Protein AF-A0A7S2YFP2-F1 (afdb_monomer)

Solvent-accessible surface area (backbone atoms only — not comparable to full-atom values): 23789 Å² total; per-residue (Å²): 140,71,73,42,80,42,86,68,77,34,42,26,52,41,57,64,45,57,58,65,37,41,62,54,37,33,74,62,35,88,89,66,54,71,67,41,46,30,36,45,37,36,40,55,34,71,66,48,36,47,63,42,77,39,32,50,85,18,56,69,49,51,67,91,85,38,78,79,44,73,91,56,60,48,64,44,82,42,34,30,69,39,73,60,82,36,35,40,28,40,75,61,52,40,62,58,61,28,37,15,92,37,17,66,53,67,79,7,12,31,36,37,32,35,50,45,62,84,86,54,46,67,72,49,77,49,64,75,44,79,46,72,37,70,75,91,45,66,57,33,68,95,47,47,46,48,68,38,75,45,60,25,33,32,54,26,39,39,33,39,33,25,22,31,30,18,16,26,18,21,36,37,40,30,60,54,27,31,47,32,40,37,29,51,26,16,21,39,57,52,16,22,55,98,50,89,96,35,18,33,21,38,32,40,20,51,30,31,46,36,40,36,32,50,32,36,28,33,58,26,29,26,33,50,28,32,33,61,52,15,31,46,51,32,38,39,32,48,29,34,31,38,44,26,73,39,49,22,36,41,62,16,45,46,17,30,23,38,37,36,26,34,30,35,27,22,15,83,90,72,63,50,10,34,39,35,32,39,70,50,41,67,43,87,85,27,23,21,46,6,39,33,41,32,35,36,32,36,19,37,28,24,30,38,50,30,32,51,62,93,50,50,18,36,34,37,11,30,30,56,57,76,57,78,60,92,81,69,61,51,66,27,54,73,40,60,70,67,37,74,53,86,67,70,35,65,69,58,51,52,42,26,72,74,60,33,64,60,56,37,61,75,77,54,56,73,60,62,76,76,45,84,51,58,71,57,48,62,74,34,70,55,58,80,72,84,59,75,46,60,44,65,43,59,58,79,75,86,77,86,70,58,69,67,39,76,38,83,42,51,44,46,75,52,72,70,64,89,80,87,69,80,67,45,41,39,53,46,78,75,48,52,60,71,56,76,48,54,79,42,38,62,41,61,61,35,35,37,27,30,74,38,80,71,70,69,41,72,42,67,36,34,27,65,86,85,55,78,71

Mean predicted aligned error: 6.1 Å

Organism: NCBI:txid265537

Structure (mmCIF, N/CA/C/O backbone):
data_AF-A0A7S2YFP2-F1
#
_entry.id   AF-A0A7S2YFP2-F1
#
loop_
_atom_site.group_PDB
_atom_site.id
_atom_site.type_symbol
_atom_site.label_atom_id
_atom_site.label_alt_id
_atom_site.label_comp_id
_atom_site.label_asym_id
_atom_site.label_entity_id
_atom_site.label_seq_id
_atom_site.pdbx_PDB_ins_code
_atom_site.Cartn_x
_atom_site.Cartn_y
_atom_site.Cartn_z
_atom_site.occupancy
_atom_site.B_iso_or_equiv
_atom_site.auth_seq_id
_atom_site.auth_comp_id
_atom_site.auth_asym_id
_atom_site.auth_atom_id
_atom_site.pdbx_PDB_model_num
ATOM 1 N N . GLY A 1 1 ? -14.096 18.948 -2.503 1.00 48.78 1 GLY A N 1
ATOM 2 C CA . GLY A 1 1 ? -14.755 17.644 -2.700 1.00 48.78 1 GLY A CA 1
ATOM 3 C C . GLY A 1 1 ? -14.122 16.575 -1.834 1.00 48.78 1 GLY A C 1
ATOM 4 O O . GLY A 1 1 ? -13.645 15.590 -2.378 1.00 48.78 1 GLY A O 1
ATOM 5 N N . GLY A 1 2 ? -14.127 16.763 -0.513 1.00 72.75 2 GLY A N 1
ATOM 6 C CA . GLY A 1 2 ? -13.694 15.754 0.461 1.00 72.75 2 GLY A CA 1
ATOM 7 C C . GLY A 1 2 ? -14.888 15.057 1.110 1.00 72.75 2 GLY A C 1
ATOM 8 O O . GLY A 1 2 ? -16.013 15.204 0.626 1.00 72.75 2 GLY A O 1
ATOM 9 N N . PHE A 1 3 ? -14.638 14.326 2.194 1.00 78.88 3 PHE A N 1
ATOM 10 C CA . PHE A 1 3 ? -15.684 13.819 3.083 1.00 78.88 3 PHE A CA 1
ATOM 11 C C . PHE A 1 3 ? -16.601 14.957 3.544 1.00 78.88 3 PHE A C 1
ATOM 13 O O . PHE A 1 3 ? -16.130 16.054 3.854 1.00 78.88 3 PHE A O 1
ATOM 20 N N . VAL A 1 4 ? -17.902 14.697 3.610 1.00 84.81 4 VAL A N 1
ATOM 21 C CA . VAL A 1 4 ? -18.868 15.616 4.210 1.00 84.81 4 VAL A CA 1
ATOM 22 C C . VAL A 1 4 ? -19.090 15.155 5.638 1.00 84.81 4 VAL A C 1
ATOM 24 O O . VAL A 1 4 ? -19.604 14.061 5.859 1.00 84.81 4 VAL A O 1
ATOM 27 N N . ARG A 1 5 ? -18.684 15.972 6.614 1.00 90.56 5 ARG A N 1
ATOM 28 C CA . ARG A 1 5 ? -19.003 15.707 8.017 1.00 90.56 5 ARG A CA 1
ATOM 29 C C . ARG A 1 5 ? -20.518 15.720 8.192 1.00 90.56 5 ARG A C 1
ATOM 31 O O . ARG A 1 5 ? -21.165 16.717 7.873 1.00 90.56 5 ARG A O 1
ATOM 38 N N . ILE A 1 6 ? -21.054 14.632 8.725 1.00 90.06 6 ILE A N 1
ATOM 39 C CA . ILE A 1 6 ? -22.446 14.528 9.146 1.00 90.06 6 ILE A CA 1
ATOM 40 C C . ILE A 1 6 ? -22.474 14.599 10.667 1.00 90.06 6 ILE A C 1
ATOM 42 O O . ILE A 1 6 ? -21.624 14.012 11.333 1.00 90.06 6 ILE A O 1
ATOM 46 N N . GLY A 1 7 ? -23.459 15.309 11.211 1.00 86.75 7 GLY A N 1
ATOM 47 C CA . GLY A 1 7 ? -23.686 15.359 12.649 1.00 86.75 7 GLY A CA 1
ATOM 48 C C . GLY A 1 7 ? -22.596 16.099 13.426 1.00 86.75 7 GLY A C 1
ATOM 49 O O . GLY A 1 7 ? -21.900 16.978 12.906 1.00 86.75 7 GLY A O 1
ATOM 50 N N . SER A 1 8 ? -22.514 15.766 14.711 1.00 91.81 8 SER A N 1
ATOM 51 C CA . SER A 1 8 ? -21.615 16.394 15.678 1.00 91.81 8 SER A CA 1
ATOM 52 C C . SER A 1 8 ? -20.197 15.821 15.612 1.00 91.81 8 SER A C 1
ATOM 54 O O . SER A 1 8 ? -19.933 14.783 15.008 1.00 91.81 8 SER A O 1
ATOM 56 N N . THR A 1 9 ? -19.262 16.528 16.240 1.00 93.44 9 THR A N 1
ATOM 57 C CA . THR A 1 9 ? -17.888 16.068 16.458 1.00 93.44 9 THR A CA 1
ATOM 58 C C . THR A 1 9 ? -17.692 15.779 17.935 1.00 93.44 9 THR A C 1
ATOM 60 O O . THR A 1 9 ? -18.148 16.558 18.771 1.00 93.44 9 THR A O 1
ATOM 63 N N . TYR A 1 10 ? -17.018 14.676 18.233 1.00 95.25 10 TYR A N 1
ATOM 64 C CA . TYR A 1 10 ? -16.814 14.176 19.584 1.00 95.25 10 TYR A CA 1
ATOM 65 C C . TYR A 1 10 ? -15.329 13.984 19.841 1.00 95.25 10 TYR A C 1
ATOM 67 O O . TYR A 1 10 ? -14.623 13.385 19.034 1.00 95.25 10 TYR A O 1
ATOM 75 N N . ASN A 1 11 ? -14.851 14.497 20.963 1.00 96.19 11 ASN A N 1
ATOM 76 C CA . ASN A 1 11 ? -13.459 14.357 21.359 1.00 96.19 11 ASN A CA 1
ATOM 77 C C . ASN A 1 11 ? -13.167 12.931 21.837 1.00 96.19 11 ASN A C 1
ATOM 79 O O . ASN A 1 11 ? -14.012 12.309 22.486 1.00 96.19 11 ASN A O 1
ATOM 83 N N . ILE A 1 12 ? -11.960 12.444 21.556 1.00 95.88 12 ILE A N 1
ATOM 84 C CA . ILE A 1 12 ? -11.401 11.281 22.248 1.00 95.88 12 ILE A CA 1
ATOM 85 C C . ILE A 1 12 ? -11.024 11.732 23.661 1.00 95.88 12 ILE A C 1
ATOM 87 O O . ILE A 1 12 ? -10.278 12.688 23.820 1.00 95.88 12 ILE A O 1
ATOM 91 N N . ALA A 1 13 ? -11.580 11.080 24.677 1.00 94.31 13 ALA A N 1
ATOM 92 C CA . ALA A 1 13 ? -11.366 11.424 26.082 1.00 94.31 13 ALA A CA 1
ATOM 93 C C . ALA A 1 13 ? -10.034 10.895 26.636 1.00 94.31 13 ALA A C 1
ATOM 95 O O . ALA A 1 13 ? -9.613 11.317 27.709 1.00 94.31 13 ALA A O 1
ATOM 96 N N . ASP A 1 14 ? -9.391 9.965 25.929 1.00 93.75 14 ASP A N 1
ATOM 97 C CA . ASP A 1 14 ? -8.079 9.457 26.309 1.00 93.75 14 ASP A CA 1
ATOM 98 C C . ASP A 1 14 ? -6.999 10.516 26.033 1.00 93.75 14 ASP A C 1
ATOM 100 O O . ASP A 1 14 ? -6.901 11.047 24.922 1.00 93.75 14 ASP A O 1
ATOM 104 N N . ASP A 1 15 ? -6.147 10.775 27.030 1.00 92.62 15 ASP A N 1
ATOM 105 C CA . ASP A 1 15 ? -4.987 11.664 26.876 1.00 92.62 15 ASP A CA 1
ATOM 106 C C . ASP A 1 15 ? -3.974 11.111 25.866 1.00 92.62 15 ASP A C 1
ATOM 108 O O . ASP A 1 15 ? -3.306 11.868 25.167 1.00 92.62 15 ASP A O 1
ATOM 112 N N . PHE A 1 16 ? -3.870 9.783 25.775 1.00 94.44 16 PHE A N 1
ATOM 113 C CA . PHE A 1 16 ? -2.938 9.111 24.882 1.00 94.44 16 PHE A CA 1
ATOM 114 C C . PHE A 1 16 ? -3.535 7.827 24.299 1.00 94.44 16 PHE A C 1
ATOM 116 O O . PHE A 1 16 ? -3.890 6.906 25.036 1.00 94.44 16 PHE A O 1
ATOM 123 N N . VAL A 1 17 ? -3.570 7.732 22.968 1.00 95.75 17 VAL A N 1
ATOM 124 C CA . VAL A 1 17 ? -3.934 6.519 22.223 1.00 95.75 17 VAL A CA 1
ATOM 125 C C . VAL A 1 17 ? -2.694 6.006 21.481 1.00 95.75 17 VAL A C 1
ATOM 127 O O . VAL A 1 17 ? -2.245 6.654 20.530 1.00 95.75 17 VAL A O 1
ATOM 130 N N . PRO A 1 18 ? -2.114 4.851 21.867 1.00 95.31 18 PRO A N 1
ATOM 131 C CA . PRO A 1 18 ? -0.901 4.345 21.233 1.00 95.31 18 PRO A CA 1
ATOM 132 C C . PRO A 1 18 ? -1.136 3.855 19.799 1.00 95.31 18 PRO A C 1
ATOM 134 O O . PRO A 1 18 ? -2.225 3.393 19.443 1.00 95.31 18 PRO A O 1
ATOM 137 N N . VAL A 1 19 ? -0.066 3.864 18.995 1.00 95.19 19 VAL A N 1
ATOM 138 C CA . VAL A 1 19 ? -0.022 3.185 17.688 1.00 95.19 19 VAL A CA 1
ATOM 139 C C . VAL A 1 19 ? -0.436 1.720 17.854 1.00 95.19 19 VAL A C 1
ATOM 141 O O . VAL A 1 19 ? 0.028 1.037 18.764 1.00 95.19 19 VAL A O 1
ATOM 144 N N . GLY A 1 20 ? -1.290 1.225 16.960 1.00 95.19 20 GLY A N 1
ATOM 145 C CA . GLY A 1 20 ? -1.798 -0.147 16.994 1.00 95.19 20 GLY A CA 1
ATOM 146 C C . GLY A 1 20 ? -3.123 -0.308 17.745 1.00 95.19 20 GLY A C 1
ATOM 147 O O . GLY A 1 20 ? -3.749 -1.362 17.629 1.00 95.19 20 GLY A O 1
ATOM 148 N N . SER A 1 21 ? -3.594 0.722 18.457 1.00 96.88 21 SER A N 1
ATOM 149 C CA . SER A 1 21 ? -4.868 0.668 19.184 1.00 96.88 21 SER A CA 1
ATOM 150 C C . SER A 1 21 ? -6.054 0.526 18.238 1.00 96.88 21 SER A C 1
ATOM 152 O O . SER A 1 21 ? -6.154 1.233 17.234 1.00 96.88 21 SER A O 1
ATOM 154 N N . LYS A 1 22 ? -6.982 -0.370 18.584 1.00 97.56 22 LYS A N 1
ATOM 155 C CA . LYS A 1 22 ? -8.297 -0.502 17.936 1.00 97.56 22 LYS A CA 1
ATOM 156 C C . LYS A 1 22 ? -9.446 0.000 18.803 1.00 97.56 22 LYS A C 1
ATOM 158 O O . LYS A 1 22 ? -10.583 -0.022 18.345 1.00 97.56 22 LYS A O 1
ATOM 163 N N . THR A 1 23 ? -9.160 0.419 20.028 1.00 97.81 23 THR A N 1
ATOM 164 C CA . THR A 1 23 ? -10.142 0.931 20.979 1.00 97.81 23 THR A CA 1
ATOM 165 C C . THR A 1 23 ? -9.658 2.246 21.567 1.00 97.81 23 THR A C 1
ATOM 167 O O . THR A 1 23 ? -8.451 2.462 21.683 1.00 97.81 23 THR A O 1
ATOM 170 N N . PHE A 1 24 ? -10.605 3.125 21.882 1.00 97.44 24 PHE A N 1
ATOM 171 C CA . PHE A 1 24 ? -10.397 4.364 22.632 1.00 97.44 24 PHE A CA 1
ATOM 172 C C . PHE A 1 24 ? -11.746 4.883 23.148 1.00 97.44 24 PHE A C 1
ATOM 174 O O . PHE A 1 24 ? -12.809 4.520 22.628 1.00 97.44 24 PHE A O 1
ATOM 181 N N . ASN A 1 25 ? -11.708 5.739 24.165 1.00 97.12 25 ASN A N 1
ATOM 182 C CA . ASN A 1 25 ? -12.890 6.333 24.779 1.00 97.12 25 ASN A CA 1
ATOM 183 C C . ASN A 1 25 ? -13.243 7.664 24.120 1.00 97.12 25 ASN A C 1
ATOM 185 O O . ASN A 1 25 ? -12.390 8.528 23.929 1.00 97.12 25 ASN A O 1
ATOM 189 N N . LEU A 1 26 ? -14.522 7.865 23.820 1.00 96.69 26 LEU A N 1
ATOM 190 C CA . LEU A 1 26 ? -15.063 9.170 23.454 1.00 96.69 26 LEU A CA 1
ATOM 191 C C . LEU A 1 26 ? -15.574 9.910 24.692 1.00 96.69 26 LEU A C 1
ATOM 193 O O . LEU A 1 26 ? -16.007 9.301 25.668 1.00 96.69 26 LEU A O 1
ATOM 197 N N . ALA A 1 27 ? -15.592 11.241 24.635 1.00 95.44 27 ALA A N 1
ATOM 198 C CA . ALA A 1 27 ? -16.266 12.048 25.654 1.00 95.44 27 ALA A CA 1
ATOM 199 C C . ALA A 1 27 ? -17.769 11.710 25.738 1.00 95.44 27 ALA A C 1
ATOM 201 O O . ALA A 1 27 ? -18.352 11.686 26.822 1.00 95.44 27 ALA A O 1
ATOM 202 N N . ASP A 1 28 ? -18.377 11.408 24.590 1.00 95.75 28 ASP A N 1
ATOM 203 C CA . ASP A 1 28 ? -19.750 10.931 24.459 1.00 95.75 28 ASP A CA 1
ATOM 204 C C . ASP A 1 28 ? -19.864 10.087 23.182 1.00 95.75 28 ASP A C 1
ATOM 206 O O . ASP A 1 28 ? -19.585 10.580 22.089 1.00 95.75 28 ASP A O 1
ATOM 210 N N . ALA A 1 29 ? -20.247 8.814 23.323 1.00 96.62 29 ALA A N 1
ATOM 211 C CA . ALA A 1 29 ? -20.477 7.914 22.192 1.00 96.62 29 ALA A CA 1
ATOM 212 C C . ALA A 1 29 ? -21.969 7.676 21.886 1.00 96.62 29 ALA A C 1
ATOM 214 O O . ALA A 1 29 ? -22.293 6.888 21.001 1.00 96.62 29 ALA A O 1
ATOM 215 N N . SER A 1 30 ? -22.889 8.336 22.599 1.00 96.12 30 SER A N 1
ATOM 216 C CA . SER A 1 30 ? -24.326 8.012 22.591 1.00 96.12 30 SER A CA 1
ATOM 217 C C . SER A 1 30 ? -25.033 8.203 21.245 1.00 96.12 30 SER A C 1
ATOM 219 O O . SER A 1 30 ? -26.104 7.634 21.033 1.00 96.12 30 SER A O 1
ATOM 221 N N . SER A 1 31 ? -24.455 8.994 20.337 1.00 94.94 31 SER A N 1
ATOM 222 C CA . SER A 1 31 ? -24.989 9.222 18.990 1.00 94.94 31 SER A CA 1
ATOM 223 C C . SER A 1 31 ? -24.431 8.275 17.925 1.00 94.94 31 SER A C 1
ATOM 225 O O . SER A 1 31 ? -24.941 8.281 16.804 1.00 94.94 31 SER A O 1
ATOM 227 N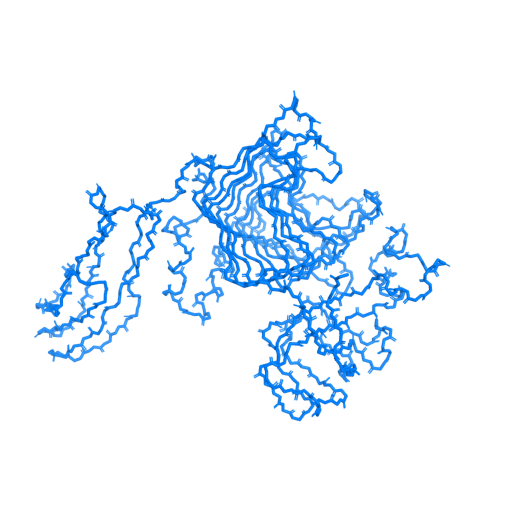 N . PHE A 1 32 ? -23.411 7.477 18.256 1.00 96.88 32 PHE A N 1
ATOM 228 C CA . PHE A 1 32 ? -22.804 6.523 17.335 1.00 96.88 32 PHE A CA 1
ATOM 229 C C . PHE A 1 32 ? -23.463 5.147 17.430 1.00 96.88 32 PHE A C 1
ATOM 231 O O . PHE A 1 32 ? -23.940 4.722 18.482 1.00 96.88 32 PHE A O 1
ATOM 238 N N . ASN A 1 33 ? -23.420 4.413 16.323 1.00 97.00 33 ASN A N 1
ATOM 239 C CA . ASN A 1 33 ? -23.874 3.036 16.205 1.00 97.00 33 ASN A CA 1
ATOM 240 C C . ASN A 1 33 ? -22.760 2.143 15.644 1.00 97.00 33 ASN A C 1
ATOM 242 O O . ASN A 1 33 ? -21.886 2.578 14.890 1.00 97.00 33 ASN A O 1
ATOM 246 N N . VAL A 1 34 ? -22.813 0.850 15.973 1.00 98.38 34 VAL A N 1
ATOM 247 C CA . VAL A 1 34 ? -21.974 -0.151 15.300 1.00 98.38 34 VAL A CA 1
ATOM 248 C C . VAL A 1 34 ? -22.303 -0.148 13.805 1.00 98.38 34 VAL A C 1
ATOM 250 O O . VAL A 1 34 ? -23.467 -0.220 13.418 1.00 98.38 34 VAL A O 1
ATOM 253 N N . GLY A 1 35 ? -21.269 -0.076 12.969 1.00 97.12 35 GLY A N 1
ATOM 254 C CA . GLY A 1 35 ? -21.370 0.057 11.519 1.00 97.12 35 GLY A CA 1
ATOM 255 C C . GLY A 1 35 ? -21.167 1.483 11.003 1.00 97.12 35 GLY A C 1
ATOM 256 O O . GLY A 1 35 ? -20.932 1.638 9.801 1.00 97.12 35 GLY A O 1
ATOM 257 N N . ASP A 1 36 ? -21.188 2.502 11.869 1.00 96.69 36 ASP A N 1
ATOM 258 C CA . ASP A 1 36 ? -20.987 3.890 11.451 1.00 96.69 36 ASP A CA 1
ATOM 259 C C . ASP A 1 36 ? -19.603 4.101 10.826 1.00 96.69 36 ASP A C 1
ATOM 261 O O . ASP A 1 36 ? -18.573 3.659 11.347 1.00 96.69 36 ASP A O 1
ATOM 265 N N . LYS A 1 37 ? -19.591 4.815 9.694 1.00 95.31 37 LYS A N 1
ATOM 266 C CA . LYS A 1 37 ? -18.376 5.302 9.036 1.00 95.31 37 LYS A CA 1
ATOM 267 C C . LYS A 1 37 ? -17.924 6.586 9.728 1.00 95.31 37 LYS A C 1
ATOM 269 O O . LYS A 1 37 ? -18.647 7.583 9.727 1.00 95.31 37 LYS A O 1
ATOM 274 N N . ILE A 1 38 ? -16.710 6.579 10.266 1.00 96.62 38 ILE A N 1
ATOM 275 C CA . ILE A 1 38 ? -16.140 7.708 11.001 1.00 96.62 38 ILE A CA 1
ATOM 276 C C . ILE A 1 38 ? -14.809 8.165 10.409 1.00 96.62 38 ILE A C 1
ATOM 278 O O . ILE A 1 38 ? -14.083 7.394 9.777 1.00 96.62 38 ILE A O 1
ATOM 282 N N . VAL A 1 39 ? -14.482 9.430 10.641 1.00 95.69 39 VAL A N 1
ATOM 283 C CA . VAL A 1 39 ? -13.125 9.955 10.531 1.00 95.69 39 VAL A CA 1
ATOM 284 C C . VAL A 1 39 ? -12.590 10.158 11.940 1.00 95.69 39 VAL A C 1
ATOM 286 O O . VAL A 1 39 ? -13.240 10.804 12.759 1.00 95.69 39 VAL A O 1
ATOM 289 N N . VAL A 1 40 ? -11.404 9.616 12.196 1.00 96.00 40 VAL A N 1
ATOM 290 C CA . VAL A 1 40 ? -10.552 10.000 13.322 1.00 96.00 40 VAL A CA 1
ATOM 291 C C . VAL A 1 40 ? -9.600 11.068 12.801 1.00 96.00 40 VAL A C 1
ATOM 293 O O . VAL A 1 40 ? -8.879 10.835 11.830 1.00 96.00 40 VAL A O 1
ATOM 296 N N . GLU A 1 41 ? -9.647 12.254 13.391 1.00 94.62 41 GLU A N 1
ATOM 297 C CA . GLU A 1 41 ? -8.930 13.439 12.929 1.00 94.62 41 GLU A CA 1
ATOM 298 C C . GLU A 1 41 ? -7.978 13.933 14.017 1.00 94.62 41 GLU A C 1
ATOM 300 O O . GLU A 1 41 ? -8.411 14.313 15.107 1.00 94.62 41 GLU A O 1
ATOM 305 N N . PHE A 1 42 ? -6.686 13.934 13.697 1.00 94.19 42 PHE A N 1
ATOM 306 C CA . PHE A 1 42 ? -5.637 14.525 14.514 1.00 94.19 42 PHE A CA 1
ATOM 307 C C . PHE A 1 42 ? -5.294 15.919 13.996 1.00 94.19 42 PHE A C 1
ATOM 309 O O . PHE A 1 42 ? -5.046 16.107 12.800 1.00 94.19 42 PHE A O 1
ATOM 316 N N . ARG A 1 43 ? -5.275 16.888 14.911 1.00 93.38 43 ARG A N 1
ATOM 317 C CA . ARG A 1 43 ? -5.075 18.308 14.621 1.00 93.38 43 ARG A CA 1
ATOM 318 C C . ARG A 1 43 ? -3.844 18.792 15.381 1.00 93.38 43 ARG A C 1
ATOM 320 O O . ARG A 1 43 ? -3.991 19.177 16.535 1.00 93.38 43 ARG A O 1
ATOM 327 N N . PRO A 1 44 ? -2.640 18.747 14.792 1.00 92.88 44 PRO A N 1
ATOM 328 C CA . PRO A 1 44 ? -1.408 19.058 15.511 1.00 92.88 44 PRO A CA 1
ATOM 329 C C . PRO A 1 44 ? -1.296 20.538 15.908 1.00 92.88 44 PRO A C 1
ATOM 331 O O . PRO A 1 44 ? -1.657 21.427 15.133 1.00 92.88 44 PRO A O 1
ATOM 334 N N . ILE A 1 45 ? -0.762 20.825 17.096 1.00 92.31 45 ILE A N 1
ATOM 335 C CA . ILE A 1 45 ? -0.289 22.176 17.467 1.00 92.31 45 ILE A CA 1
ATOM 336 C C . ILE A 1 45 ? 1.107 22.448 16.892 1.00 92.31 45 ILE A C 1
ATOM 338 O O . ILE A 1 45 ? 1.790 21.532 16.438 1.00 92.31 45 ILE A O 1
ATOM 342 N N . LEU A 1 46 ? 1.558 23.705 16.954 1.00 92.50 46 LEU A N 1
ATOM 343 C CA . LEU A 1 46 ? 2.875 24.116 16.456 1.00 92.50 46 LEU A CA 1
ATOM 344 C C . LEU A 1 46 ? 4.027 23.300 17.070 1.00 92.50 46 LEU A C 1
ATOM 346 O O . LEU A 1 46 ? 4.919 22.876 16.337 1.00 92.50 46 LEU A O 1
ATOM 350 N N . ASP A 1 47 ? 3.965 23.018 18.374 1.00 93.00 47 ASP A N 1
ATOM 351 C CA . ASP A 1 47 ? 4.997 22.260 19.096 1.00 93.00 47 ASP A CA 1
ATOM 352 C C . ASP A 1 47 ? 5.222 20.864 18.502 1.00 93.00 47 ASP A C 1
ATOM 354 O O . ASP A 1 47 ? 6.352 20.388 18.463 1.00 93.00 47 ASP A O 1
ATOM 358 N N . TRP A 1 48 ? 4.187 20.237 17.932 1.00 93.81 48 TRP A N 1
ATOM 359 C CA . TRP A 1 48 ? 4.331 18.947 17.254 1.00 93.81 48 TRP A CA 1
ATOM 360 C C . TRP A 1 48 ? 5.269 19.035 16.041 1.00 93.81 48 TRP A C 1
ATOM 362 O O . TRP A 1 48 ? 6.108 18.163 15.825 1.00 93.81 48 TRP A O 1
ATOM 372 N N . PHE A 1 49 ? 5.175 20.113 15.258 1.00 94.00 49 PHE A N 1
ATOM 373 C CA . PHE A 1 49 ? 6.061 20.345 14.115 1.00 94.00 49 PHE A CA 1
ATOM 374 C C . PHE A 1 49 ? 7.479 20.702 14.556 1.00 94.00 49 PHE A C 1
ATOM 376 O O . PHE A 1 49 ? 8.438 20.259 13.922 1.00 94.00 49 PHE A O 1
ATOM 383 N N . VAL A 1 50 ? 7.605 21.497 15.623 1.00 94.06 50 VAL A N 1
ATOM 384 C CA . VAL A 1 50 ? 8.894 21.894 16.204 1.00 94.06 50 VAL A CA 1
ATOM 385 C C . VAL A 1 50 ? 9.646 20.669 16.723 1.00 94.06 50 VAL A C 1
ATOM 387 O O . VAL A 1 50 ? 10.814 20.471 16.384 1.00 94.06 50 VAL A O 1
ATOM 390 N N . ASP A 1 51 ? 8.961 19.794 17.455 1.00 94.56 51 ASP A N 1
ATOM 391 C CA . ASP A 1 51 ? 9.567 18.605 18.049 1.00 94.56 51 ASP A CA 1
ATOM 392 C C . ASP A 1 51 ? 9.975 17.563 17.005 1.00 94.56 51 ASP A C 1
ATOM 394 O O . ASP A 1 51 ? 10.940 16.825 17.212 1.00 94.56 51 ASP A O 1
ATOM 398 N N . MET A 1 52 ? 9.321 17.527 15.844 1.00 92.44 52 MET A N 1
ATOM 399 C CA . MET A 1 52 ? 9.706 16.681 14.711 1.00 92.44 52 MET A CA 1
ATOM 400 C C . MET A 1 52 ? 10.810 17.301 13.841 1.00 92.44 52 MET A C 1
ATOM 402 O O . MET A 1 52 ? 10.720 17.282 12.616 1.00 92.44 52 MET A O 1
ATOM 406 N N . SER A 1 53 ? 11.876 17.816 14.450 1.00 94.94 53 SER A N 1
ATOM 407 C CA . SER A 1 53 ? 13.011 18.436 13.741 1.00 94.94 53 SER A CA 1
ATOM 408 C C . SER A 1 53 ? 12.645 19.740 13.014 1.00 94.94 53 SER A C 1
ATOM 410 O O . SER A 1 53 ? 13.139 20.013 11.917 1.00 94.94 53 SER A O 1
ATOM 412 N N . ASP A 1 54 ? 11.778 20.543 13.636 1.00 94.06 54 ASP A N 1
ATOM 413 C CA . ASP A 1 54 ? 11.342 21.861 13.170 1.00 94.06 54 ASP A CA 1
ATOM 414 C C . ASP A 1 54 ? 10.840 21.853 11.720 1.00 94.06 54 ASP A C 1
ATOM 416 O O . ASP A 1 54 ? 11.443 22.416 10.806 1.00 94.06 54 ASP A O 1
ATOM 4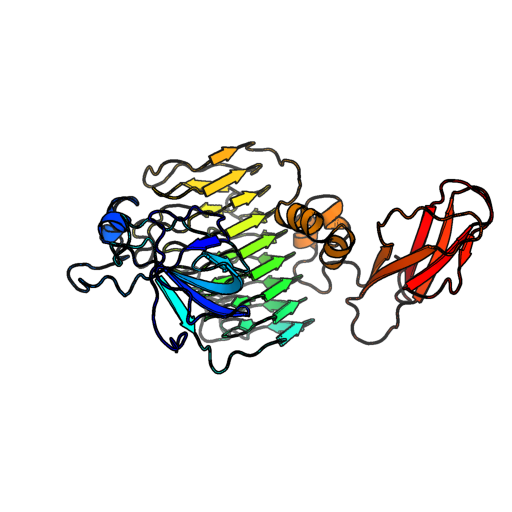20 N N . MET A 1 55 ? 9.712 21.174 11.496 1.00 94.25 55 MET A N 1
ATOM 421 C CA . MET A 1 55 ? 9.086 21.063 10.173 1.00 94.25 55 MET A CA 1
ATOM 422 C C . MET A 1 55 ? 8.527 22.390 9.639 1.00 94.25 55 MET A C 1
ATOM 424 O O . MET A 1 55 ? 8.257 22.503 8.440 1.00 94.25 55 MET A O 1
ATOM 428 N N . VAL A 1 56 ? 8.401 23.410 10.493 1.00 91.75 56 VAL A N 1
ATOM 429 C CA . VAL A 1 56 ? 7.964 24.759 10.103 1.00 91.75 56 VAL A CA 1
ATOM 430 C C . VAL A 1 56 ? 8.958 25.373 9.120 1.00 91.75 56 VAL A C 1
ATOM 432 O O . VAL A 1 56 ? 8.554 25.921 8.096 1.00 91.75 56 VAL A O 1
ATOM 435 N N . GLN A 1 57 ? 10.262 25.185 9.353 1.00 92.44 57 GLN A N 1
ATOM 436 C CA . GLN A 1 57 ? 11.317 25.693 8.467 1.00 92.44 57 GLN A CA 1
AT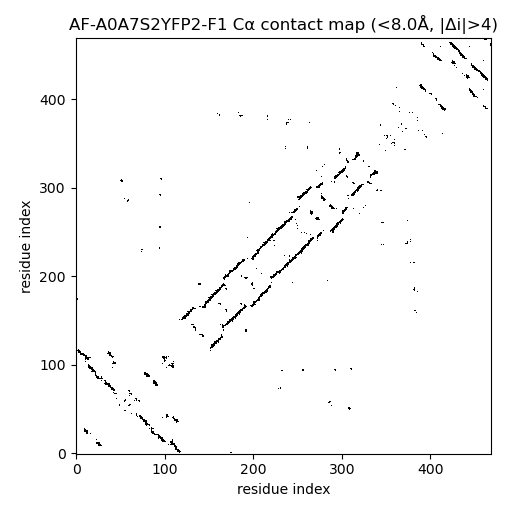OM 437 C C . GLN A 1 57 ? 11.258 25.095 7.044 1.00 92.44 57 GLN A C 1
ATOM 439 O O . GLN A 1 57 ? 11.852 25.632 6.108 1.00 92.44 57 GLN A O 1
ATOM 444 N N . TRP A 1 58 ? 10.544 23.976 6.874 1.00 92.38 58 TRP A N 1
ATOM 445 C CA . TRP A 1 58 ? 10.353 23.287 5.599 1.00 92.38 58 TRP A CA 1
ATOM 446 C C . TRP A 1 58 ? 8.966 23.523 4.995 1.00 92.38 58 TRP A C 1
ATOM 448 O O . TRP A 1 58 ? 8.539 22.737 4.153 1.00 92.38 58 TRP A O 1
ATOM 458 N N . ASN A 1 59 ? 8.264 24.591 5.386 1.00 88.12 59 ASN A N 1
ATOM 459 C CA . ASN A 1 59 ? 6.973 24.997 4.818 1.00 88.12 59 ASN A CA 1
ATOM 460 C C . ASN A 1 59 ? 5.874 23.920 4.914 1.00 88.12 59 ASN A C 1
ATOM 462 O O . ASN A 1 59 ? 5.029 23.809 4.021 1.00 88.12 59 ASN A O 1
ATOM 466 N N . TRP A 1 60 ? 5.883 23.095 5.966 1.00 88.88 60 TRP A N 1
ATOM 467 C CA . TRP A 1 60 ? 4.748 22.203 6.251 1.00 88.88 60 TRP A CA 1
ATOM 468 C C . TRP A 1 60 ? 3.509 22.988 6.648 1.00 88.88 60 TRP A C 1
ATOM 470 O O . TRP A 1 60 ? 2.398 22.668 6.234 1.00 88.88 60 TRP A O 1
ATOM 480 N N . VAL A 1 61 ? 3.745 24.034 7.427 1.00 85.00 61 VAL A N 1
ATOM 481 C CA . VAL A 1 61 ? 2.774 25.019 7.870 1.00 85.00 61 VAL A CA 1
ATOM 482 C C . VAL A 1 61 ? 3.451 26.381 7.849 1.00 85.00 61 VAL A C 1
ATOM 484 O O . VAL A 1 61 ? 4.668 26.474 8.018 1.00 85.00 61 VAL A O 1
ATOM 487 N N . ASP A 1 62 ? 2.665 27.430 7.647 1.00 77.81 62 ASP A N 1
ATOM 488 C CA . ASP A 1 62 ? 3.116 28.808 7.800 1.00 77.81 62 ASP A CA 1
ATOM 489 C C . ASP A 1 62 ? 2.292 29.443 8.925 1.00 77.81 62 ASP A C 1
ATOM 491 O O . A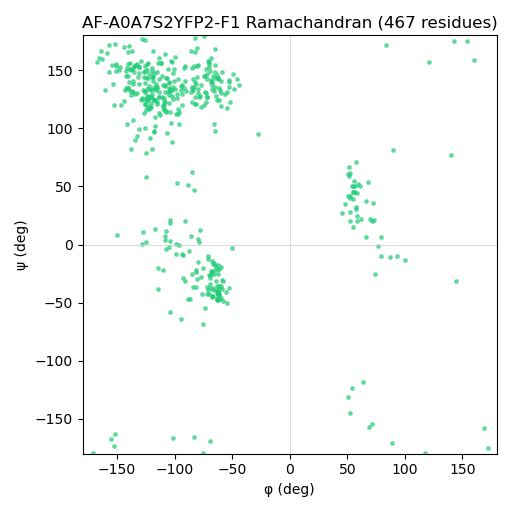SP A 1 62 ? 1.167 29.868 8.674 1.00 77.81 62 ASP A O 1
ATOM 495 N N . PRO A 1 63 ? 2.802 29.493 10.167 1.00 71.38 63 PRO A N 1
ATOM 496 C CA . PRO A 1 63 ? 2.043 30.016 11.299 1.00 71.38 63 PRO A CA 1
ATOM 497 C C . PRO A 1 63 ? 1.840 31.539 11.240 1.00 71.38 63 PRO A C 1
ATOM 499 O O . PRO A 1 63 ? 1.040 32.063 12.007 1.00 71.38 63 PRO A O 1
ATOM 502 N N . ILE A 1 64 ? 2.550 32.259 10.359 1.00 71.06 64 ILE A N 1
ATOM 503 C CA . ILE A 1 64 ? 2.355 33.702 10.143 1.00 71.06 64 ILE A CA 1
ATOM 504 C C . ILE A 1 64 ? 1.165 33.932 9.202 1.00 71.06 64 ILE A C 1
ATOM 506 O O . ILE A 1 64 ? 0.425 34.903 9.359 1.00 71.06 64 ILE A O 1
ATOM 510 N N . VAL A 1 65 ? 0.991 33.053 8.212 1.00 69.12 65 VAL A N 1
ATOM 511 C CA . VAL A 1 65 ? -0.074 33.146 7.199 1.00 69.12 65 VAL A CA 1
ATOM 512 C C . VAL A 1 65 ? -1.327 32.353 7.594 1.00 69.12 65 VAL A C 1
ATOM 514 O O . VAL A 1 65 ? -2.435 32.732 7.214 1.00 69.12 65 VAL A O 1
ATOM 517 N N . ASP A 1 66 ? -1.172 31.284 8.371 1.00 72.81 66 ASP A N 1
ATOM 518 C CA . ASP A 1 66 ? -2.231 30.398 8.851 1.00 72.81 66 ASP A CA 1
ATOM 519 C C . ASP A 1 66 ? -2.015 30.040 10.330 1.00 72.81 66 ASP A C 1
ATOM 521 O O . ASP A 1 66 ? -1.523 28.964 10.678 1.00 72.81 66 ASP A O 1
ATOM 525 N N . GLU A 1 67 ? -2.440 30.941 11.219 1.00 71.94 67 GLU A N 1
ATOM 526 C CA . GLU A 1 67 ? -2.425 30.719 12.673 1.00 71.94 67 GLU A CA 1
ATOM 527 C C . GLU A 1 67 ? -3.268 29.497 13.102 1.00 71.94 67 GLU A C 1
ATOM 529 O O . GLU A 1 67 ? -3.084 28.975 14.201 1.00 71.94 67 GLU A O 1
ATOM 534 N N . SER A 1 68 ? -4.199 29.026 12.256 1.00 74.38 68 SER A N 1
ATOM 535 C CA . SER A 1 68 ? -5.098 27.911 12.581 1.00 74.38 68 SER A CA 1
ATOM 536 C C . SER A 1 68 ? -4.464 26.532 12.383 1.00 74.38 68 SER A C 1
ATOM 538 O O . SER A 1 68 ? -4.922 25.560 12.989 1.00 74.38 68 SER A O 1
ATOM 540 N N . LEU A 1 69 ? -3.415 26.446 11.550 1.00 83.81 69 LEU A N 1
ATOM 541 C CA . LEU A 1 69 ? -2.766 25.202 11.113 1.00 83.81 69 LEU A CA 1
ATOM 542 C C . LEU A 1 69 ? -3.733 24.185 10.471 1.00 83.81 69 LEU A C 1
ATOM 544 O O . LEU A 1 69 ? -3.395 23.009 10.323 1.00 83.81 69 LEU A O 1
ATOM 548 N N . ASP A 1 70 ? -4.940 24.609 10.084 1.00 78.25 70 ASP A N 1
ATOM 549 C CA . ASP A 1 70 ? -6.007 23.723 9.597 1.00 78.25 70 ASP A CA 1
ATOM 550 C C . ASP A 1 70 ? -5.670 23.067 8.251 1.00 78.25 70 ASP A C 1
ATOM 552 O O . ASP A 1 70 ? -6.257 22.051 7.873 1.00 78.25 70 ASP A O 1
ATOM 556 N N . ASN A 1 71 ? -4.675 23.599 7.541 1.00 81.31 71 ASN A N 1
ATOM 557 C CA . ASN A 1 71 ? -4.159 22.994 6.319 1.00 81.31 71 ASN A CA 1
ATOM 558 C C . ASN A 1 71 ? -3.354 21.700 6.558 1.00 81.31 71 ASN A C 1
ATOM 560 O O . ASN A 1 71 ? -3.062 20.998 5.590 1.00 81.31 71 ASN A O 1
ATOM 564 N N . TYR A 1 72 ? -3.029 21.353 7.812 1.00 89.50 72 TYR A N 1
ATOM 565 C CA . TYR A 1 72 ? -2.261 20.154 8.168 1.00 89.50 72 TYR A CA 1
ATOM 566 C C . TYR A 1 72 ? -2.999 19.273 9.192 1.00 89.50 72 TYR A C 1
ATOM 568 O O . TYR A 1 72 ? -2.503 18.976 10.275 1.00 89.50 72 TYR A O 1
ATOM 576 N N . ASP A 1 73 ? -4.208 18.833 8.845 1.00 90.50 73 ASP A N 1
ATOM 577 C CA . ASP A 1 73 ? -4.941 17.827 9.623 1.00 90.50 73 ASP A CA 1
ATOM 578 C C . ASP A 1 73 ? -4.688 16.422 9.079 1.00 90.50 73 ASP A C 1
ATOM 580 O O . ASP A 1 73 ? -4.746 16.194 7.867 1.00 90.50 73 ASP A O 1
ATOM 584 N N . ILE A 1 74 ? -4.477 15.455 9.970 1.00 91.62 74 ILE A N 1
ATOM 585 C CA . ILE A 1 74 ? -4.289 14.050 9.595 1.00 91.62 74 ILE A CA 1
ATOM 586 C C . ILE A 1 74 ? -5.585 13.292 9.865 1.00 91.62 74 ILE A C 1
ATOM 588 O O . ILE A 1 74 ? -6.163 13.381 10.948 1.00 91.62 74 ILE A O 1
ATOM 592 N N . LYS A 1 75 ? -6.079 12.575 8.853 1.00 92.44 75 LYS A N 1
ATOM 593 C CA . LYS A 1 75 ? -7.422 11.981 8.853 1.00 92.44 75 LYS A CA 1
ATOM 594 C C . LYS A 1 75 ? -7.359 10.504 8.502 1.00 92.44 75 LYS A C 1
ATOM 596 O O . LYS A 1 75 ? -6.893 10.135 7.426 1.00 92.44 75 LYS A O 1
ATOM 601 N N . TRP A 1 76 ? -7.932 9.669 9.363 1.00 93.94 76 TRP A N 1
ATOM 602 C CA . TRP A 1 76 ? -8.097 8.239 9.117 1.00 93.94 76 TRP A CA 1
ATOM 603 C C . TRP A 1 76 ? -9.573 7.875 9.073 1.00 93.94 76 TRP A C 1
ATOM 605 O O . TRP A 1 76 ? -10.316 8.114 10.021 1.00 93.94 76 TRP A O 1
ATOM 615 N N . ARG A 1 77 ? -10.002 7.251 7.976 1.00 93.94 77 ARG A N 1
ATOM 616 C CA . ARG A 1 77 ? -11.341 6.665 7.883 1.00 93.94 77 ARG A CA 1
ATOM 617 C C . ARG A 1 77 ? -11.378 5.316 8.578 1.00 93.94 77 ARG A C 1
ATOM 619 O O . ARG A 1 77 ? -10.497 4.489 8.347 1.00 93.94 77 ARG A O 1
ATOM 626 N N . ARG A 1 78 ? -12.409 5.089 9.382 1.00 95.62 78 ARG A N 1
ATOM 627 C CA . ARG A 1 78 ? -12.646 3.842 10.111 1.00 95.62 78 ARG A CA 1
ATOM 628 C C . ARG A 1 78 ? -14.128 3.498 10.114 1.00 95.62 78 ARG A C 1
ATOM 630 O O . ARG A 1 78 ? -14.973 4.342 9.809 1.00 95.62 78 ARG A O 1
ATOM 637 N N . GLN A 1 79 ? -14.428 2.261 10.473 1.00 96.44 79 GLN A N 1
ATOM 638 C CA . GLN A 1 79 ? -15.780 1.815 10.777 1.00 96.44 79 GLN A CA 1
ATOM 639 C C . GLN A 1 79 ? -15.855 1.346 12.227 1.00 96.44 79 GLN A C 1
ATOM 641 O O . GLN A 1 79 ? -14.977 0.613 12.687 1.00 96.44 79 GLN A O 1
ATOM 646 N N . ILE A 1 80 ? -16.904 1.752 12.942 1.00 98.44 80 ILE A N 1
ATOM 647 C CA . ILE A 1 80 ? -17.159 1.266 14.300 1.00 98.44 80 ILE A CA 1
ATOM 648 C C . ILE A 1 80 ? -17.618 -0.194 14.229 1.00 98.44 80 ILE A C 1
ATOM 650 O O . ILE A 1 80 ? -18.571 -0.521 13.527 1.00 98.44 80 ILE A O 1
ATOM 654 N N . THR A 1 81 ? -16.955 -1.075 14.972 1.00 98.69 81 THR A N 1
ATOM 655 C CA . THR A 1 81 ? -17.225 -2.524 15.018 1.00 98.69 81 THR A CA 1
ATOM 656 C C . THR A 1 81 ? -17.822 -2.985 16.347 1.00 98.69 81 THR A C 1
ATOM 658 O O . THR A 1 81 ? -18.505 -4.004 16.378 1.00 98.69 81 THR A O 1
ATOM 661 N N . ALA A 1 82 ? -17.627 -2.227 17.429 1.00 98.69 82 ALA A N 1
ATOM 662 C CA . ALA A 1 82 ? -18.282 -2.444 18.717 1.00 98.69 82 ALA A CA 1
ATOM 663 C C . ALA A 1 82 ? -18.369 -1.130 19.509 1.00 98.69 82 ALA A C 1
ATOM 665 O O . ALA A 1 82 ? -17.549 -0.233 19.308 1.00 98.69 82 ALA A O 1
ATOM 666 N N . ILE A 1 83 ? -19.354 -1.033 20.406 1.00 98.62 83 ILE A N 1
ATOM 667 C CA . ILE A 1 83 ? -19.525 0.077 21.354 1.00 98.62 83 ILE A CA 1
ATOM 668 C C . ILE A 1 83 ? -19.823 -0.515 22.733 1.00 98.62 83 ILE A C 1
ATOM 670 O O . ILE A 1 83 ? -20.718 -1.353 22.865 1.00 98.62 83 ILE A O 1
ATOM 674 N N . ASN A 1 84 ? -19.094 -0.066 23.753 1.00 98.44 84 ASN A N 1
ATOM 675 C CA . ASN A 1 84 ? -19.313 -0.418 25.153 1.00 98.44 84 ASN A CA 1
ATOM 676 C C . ASN A 1 84 ? -19.296 0.852 26.018 1.00 98.44 84 ASN A C 1
ATOM 678 O O . ASN A 1 84 ? -18.244 1.334 26.439 1.00 98.44 84 ASN A O 1
ATOM 682 N N . GLY A 1 85 ? -20.475 1.430 26.258 1.00 98.06 85 GLY A N 1
ATOM 683 C CA . GLY A 1 85 ? -20.573 2.759 26.862 1.00 98.06 85 GLY A CA 1
ATOM 684 C C . GLY A 1 85 ? -19.948 3.810 25.943 1.00 98.06 85 GLY A C 1
ATOM 685 O O . GLY A 1 85 ? -20.410 3.983 24.820 1.00 98.06 85 GLY A O 1
ATOM 686 N N . ASN A 1 86 ? -18.899 4.482 26.419 1.00 97.94 86 ASN A N 1
ATOM 687 C CA . ASN A 1 86 ? -18.149 5.480 25.652 1.00 97.94 86 ASN A CA 1
ATOM 688 C C . ASN A 1 86 ? -16.917 4.915 24.922 1.00 97.94 86 ASN A C 1
ATOM 690 O O . ASN A 1 86 ? -16.299 5.633 24.137 1.00 97.94 86 ASN A O 1
ATOM 694 N N . GLU A 1 87 ? -16.552 3.656 25.166 1.00 98.31 87 GLU A N 1
ATOM 695 C CA . GLU A 1 87 ? -15.477 2.991 24.433 1.00 98.31 87 GLU A CA 1
ATOM 696 C C . GLU A 1 87 ? -16.001 2.529 23.071 1.00 98.31 87 GLU A C 1
ATOM 698 O O . GLU A 1 87 ? -17.006 1.813 22.990 1.00 98.31 87 GLU A O 1
ATOM 703 N N . ILE A 1 88 ? -15.308 2.910 21.997 1.00 98.44 88 ILE A N 1
ATOM 704 C CA . ILE A 1 88 ? -15.589 2.409 20.650 1.00 98.44 88 ILE A CA 1
ATOM 705 C C . ILE A 1 88 ? -14.453 1.508 20.169 1.00 98.44 88 ILE A C 1
ATOM 707 O O . ILE A 1 88 ? -13.284 1.755 20.456 1.00 98.44 88 ILE A O 1
ATOM 711 N N . THR A 1 89 ? -14.792 0.466 19.410 1.00 98.75 89 THR A N 1
ATOM 712 C CA . THR A 1 89 ? -13.829 -0.385 18.692 1.00 98.75 89 THR A CA 1
ATOM 713 C C . THR A 1 89 ? -13.910 -0.111 17.196 1.00 98.75 89 THR A C 1
ATOM 715 O O . THR A 1 89 ? -15.009 -0.048 16.647 1.00 98.75 89 THR A O 1
ATOM 718 N N . ILE A 1 90 ? -12.772 -0.005 16.513 1.00 98.19 90 ILE A N 1
ATOM 719 C CA . ILE A 1 90 ? -12.675 0.271 15.072 1.00 98.19 90 ILE A CA 1
ATOM 720 C C . ILE A 1 90 ? -12.088 -0.900 14.268 1.00 98.19 90 ILE A C 1
ATOM 722 O O . ILE A 1 90 ? -11.362 -1.750 14.786 1.00 98.19 90 ILE A O 1
ATOM 726 N N . ASP A 1 91 ? -12.411 -0.938 12.977 1.00 96.06 91 ASP A N 1
ATOM 727 C CA . ASP A 1 91 ? -12.041 -1.995 12.025 1.00 96.06 91 ASP A CA 1
ATOM 728 C C . ASP A 1 91 ? -10.520 -2.146 11.807 1.00 96.06 91 ASP A C 1
ATOM 730 O O . ASP A 1 91 ? -9.980 -3.262 11.820 1.00 96.06 91 ASP A O 1
ATOM 734 N N . ALA A 1 92 ? -9.807 -1.027 11.680 1.00 94.44 92 ALA A N 1
ATOM 735 C CA . ALA A 1 92 ? -8.355 -0.967 11.508 1.00 94.44 92 ALA A CA 1
ATOM 736 C C . ALA A 1 92 ? -7.687 -0.136 12.616 1.00 94.44 92 ALA A C 1
ATOM 738 O O . ALA A 1 92 ? -8.271 0.843 13.074 1.00 94.44 92 ALA A O 1
ATOM 739 N N . PRO A 1 93 ? -6.459 -0.477 13.047 1.00 95.00 93 PRO A N 1
ATOM 740 C CA . PRO A 1 93 ? -5.814 0.233 14.144 1.00 95.00 93 PRO A CA 1
ATOM 741 C C . PRO A 1 93 ? -5.525 1.695 13.791 1.00 95.00 93 PRO A C 1
ATOM 743 O O . PRO A 1 93 ? -5.347 2.051 12.622 1.00 95.00 93 PRO A O 1
ATOM 746 N N . ILE A 1 94 ? -5.436 2.543 14.808 1.00 95.38 94 ILE A N 1
ATOM 747 C CA . ILE A 1 94 ? -4.809 3.855 14.689 1.00 95.38 94 ILE A CA 1
ATOM 748 C C . ILE A 1 94 ? -3.313 3.658 14.416 1.00 95.38 94 ILE A C 1
ATOM 750 O O . ILE A 1 94 ? -2.647 2.852 15.067 1.00 95.38 94 ILE A O 1
ATOM 754 N N . VAL A 1 95 ? -2.792 4.369 13.418 1.00 94.25 95 VAL A N 1
ATOM 755 C CA . VAL A 1 95 ? -1.434 4.154 12.886 1.00 94.25 95 VAL A CA 1
ATOM 756 C C . VAL A 1 95 ? -0.424 5.219 13.312 1.00 94.25 95 VAL A C 1
ATOM 758 O O . VAL A 1 95 ? 0.756 5.096 13.012 1.00 94.25 95 VAL A O 1
ATOM 761 N N . GLN A 1 96 ? -0.874 6.222 14.060 1.00 92.88 96 GLN A N 1
ATOM 762 C CA . GLN A 1 96 ? -0.062 7.276 14.653 1.00 92.88 96 GLN A CA 1
ATOM 763 C C . GLN A 1 96 ? -0.528 7.482 16.092 1.00 92.88 96 GLN A C 1
ATOM 765 O O . GLN A 1 96 ? -1.728 7.480 16.343 1.00 92.88 96 GLN A O 1
ATOM 770 N N . ALA A 1 97 ? 0.396 7.662 17.032 1.00 93.12 97 ALA A N 1
ATOM 771 C CA . ALA A 1 97 ? 0.006 7.957 18.404 1.00 93.12 97 ALA A CA 1
ATOM 772 C C . ALA A 1 97 ? -0.792 9.271 18.454 1.00 93.12 97 ALA A C 1
ATOM 774 O O . ALA A 1 97 ? -0.393 10.261 17.838 1.00 93.12 97 ALA A O 1
ATOM 775 N N . LEU A 1 98 ? -1.915 9.261 19.168 1.00 94.75 98 LEU A N 1
ATOM 776 C CA . LEU A 1 98 ? -2.745 10.444 19.391 1.00 94.75 98 LEU A CA 1
ATOM 777 C C . LEU A 1 98 ? -2.473 10.905 20.815 1.00 94.75 98 LEU A C 1
ATOM 779 O O . LEU A 1 98 ? -2.767 10.170 21.751 1.00 94.75 98 LEU A O 1
ATOM 783 N N . ASP A 1 99 ? -1.876 12.080 20.961 1.00 93.56 99 ASP A N 1
ATOM 784 C CA . ASP A 1 99 ? -1.438 12.627 22.244 1.00 93.56 99 ASP A CA 1
ATOM 785 C C . ASP A 1 99 ? -2.087 13.998 22.443 1.00 93.56 99 ASP A C 1
ATOM 787 O O . ASP A 1 99 ? -1.952 14.884 21.590 1.00 93.56 99 ASP A O 1
ATOM 791 N N . SER A 1 100 ? -2.821 14.167 23.544 1.00 92.81 100 SER A N 1
ATOM 792 C CA . SER A 1 100 ? -3.517 15.415 23.865 1.00 92.81 100 SER A CA 1
ATOM 793 C C . SER A 1 100 ? -2.548 16.583 24.047 1.00 92.81 100 SER A C 1
ATOM 795 O O . SER A 1 100 ? -2.920 17.718 23.745 1.00 92.81 100 SER A O 1
ATOM 797 N N . ALA A 1 101 ? -1.287 16.319 24.413 1.00 92.44 101 ALA A N 1
ATOM 798 C CA . ALA A 1 101 ? -0.242 17.334 24.513 1.00 92.44 101 ALA A CA 1
ATOM 799 C C . ALA A 1 101 ? 0.129 17.956 23.157 1.00 92.44 101 ALA A C 1
ATOM 801 O O . ALA A 1 101 ? 0.585 19.095 23.116 1.00 92.44 101 ALA A O 1
ATOM 802 N N . TYR A 1 102 ? -0.091 17.238 22.051 1.00 93.19 102 TYR A N 1
ATOM 803 C CA . TYR A 1 102 ? 0.221 17.696 20.694 1.00 93.19 102 TYR A CA 1
ATOM 804 C C . TYR A 1 102 ? -1.017 18.041 19.862 1.00 93.19 102 TYR A C 1
ATOM 806 O O . TYR A 1 102 ? -0.898 18.318 18.668 1.00 93.19 102 TYR A O 1
ATOM 814 N N . SER A 1 103 ? -2.200 18.048 20.471 1.00 92.50 103 SER A N 1
ATOM 815 C CA . SER A 1 103 ? -3.476 18.250 19.790 1.00 92.50 103 SER A CA 1
ATOM 816 C C . SER A 1 103 ? -4.038 19.651 20.035 1.00 92.50 103 SER A C 1
ATOM 818 O O . SER A 1 103 ? -4.029 20.164 21.154 1.00 92.50 103 SER A O 1
ATOM 820 N N . ARG A 1 104 ? -4.595 20.274 18.987 1.00 91.19 104 ARG A N 1
ATOM 821 C CA . ARG A 1 104 ? -5.341 21.544 19.086 1.00 91.19 104 ARG A CA 1
ATOM 822 C C . ARG A 1 104 ? -6.631 21.370 19.879 1.00 91.19 104 ARG A C 1
ATOM 824 O O . ARG A 1 104 ? -7.150 22.337 20.433 1.00 91.19 104 ARG A O 1
ATOM 831 N N . ASP A 1 105 ? -7.141 20.148 19.962 1.00 85.62 105 ASP A N 1
ATOM 832 C CA . ASP A 1 105 ? -8.286 19.805 20.789 1.00 85.62 105 ASP A CA 1
ATOM 833 C C . ASP A 1 105 ? -7.789 19.504 22.220 1.00 85.62 105 ASP A C 1
ATOM 835 O O . ASP A 1 105 ? -7.941 18.395 22.692 1.00 85.62 105 ASP A O 1
ATOM 839 N N . THR A 1 106 ? -7.185 20.482 22.911 1.00 64.50 106 THR A N 1
ATOM 840 C CA . THR A 1 106 ? -6.324 20.377 24.128 1.00 64.50 106 THR A CA 1
ATOM 841 C C . THR A 1 106 ? -6.825 19.567 25.342 1.00 64.50 106 THR A C 1
ATOM 843 O O . THR A 1 106 ? -6.110 19.430 26.330 1.00 64.50 106 THR A O 1
ATOM 846 N N . SER A 1 107 ? -8.044 19.033 25.301 1.00 67.75 107 SER A N 1
ATOM 847 C CA . SER A 1 107 ? -8.590 18.069 26.274 1.00 67.75 107 SER A CA 1
ATOM 848 C C . SER A 1 107 ? -8.698 16.645 25.703 1.00 67.75 107 SER A C 1
ATOM 850 O O . SER A 1 107 ? -9.386 15.808 26.278 1.00 67.75 107 SER A O 1
ATOM 852 N N . ALA A 1 108 ? -8.091 16.401 24.538 1.00 77.31 108 ALA A N 1
ATOM 853 C CA . ALA A 1 108 ? -8.297 15.228 23.704 1.00 77.31 108 ALA A CA 1
ATOM 854 C C . ALA A 1 108 ? -7.141 15.015 22.715 1.00 77.31 108 ALA A C 1
ATOM 856 O O . ALA A 1 108 ? -6.750 15.924 21.980 1.00 77.31 108 ALA A O 1
ATOM 857 N N . GLY A 1 109 ? -6.637 13.783 22.618 1.00 81.69 109 GLY A N 1
ATOM 858 C CA . GLY A 1 109 ? -5.598 13.439 21.641 1.00 81.69 109 GLY A CA 1
ATOM 859 C C . GLY A 1 109 ? -6.033 13.590 20.183 1.00 81.69 109 GLY A C 1
ATOM 860 O O . GLY A 1 109 ? -5.185 13.735 19.314 1.00 81.69 109 GLY A O 1
ATOM 861 N N . ALA A 1 110 ? -7.338 13.563 19.904 1.00 94.00 110 ALA A N 1
ATOM 862 C CA . ALA A 1 110 ? -7.939 13.726 18.580 1.00 94.00 110 ALA A CA 1
ATOM 863 C C . ALA A 1 110 ? -9.469 13.850 18.702 1.00 94.00 110 ALA A C 1
ATOM 865 O O . ALA A 1 110 ? -10.037 13.762 19.796 1.00 94.00 110 ALA A O 1
ATOM 866 N N . ARG A 1 111 ? -10.159 13.998 17.568 1.00 94.44 111 ARG A N 1
ATOM 867 C CA . ARG A 1 111 ? -11.627 14.026 17.504 1.00 94.44 111 ARG A CA 1
ATOM 868 C C . ARG A 1 111 ? -12.187 13.059 16.467 1.00 94.44 111 ARG A C 1
ATOM 870 O O . ARG A 1 111 ? -11.512 12.682 15.511 1.00 94.44 111 ARG A O 1
ATOM 877 N N . VAL A 1 112 ? -13.445 12.681 16.652 1.00 96.44 112 VAL A N 1
ATOM 878 C CA . VAL A 1 112 ? -14.178 11.720 15.829 1.00 96.44 112 VAL A CA 1
ATOM 879 C C . VAL A 1 112 ? -15.478 12.326 15.325 1.00 96.44 112 VAL A C 1
ATOM 881 O O . VAL A 1 112 ? -16.187 13.028 16.048 1.00 96.44 112 VAL A O 1
ATOM 884 N N . TRP A 1 113 ? -15.806 12.050 14.068 1.00 95.94 113 TRP A N 1
ATOM 885 C CA . TRP A 1 113 ? -17.072 12.455 13.465 1.00 95.94 113 TRP A CA 1
ATOM 886 C C . TRP A 1 113 ? -17.507 11.486 12.367 1.00 95.94 113 TRP A C 1
ATOM 888 O O . TRP A 1 113 ? -16.677 10.888 11.684 1.00 95.94 113 TRP A O 1
ATOM 898 N N . THR A 1 114 ? -18.820 11.339 12.181 1.00 96.19 114 THR A N 1
ATOM 899 C CA . THR A 1 114 ? -19.382 10.549 11.077 1.00 96.19 114 THR A CA 1
ATOM 900 C C . THR A 1 114 ? -19.266 11.284 9.753 1.00 96.19 114 THR A C 1
ATOM 902 O O . THR A 1 114 ? -19.423 12.506 9.705 1.00 96.19 114 THR A O 1
ATOM 905 N N . TYR A 1 115 ? -19.046 10.555 8.662 1.00 94.19 115 TYR A N 1
ATOM 906 C CA . TYR A 1 115 ? -18.909 11.161 7.340 1.00 94.19 115 TYR A CA 1
ATOM 907 C C . TYR A 1 115 ? -19.764 10.494 6.269 1.00 94.19 115 TYR A C 1
ATOM 909 O O . TYR A 1 115 ? -20.020 9.293 6.314 1.00 94.19 115 TYR A O 1
ATOM 917 N N . ASP A 1 116 ? -20.126 11.286 5.261 1.00 91.06 116 ASP A N 1
ATOM 918 C CA . ASP A 1 116 ? -20.571 10.801 3.959 1.00 91.06 116 ASP A CA 1
ATOM 919 C C . ASP A 1 116 ? -19.496 11.061 2.901 1.00 91.06 116 ASP A C 1
ATOM 921 O O . ASP A 1 116 ? -18.797 12.082 2.909 1.00 91.06 116 ASP A O 1
ATOM 925 N N . LEU A 1 117 ? -19.371 10.121 1.971 1.00 90.06 117 LEU A N 1
ATOM 926 C CA . LEU A 1 117 ? -18.545 10.248 0.781 1.00 90.06 117 LEU A CA 1
ATOM 927 C C . LEU A 1 117 ? -19.426 9.996 -0.441 1.00 90.06 117 LEU A C 1
ATOM 929 O O . LEU A 1 117 ? -19.410 8.923 -1.037 1.00 90.06 117 LEU A O 1
ATOM 933 N N . SER A 1 118 ? -20.195 11.019 -0.813 1.00 86.75 118 SER A N 1
ATOM 934 C CA . SER A 1 118 ? -21.016 11.002 -2.026 1.00 86.75 118 SER A CA 1
ATOM 935 C C . SER A 1 118 ? -20.226 10.546 -3.258 1.00 86.75 118 SER A C 1
ATOM 937 O O . SER A 1 118 ? -19.041 10.847 -3.403 1.00 86.75 118 SER A O 1
ATOM 939 N N . ASN A 1 119 ? -20.881 9.850 -4.187 1.00 87.69 119 ASN A N 1
ATOM 940 C CA . ASN A 1 119 ? -20.267 9.347 -5.424 1.00 87.69 119 ASN A CA 1
ATOM 941 C C . ASN A 1 119 ? -19.064 8.400 -5.209 1.00 87.69 119 ASN A C 1
ATOM 943 O O . ASN A 1 119 ? -18.247 8.260 -6.118 1.00 87.69 119 ASN A O 1
ATOM 947 N N . GLU A 1 120 ? -18.919 7.786 -4.027 1.00 93.31 120 GLU A N 1
ATOM 948 C CA . GLU A 1 120 ? -18.068 6.602 -3.864 1.00 93.31 120 GLU A CA 1
ATOM 949 C C . GLU A 1 120 ? -18.654 5.460 -4.703 1.00 93.31 120 GLU A C 1
ATOM 951 O O . GLU A 1 120 ? -19.846 5.164 -4.612 1.00 93.31 120 GLU A O 1
ATOM 956 N N . ILE A 1 121 ? -17.820 4.857 -5.548 1.00 95.50 121 ILE A N 1
ATOM 957 C CA . ILE A 1 121 ? -18.166 3.669 -6.332 1.00 95.50 121 ILE A CA 1
ATOM 958 C C . ILE A 1 121 ? -17.478 2.454 -5.723 1.00 95.50 121 ILE A C 1
ATOM 960 O O . ILE A 1 121 ? -16.401 2.572 -5.136 1.00 95.50 121 ILE A O 1
ATOM 964 N N . GLU A 1 122 ? -18.079 1.279 -5.870 1.00 96.94 122 GLU A N 1
ATOM 965 C CA . GLU A 1 122 ? -17.544 0.049 -5.295 1.00 96.94 122 GLU A CA 1
ATOM 966 C C . GLU A 1 122 ? -17.507 -1.111 -6.287 1.00 96.94 122 GLU A C 1
ATOM 968 O O . GLU A 1 122 ? -18.280 -1.137 -7.243 1.00 96.94 122 GLU A O 1
ATOM 973 N N . ASN A 1 123 ? -16.614 -2.074 -6.037 1.00 96.81 123 ASN A N 1
ATOM 974 C CA . ASN A 1 123 ? -16.463 -3.300 -6.829 1.00 96.81 123 ASN A CA 1
ATOM 975 C C . ASN A 1 123 ? -16.079 -3.025 -8.294 1.00 96.81 123 ASN A C 1
ATOM 977 O O . ASN A 1 123 ? -16.701 -3.532 -9.227 1.00 96.81 123 ASN A O 1
ATOM 981 N N . VAL A 1 124 ? -15.045 -2.197 -8.489 1.00 96.38 124 VAL A N 1
ATOM 982 C CA . VAL A 1 124 ? -14.547 -1.787 -9.812 1.00 96.38 124 VAL A CA 1
ATOM 983 C C . VAL A 1 124 ? -13.194 -2.427 -10.105 1.00 96.38 124 VAL A C 1
ATOM 985 O O . VAL A 1 124 ? -12.245 -2.256 -9.338 1.00 96.38 124 VAL A O 1
ATOM 988 N N . GLY A 1 125 ? -13.101 -3.108 -11.247 1.00 95.50 125 GLY A N 1
ATOM 989 C CA . GLY A 1 125 ? -11.902 -3.804 -11.704 1.00 95.50 125 GLY A CA 1
ATOM 990 C C . GLY A 1 125 ? -11.414 -3.353 -13.076 1.00 95.50 125 GLY A C 1
ATOM 991 O O . GLY A 1 125 ? -12.222 -3.101 -13.969 1.00 95.50 125 GLY A O 1
ATOM 992 N N . ILE A 1 126 ? -10.093 -3.297 -13.253 1.00 96.06 126 ILE A N 1
ATOM 993 C CA . ILE A 1 126 ? -9.428 -3.195 -14.561 1.00 96.06 126 ILE A CA 1
ATOM 994 C C . ILE A 1 126 ? -8.435 -4.344 -14.653 1.00 96.06 126 ILE A C 1
ATOM 996 O O . ILE A 1 126 ? -7.536 -4.444 -13.816 1.00 96.06 126 ILE A O 1
ATOM 1000 N N . GLU A 1 127 ? -8.586 -5.212 -15.651 1.00 93.12 127 GLU A N 1
ATOM 1001 C CA . GLU A 1 127 ? -7.752 -6.404 -15.723 1.00 93.12 127 GLU A CA 1
ATOM 1002 C C . GLU A 1 127 ? -7.476 -6.934 -17.122 1.00 93.12 127 GLU A C 1
ATOM 1004 O O . GLU A 1 127 ? -8.290 -6.744 -18.019 1.00 93.12 127 GLU A O 1
ATOM 1009 N N . ASN A 1 128 ? -6.342 -7.629 -17.263 1.00 89.56 128 ASN A N 1
ATOM 1010 C CA . ASN A 1 128 ? -5.905 -8.324 -18.478 1.00 89.56 128 ASN A CA 1
ATOM 1011 C C . ASN A 1 128 ? -5.822 -7.406 -19.714 1.00 89.56 128 ASN A C 1
ATOM 1013 O O . ASN A 1 128 ? -6.394 -7.684 -20.771 1.00 89.56 128 ASN A O 1
ATOM 1017 N N . ILE A 1 129 ? -5.149 -6.259 -19.568 1.00 92.50 129 ILE A N 1
ATOM 1018 C CA . ILE A 1 129 ? -5.042 -5.242 -20.625 1.00 92.50 129 ILE A CA 1
ATOM 1019 C C . ILE A 1 129 ? -3.623 -4.664 -20.671 1.00 92.50 129 ILE A C 1
ATOM 1021 O O . ILE A 1 129 ? -3.022 -4.340 -19.647 1.00 92.50 129 ILE A O 1
ATOM 1025 N N . VAL A 1 130 ? -3.120 -4.451 -21.889 1.00 96.38 130 VAL A N 1
ATOM 1026 C CA . VAL A 1 130 ? -1.945 -3.609 -22.150 1.00 96.38 130 VAL A CA 1
ATOM 1027 C C . VAL A 1 130 ? -2.417 -2.223 -22.588 1.00 96.38 130 VAL A C 1
ATOM 1029 O O . VAL A 1 130 ? -3.199 -2.097 -23.530 1.00 96.38 130 VAL A O 1
ATOM 1032 N N . LEU A 1 131 ? -1.947 -1.183 -21.903 1.00 97.88 131 LEU A N 1
ATOM 1033 C CA . LEU A 1 131 ? -2.251 0.219 -22.186 1.00 97.88 131 LEU A CA 1
ATOM 1034 C C . LEU A 1 131 ? -0.973 0.924 -22.642 1.00 97.88 131 LEU A C 1
ATOM 1036 O O . LEU A 1 131 ? 0.034 0.910 -21.937 1.00 97.88 131 LEU A O 1
ATOM 1040 N N . GLU A 1 132 ? -1.022 1.594 -23.790 1.00 97.94 132 GLU A N 1
ATOM 1041 C CA . GLU A 1 132 ? 0.112 2.343 -24.339 1.00 97.94 132 GLU A CA 1
ATOM 1042 C C . GLU A 1 132 ? -0.316 3.779 -24.654 1.00 97.94 132 GLU A C 1
ATOM 1044 O O . GLU A 1 132 ? -1.284 4.007 -25.382 1.00 97.94 132 GLU A O 1
ATOM 1049 N N . SER A 1 133 ? 0.398 4.765 -24.106 1.00 98.19 133 SER A N 1
ATOM 1050 C CA . SER A 1 133 ? 0.194 6.167 -24.483 1.00 98.19 133 SER A CA 1
ATOM 1051 C C . SER A 1 133 ? 0.979 6.489 -25.754 1.00 98.19 133 SER A C 1
ATOM 1053 O O . SER A 1 133 ? 2.154 6.154 -25.858 1.00 98.19 133 SER A O 1
ATOM 1055 N N . SER A 1 134 ? 0.369 7.198 -26.706 1.00 97.62 134 SER A N 1
ATOM 1056 C CA . SER A 1 134 ? 1.120 7.850 -27.793 1.00 97.62 134 SER A CA 1
ATOM 1057 C C . SER A 1 134 ? 1.900 9.048 -27.246 1.00 97.62 134 SER A C 1
ATOM 1059 O O . SER A 1 134 ? 1.417 9.699 -26.326 1.00 97.62 134 SER A O 1
ATOM 1061 N N . TYR A 1 135 ? 3.074 9.348 -27.799 1.00 97.88 135 TYR A N 1
ATOM 1062 C CA . TYR A 1 135 ? 3.958 10.425 -27.333 1.00 97.88 135 TYR A CA 1
ATOM 1063 C C . TYR A 1 135 ? 4.795 10.983 -28.493 1.00 97.88 135 TYR A C 1
ATOM 1065 O O . TYR A 1 135 ? 5.028 10.288 -29.484 1.00 97.88 135 TYR A O 1
ATOM 1073 N N . ALA A 1 136 ? 5.256 12.231 -28.380 1.00 97.88 136 ALA A N 1
ATOM 1074 C CA . ALA A 1 136 ? 6.089 12.881 -29.394 1.00 97.88 136 ALA A CA 1
ATOM 1075 C C . ALA A 1 136 ? 7.600 12.696 -29.161 1.00 97.88 136 ALA A C 1
ATOM 1077 O O . ALA A 1 136 ? 8.375 12.676 -30.118 1.00 97.88 136 ALA A O 1
ATOM 1078 N N . SER A 1 137 ? 8.038 12.584 -27.903 1.00 97.44 137 SER A N 1
ATOM 1079 C CA . SER A 1 137 ? 9.446 12.408 -27.522 1.00 97.44 137 SER A CA 1
ATOM 1080 C C . SER A 1 137 ? 9.584 11.754 -26.141 1.00 97.44 137 SER A C 1
ATOM 1082 O O . SER A 1 137 ? 8.605 11.606 -25.415 1.00 97.44 137 SER A O 1
ATOM 1084 N N . ASP A 1 138 ? 10.805 11.379 -25.750 1.00 96.31 138 ASP A N 1
ATOM 1085 C CA . ASP A 1 138 ? 11.073 10.729 -24.455 1.00 96.31 138 ASP A CA 1
ATOM 1086 C C . ASP A 1 138 ? 10.812 11.612 -23.227 1.00 96.31 138 ASP A C 1
ATOM 1088 O O . ASP A 1 138 ? 10.712 11.102 -22.109 1.00 96.31 138 ASP A O 1
ATOM 1092 N N . THR A 1 139 ? 10.701 12.924 -23.425 1.00 96.12 139 THR A N 1
ATOM 1093 C CA . THR A 1 139 ? 10.408 13.912 -22.380 1.00 96.12 139 THR A CA 1
ATOM 1094 C C . THR A 1 139 ? 9.082 14.628 -22.622 1.00 96.12 139 THR A C 1
ATOM 1096 O O . THR A 1 139 ? 8.850 15.680 -22.033 1.00 96.12 139 THR A O 1
ATOM 1099 N N . ASP A 1 140 ? 8.252 14.120 -23.535 1.00 94.75 140 ASP A N 1
ATOM 1100 C CA . ASP A 1 140 ? 6.913 14.649 -23.763 1.00 94.75 140 ASP A CA 1
ATOM 1101 C C . ASP A 1 140 ? 6.034 14.365 -22.540 1.00 94.75 140 ASP A C 1
ATOM 1103 O O . ASP A 1 140 ? 6.129 13.311 -21.925 1.00 94.75 140 ASP A O 1
ATOM 1107 N N . GLU A 1 141 ? 5.207 15.332 -22.165 1.00 96.06 141 GLU A N 1
ATOM 1108 C CA . GLU A 1 141 ? 4.231 15.212 -21.076 1.00 96.06 141 GLU A CA 1
ATOM 1109 C C . GLU A 1 141 ? 2.830 15.638 -21.543 1.00 96.06 141 GLU A C 1
ATOM 1111 O O . GLU A 1 141 ? 1.860 15.575 -20.786 1.00 96.06 141 GLU A O 1
ATOM 1116 N N . ASN A 1 142 ? 2.683 16.029 -22.815 1.00 96.88 142 ASN A N 1
ATOM 1117 C CA . ASN A 1 142 ? 1.409 16.368 -23.440 1.00 96.88 142 ASN A CA 1
ATOM 1118 C C . ASN A 1 142 ? 0.735 15.119 -24.039 1.00 96.88 142 ASN A C 1
ATOM 1120 O O . ASN A 1 142 ? 0.335 15.089 -25.204 1.00 96.88 142 ASN A O 1
ATOM 1124 N N . HIS A 1 143 ? 0.625 14.072 -23.224 1.00 97.19 143 HIS A N 1
ATOM 1125 C CA . HIS A 1 143 ? -0.053 12.822 -23.555 1.00 97.19 143 HIS A CA 1
ATOM 1126 C C . HIS A 1 143 ? -0.616 12.140 -22.298 1.00 97.19 143 HIS A C 1
ATOM 1128 O O . HIS A 1 143 ? -0.790 12.773 -21.254 1.00 97.19 143 HIS A O 1
ATOM 1134 N N . GLY A 1 144 ? -0.945 10.847 -22.389 1.00 97.81 144 GLY A N 1
ATOM 1135 C CA . GLY A 1 144 ? -1.494 10.066 -21.287 1.00 97.81 144 GLY A CA 1
ATOM 1136 C C . GLY A 1 144 ? -0.652 10.174 -20.013 1.00 97.81 144 GLY A C 1
ATOM 1137 O O . GLY A 1 144 ? 0.531 9.829 -20.007 1.00 97.81 144 GLY A O 1
ATOM 1138 N N . LYS A 1 145 ? -1.298 10.620 -18.928 1.00 97.38 145 LYS A N 1
ATOM 1139 C CA . LYS A 1 145 ? -0.694 10.785 -17.600 1.00 97.38 145 LYS A CA 1
ATOM 1140 C C . LYS A 1 145 ? -0.485 9.459 -16.890 1.00 97.38 145 LYS A C 1
ATOM 1142 O O . LYS A 1 145 ? 0.649 9.047 -16.679 1.00 97.38 145 LYS A O 1
ATOM 1147 N N . SER A 1 146 ? -1.577 8.807 -16.513 1.00 97.88 146 SER A N 1
ATOM 1148 C CA . SER A 1 146 ? -1.574 7.505 -15.850 1.00 97.88 146 SER A CA 1
ATOM 1149 C C . SER A 1 146 ? -2.439 6.547 -16.645 1.00 97.88 146 SER A C 1
ATOM 1151 O O . SER A 1 146 ? -3.472 6.971 -17.163 1.00 97.88 146 SER A O 1
ATOM 1153 N N . ALA A 1 147 ? -2.037 5.282 -16.729 1.00 98.38 147 ALA A N 1
ATOM 1154 C CA . ALA A 1 147 ? -2.834 4.276 -17.426 1.00 98.38 147 ALA A CA 1
ATOM 1155 C C . ALA A 1 147 ? -4.144 3.998 -16.679 1.00 98.38 147 ALA A C 1
ATOM 1157 O O . ALA A 1 147 ? -5.219 3.981 -17.273 1.00 98.38 147 ALA A O 1
ATOM 1158 N N . VAL A 1 148 ? -4.049 3.868 -15.355 1.00 98.56 148 VAL A N 1
ATOM 1159 C CA . VAL A 1 148 ? -5.181 3.728 -14.446 1.00 98.56 148 VAL A CA 1
ATOM 1160 C C . VAL A 1 148 ? -5.135 4.837 -13.401 1.00 98.56 148 VAL A C 1
ATOM 1162 O O . VAL A 1 148 ? -4.148 4.997 -12.681 1.00 98.56 148 VAL A O 1
ATOM 1165 N N . PHE A 1 149 ? -6.227 5.591 -13.298 1.00 97.94 149 PHE A N 1
ATOM 1166 C CA . PHE A 1 149 ? -6.453 6.561 -12.232 1.00 97.94 149 PHE A CA 1
ATOM 1167 C C . PHE A 1 149 ? -7.698 6.165 -11.441 1.00 97.94 149 PHE A C 1
ATOM 1169 O O . PHE A 1 149 ? -8.768 5.990 -12.024 1.00 97.94 149 PHE A O 1
ATOM 1176 N N . MET A 1 150 ? -7.561 6.030 -10.123 1.00 97.31 150 MET A N 1
ATOM 1177 C CA . MET A 1 150 ? -8.666 5.686 -9.227 1.00 97.31 150 MET A CA 1
ATOM 1178 C C . MET A 1 150 ? -8.932 6.826 -8.256 1.00 97.31 150 MET A C 1
ATOM 1180 O O . MET A 1 150 ? -8.003 7.348 -7.642 1.00 97.31 150 MET A O 1
ATOM 1184 N N . GLN A 1 151 ? -10.211 7.170 -8.115 1.00 95.31 151 GLN A N 1
ATOM 1185 C CA . GLN A 1 151 ? -10.717 8.181 -7.195 1.00 95.31 151 GLN A CA 1
ATOM 1186 C C . GLN A 1 151 ? -12.056 7.721 -6.623 1.00 95.31 151 GLN A C 1
ATOM 1188 O O . GLN A 1 151 ? -12.939 7.325 -7.381 1.00 95.31 151 GLN A O 1
ATOM 1193 N N . ARG A 1 152 ? -12.217 7.823 -5.294 1.00 94.50 152 ARG A N 1
ATOM 1194 C CA . ARG A 1 152 ? -13.431 7.415 -4.562 1.00 94.50 152 ARG A CA 1
ATOM 1195 C C . ARG A 1 152 ? -13.895 5.992 -4.908 1.00 94.50 152 ARG A C 1
ATOM 1197 O O . ARG A 1 152 ? -15.085 5.752 -5.088 1.00 94.50 152 ARG A O 1
ATOM 1204 N N . VAL A 1 153 ? -12.945 5.063 -5.021 1.00 96.75 153 VAL A N 1
ATOM 1205 C CA . VAL A 1 153 ? -13.222 3.640 -5.255 1.00 96.75 153 VAL A CA 1
ATOM 1206 C C . VAL A 1 153 ? -13.070 2.870 -3.948 1.00 96.75 153 VAL A C 1
ATOM 1208 O O . VAL A 1 153 ? -12.064 3.020 -3.251 1.00 96.75 153 VAL A O 1
ATOM 1211 N N . LYS A 1 154 ? -14.044 2.019 -3.639 1.00 96.50 154 LYS A N 1
ATOM 1212 C CA . LYS A 1 154 ? -13.984 1.036 -2.558 1.00 96.50 154 LYS A CA 1
ATOM 1213 C C . LYS A 1 154 ? -13.993 -0.385 -3.130 1.00 96.50 154 LYS A C 1
ATOM 1215 O O . LYS A 1 154 ? -14.715 -0.645 -4.086 1.00 96.50 154 LYS A O 1
ATOM 1220 N N . ASN A 1 155 ? -13.243 -1.318 -2.546 1.00 97.50 155 ASN A N 1
ATOM 1221 C CA . ASN A 1 155 ? -13.225 -2.726 -2.983 1.00 97.50 155 ASN A CA 1
ATOM 1222 C C . ASN A 1 155 ? -12.888 -2.866 -4.483 1.00 97.50 155 ASN A C 1
ATOM 1224 O O . ASN A 1 155 ? -13.638 -3.466 -5.248 1.00 97.50 155 ASN A O 1
ATOM 1228 N N . GLY A 1 156 ? -11.807 -2.228 -4.927 1.00 98.19 156 GLY A N 1
ATOM 1229 C CA . GLY A 1 156 ? -11.407 -2.205 -6.337 1.00 98.19 156 GLY A CA 1
ATOM 1230 C C . GLY A 1 156 ? -10.166 -3.043 -6.621 1.00 98.19 156 GLY A C 1
ATOM 1231 O O . GLY A 1 156 ? -9.411 -3.382 -5.706 1.00 98.19 156 GLY A O 1
ATOM 1232 N N . TRP A 1 157 ? -9.921 -3.348 -7.896 1.00 98.19 157 TRP A N 1
ATOM 1233 C CA . TRP A 1 157 ? -8.693 -4.030 -8.302 1.00 98.19 157 TRP A CA 1
ATOM 1234 C C . TRP A 1 157 ? -8.112 -3.547 -9.634 1.00 98.19 157 TRP A C 1
ATOM 1236 O O . TRP A 1 157 ? -8.828 -3.134 -10.547 1.00 98.19 157 TRP A O 1
ATOM 1246 N N . VAL A 1 158 ? -6.786 -3.623 -9.737 1.00 98.25 158 VAL A N 1
ATOM 1247 C CA . VAL A 1 158 ? -6.032 -3.562 -10.993 1.00 98.25 158 VAL A CA 1
ATOM 1248 C C . VAL A 1 158 ? -5.219 -4.841 -11.082 1.00 98.25 158 VAL A C 1
ATOM 1250 O O . VAL A 1 158 ? -4.409 -5.103 -10.198 1.00 98.25 158 VAL A O 1
ATOM 1253 N N . ARG A 1 159 ? -5.441 -5.658 -12.108 1.00 94.31 159 ARG A N 1
ATOM 1254 C CA . ARG A 1 159 ? -4.832 -6.991 -12.184 1.00 94.31 159 ARG A CA 1
ATOM 1255 C C . ARG A 1 159 ? -4.329 -7.291 -13.583 1.00 94.31 159 ARG A C 1
ATOM 1257 O O . ARG A 1 159 ? -5.106 -7.186 -14.517 1.00 94.31 159 ARG A O 1
ATOM 1264 N N . GLN A 1 160 ? -3.080 -7.721 -13.755 1.00 93.25 160 GLN A N 1
ATOM 1265 C CA . GLN A 1 160 ? -2.558 -8.037 -15.100 1.00 93.25 160 GLN A CA 1
ATOM 1266 C C . GLN A 1 160 ? -2.662 -6.846 -16.056 1.00 93.25 160 GLN A C 1
ATOM 1268 O O . GLN A 1 160 ? -3.134 -6.964 -17.189 1.00 93.25 160 GLN A O 1
ATOM 1273 N N . VAL A 1 161 ? -2.270 -5.670 -15.565 1.00 97.00 161 VAL A N 1
ATOM 1274 C CA . VAL A 1 161 ? -2.227 -4.455 -16.373 1.00 97.00 161 VAL A CA 1
ATOM 1275 C C . VAL A 1 161 ? -0.785 -4.066 -16.626 1.00 97.00 161 VAL A C 1
ATOM 1277 O O . VAL A 1 161 ? -0.028 -3.814 -15.690 1.00 97.00 161 VAL A O 1
ATOM 1280 N N . THR A 1 162 ? -0.435 -3.944 -17.901 1.00 98.38 162 THR A N 1
ATOM 1281 C CA . THR A 1 162 ? 0.863 -3.413 -18.319 1.00 98.38 162 THR A CA 1
ATOM 1282 C C . THR A 1 162 ? 0.666 -2.057 -18.958 1.00 98.38 162 THR A C 1
ATOM 1284 O O . THR A 1 162 ? 0.013 -1.933 -19.992 1.00 98.38 162 THR A O 1
ATOM 1287 N N . ALA A 1 163 ? 1.256 -1.035 -18.352 1.00 98.50 163 ALA A N 1
ATOM 1288 C CA . ALA A 1 163 ? 1.275 0.317 -18.873 1.00 98.50 163 ALA A CA 1
ATOM 1289 C C . ALA A 1 163 ? 2.620 0.619 -19.536 1.00 98.50 163 ALA A C 1
ATOM 1291 O O . ALA A 1 163 ? 3.677 0.334 -18.968 1.00 98.50 163 ALA A O 1
ATOM 1292 N N . ARG A 1 164 ? 2.584 1.248 -20.714 1.00 98.25 164 ARG A N 1
ATOM 1293 C CA . ARG A 1 164 ? 3.775 1.755 -21.399 1.00 98.25 164 ARG A CA 1
ATOM 1294 C C . ARG A 1 164 ? 3.631 3.218 -21.764 1.00 98.25 164 ARG A C 1
ATOM 1296 O O . ARG A 1 164 ? 2.555 3.675 -22.154 1.00 98.25 164 ARG A O 1
ATOM 1303 N N . TYR A 1 165 ? 4.742 3.938 -21.672 1.00 98.25 165 TYR A N 1
ATOM 1304 C CA . TYR A 1 165 ? 4.894 5.289 -22.215 1.00 98.25 165 TYR A CA 1
ATOM 1305 C C . TYR A 1 165 ? 4.045 6.383 -21.561 1.00 98.25 165 TYR A C 1
ATOM 1307 O O . TYR A 1 165 ? 4.055 7.517 -22.019 1.00 98.25 165 TYR A O 1
ATOM 1315 N N . PHE A 1 166 ? 3.331 6.087 -20.478 1.00 98.50 166 PHE A N 1
ATOM 1316 C CA . PHE A 1 166 ? 2.663 7.103 -19.668 1.00 98.50 166 PHE A CA 1
ATOM 1317 C C . PHE A 1 166 ? 3.697 7.970 -18.941 1.00 98.50 166 PHE A C 1
ATOM 1319 O O . PHE A 1 166 ? 4.707 7.456 -18.452 1.00 98.50 166 PHE A O 1
ATOM 1326 N N . TRP A 1 167 ? 3.457 9.281 -18.856 1.00 97.88 167 TRP A N 1
ATOM 1327 C CA . TRP A 1 167 ? 4.444 10.195 -18.266 1.00 97.88 167 TRP A CA 1
ATOM 1328 C C . TRP A 1 167 ? 4.477 10.149 -16.741 1.00 97.88 167 TRP A C 1
ATOM 1330 O O . TRP A 1 167 ? 5.517 10.398 -16.123 1.00 97.88 167 TRP A O 1
ATOM 1340 N N . PHE A 1 168 ? 3.350 9.799 -16.119 1.00 97.62 168 PHE A N 1
ATOM 1341 C CA . PHE A 1 168 ? 3.260 9.626 -14.677 1.00 97.62 168 PHE A CA 1
ATOM 1342 C C . PHE A 1 168 ? 3.461 8.169 -14.282 1.00 97.62 168 PHE A C 1
ATOM 1344 O O . PHE A 1 168 ? 4.450 7.902 -13.628 1.00 97.62 168 PHE A O 1
ATOM 1351 N N . GLY A 1 169 ? 2.596 7.229 -14.671 1.00 97.50 169 GLY A N 1
ATOM 1352 C CA . GLY A 1 169 ? 2.780 5.830 -14.260 1.00 97.50 169 GLY A CA 1
ATOM 1353 C C . GLY A 1 169 ? 1.636 4.887 -14.612 1.00 97.50 169 GLY A C 1
ATOM 1354 O O . GLY A 1 169 ? 0.665 5.284 -15.260 1.00 97.50 169 GLY A O 1
ATOM 1355 N N . ALA A 1 170 ? 1.737 3.634 -14.167 1.00 98.56 170 ALA A N 1
ATOM 1356 C CA . ALA A 1 170 ? 0.733 2.608 -14.432 1.00 98.56 170 ALA A CA 1
ATOM 1357 C C . ALA A 1 170 ? -0.527 2.844 -13.607 1.00 98.56 170 ALA A C 1
ATOM 1359 O O . ALA A 1 170 ? -1.619 2.953 -14.163 1.00 98.56 170 ALA A O 1
ATOM 1360 N N . VAL A 1 171 ? -0.374 2.956 -12.287 1.00 98.69 171 VAL A N 1
ATOM 1361 C CA . VAL A 1 171 ? -1.505 3.050 -11.365 1.00 98.69 171 VAL A CA 1
ATOM 1362 C C . VAL A 1 171 ? -1.330 4.242 -10.442 1.00 98.69 171 VAL A C 1
ATOM 1364 O O . VAL A 1 171 ? -0.332 4.372 -9.736 1.00 98.69 171 VAL A O 1
ATOM 1367 N N . ASN A 1 172 ? -2.331 5.114 -10.449 1.00 98.38 172 ASN A N 1
ATOM 1368 C CA . ASN A 1 172 ? -2.380 6.311 -9.633 1.00 98.38 172 ASN A CA 1
ATOM 1369 C C . ASN A 1 172 ? -3.672 6.326 -8.812 1.00 98.38 172 ASN A C 1
ATOM 1371 O O . ASN A 1 172 ? -4.744 6.657 -9.323 1.00 98.38 172 ASN A O 1
ATOM 1375 N N . ILE A 1 173 ? -3.565 5.940 -7.542 1.00 98.38 173 ILE A N 1
ATOM 1376 C CA . ILE A 1 173 ? -4.683 5.897 -6.598 1.00 98.38 173 ILE A CA 1
ATOM 1377 C C . ILE A 1 173 ? -4.648 7.181 -5.778 1.00 98.38 173 ILE A C 1
ATOM 1379 O O . ILE A 1 173 ? -3.725 7.377 -4.988 1.00 98.38 173 ILE A O 1
ATOM 1383 N N . ARG A 1 174 ? -5.640 8.060 -5.959 1.00 93.44 174 ARG A N 1
ATOM 1384 C CA . ARG A 1 174 ? -5.750 9.325 -5.211 1.00 93.44 174 ARG A CA 1
ATOM 1385 C C . ARG A 1 174 ? -7.182 9.577 -4.767 1.00 93.44 174 ARG A C 1
ATOM 1387 O O . ARG A 1 174 ? -8.115 8.958 -5.262 1.00 93.44 174 ARG A O 1
ATOM 1394 N N . TYR A 1 175 ? -7.370 10.530 -3.860 1.00 92.56 175 TYR A N 1
ATOM 1395 C CA . TYR A 1 175 ? -8.686 11.062 -3.501 1.00 92.56 175 TYR A CA 1
ATOM 1396 C C . TYR A 1 175 ? -9.672 9.995 -2.996 1.00 92.56 175 TYR A C 1
ATOM 1398 O O . TYR A 1 175 ? -10.700 9.708 -3.621 1.00 92.56 175 TYR A O 1
ATOM 1406 N N . PHE A 1 176 ? -9.397 9.490 -1.793 1.00 93.75 176 PHE A N 1
ATOM 1407 C CA . PHE A 1 176 ? -10.347 8.757 -0.955 1.00 93.75 176 PHE A CA 1
ATOM 1408 C C . PHE A 1 176 ? -10.691 7.339 -1.429 1.00 93.75 176 PHE A C 1
ATOM 1410 O O . PHE A 1 176 ? -11.809 6.873 -1.209 1.00 93.75 176 PHE A O 1
ATOM 1417 N N . CYS A 1 177 ? -9.740 6.606 -2.006 1.00 96.00 177 CYS A N 1
ATOM 1418 C CA . CYS A 1 177 ? -9.926 5.179 -2.294 1.00 96.00 177 CYS A CA 1
ATOM 1419 C C . CYS A 1 177 ? -9.691 4.309 -1.047 1.00 96.00 177 CYS A C 1
ATOM 1421 O O . CYS A 1 177 ? -8.970 4.719 -0.132 1.00 96.00 177 CYS A O 1
ATOM 1423 N N . SER A 1 178 ? -10.311 3.129 -0.975 1.00 96.00 178 SER A N 1
ATOM 1424 C CA . SER A 1 178 ? -10.061 2.151 0.094 1.00 96.00 178 SER A CA 1
ATOM 1425 C C . SER A 1 178 ? -10.222 0.708 -0.379 1.00 96.00 178 SER A C 1
ATOM 1427 O O . SER A 1 178 ? -11.023 0.435 -1.269 1.00 96.00 178 SER A O 1
ATOM 1429 N N . PHE A 1 179 ? -9.476 -0.220 0.226 1.00 97.31 179 PHE A N 1
ATOM 1430 C CA . PHE A 1 179 ? -9.529 -1.652 -0.109 1.00 97.31 179 PHE A CA 1
ATOM 1431 C C . PHE A 1 179 ? -9.261 -1.907 -1.599 1.00 97.31 179 PHE A C 1
ATOM 1433 O O . PHE A 1 179 ? -10.081 -2.500 -2.299 1.00 97.31 179 PHE A O 1
ATOM 1440 N N . ILE A 1 180 ? -8.127 -1.402 -2.093 1.00 98.62 180 ILE A N 1
ATOM 1441 C CA . ILE A 1 180 ? -7.710 -1.590 -3.487 1.00 98.62 180 ILE A CA 1
ATOM 1442 C C . ILE A 1 180 ? -6.568 -2.596 -3.546 1.00 98.62 180 ILE A C 1
ATOM 1444 O O . ILE A 1 180 ? -5.585 -2.448 -2.820 1.00 98.62 180 ILE A O 1
ATOM 1448 N N . THR A 1 181 ? -6.682 -3.578 -4.440 1.00 98.56 181 THR A N 1
ATOM 1449 C CA . THR A 1 181 ? -5.584 -4.497 -4.769 1.00 98.56 181 THR A CA 1
ATOM 1450 C C . THR A 1 181 ? -5.045 -4.200 -6.160 1.00 98.56 181 THR A C 1
ATOM 1452 O O . THR A 1 181 ? -5.777 -4.257 -7.141 1.00 98.56 181 THR A O 1
ATOM 1455 N N . VAL A 1 182 ? -3.757 -3.906 -6.258 1.00 98.75 182 VAL A N 1
ATOM 1456 C CA . VAL A 1 182 ? -3.009 -3.841 -7.510 1.00 98.75 182 VAL A CA 1
ATOM 1457 C C . VAL A 1 182 ? -2.104 -5.057 -7.546 1.00 98.75 182 VAL A C 1
ATOM 1459 O O . VAL A 1 182 ? -1.205 -5.178 -6.716 1.00 98.75 182 VAL A O 1
ATOM 1462 N N . GLU A 1 183 ? -2.332 -5.970 -8.479 1.00 96.31 183 GLU A N 1
ATOM 1463 C CA . GLU A 1 183 ? -1.516 -7.171 -8.586 1.00 96.31 183 GLU A CA 1
ATOM 1464 C C . GLU A 1 183 ? -1.094 -7.508 -10.008 1.00 96.31 183 GLU A C 1
ATOM 1466 O O . GLU A 1 183 ? -1.759 -7.137 -10.977 1.00 96.31 183 GLU A O 1
ATOM 1471 N N . ASP A 1 184 ? 0.037 -8.205 -10.130 1.00 95.88 184 ASP A N 1
ATOM 1472 C CA . ASP A 1 184 ? 0.526 -8.741 -11.404 1.00 95.88 184 ASP A CA 1
ATOM 1473 C C . ASP A 1 184 ? 0.589 -7.658 -12.492 1.00 95.88 184 ASP A C 1
ATOM 1475 O O . ASP A 1 184 ? 0.161 -7.868 -13.619 1.00 95.88 184 ASP A O 1
ATOM 1479 N N . SER A 1 185 ? 1.024 -6.449 -12.135 1.00 98.25 185 SER A N 1
ATOM 1480 C CA . SER A 1 185 ? 0.919 -5.262 -12.992 1.00 98.25 185 SER A CA 1
ATOM 1481 C C . SER A 1 185 ? 2.274 -4.594 -13.190 1.00 98.25 185 SER A C 1
ATOM 1483 O O . SER A 1 185 ? 3.132 -4.633 -12.305 1.00 98.25 185 SER A O 1
ATOM 1485 N N . ALA A 1 186 ? 2.469 -3.967 -14.350 1.00 98.69 186 ALA A N 1
ATOM 1486 C CA . ALA A 1 186 ? 3.754 -3.416 -14.750 1.00 98.69 186 ALA A CA 1
ATOM 1487 C C . ALA A 1 186 ? 3.680 -1.977 -15.279 1.00 98.69 186 ALA A C 1
ATOM 1489 O O . ALA A 1 186 ? 2.751 -1.615 -16.001 1.00 98.69 186 ALA A O 1
ATOM 1490 N N . MET A 1 187 ? 4.706 -1.178 -14.969 1.00 98.56 187 MET A N 1
ATOM 1491 C CA . MET A 1 187 ? 4.972 0.108 -15.619 1.00 98.56 187 MET A CA 1
ATOM 1492 C C . MET A 1 187 ? 6.293 0.055 -16.386 1.00 98.56 187 MET A C 1
ATOM 1494 O O . MET A 1 187 ? 7.345 -0.184 -15.792 1.00 98.56 187 MET A O 1
ATOM 1498 N N . LEU A 1 188 ? 6.252 0.331 -17.689 1.00 97.81 188 LEU A N 1
ATOM 1499 C CA . LEU A 1 188 ? 7.415 0.251 -18.571 1.00 97.81 188 LEU A CA 1
ATOM 1500 C C . LEU A 1 188 ? 7.666 1.583 -19.284 1.00 97.81 188 LEU A C 1
ATOM 1502 O O . LEU A 1 188 ? 6.761 2.187 -19.861 1.00 97.81 188 LEU A O 1
ATOM 1506 N N . ASP A 1 189 ? 8.932 1.995 -19.289 1.00 95.12 189 ASP A N 1
ATOM 1507 C CA . ASP A 1 189 ? 9.490 2.983 -20.214 1.00 95.12 189 ASP A CA 1
ATOM 1508 C C . ASP A 1 189 ? 8.697 4.296 -20.294 1.00 95.12 189 ASP A C 1
ATOM 1510 O O . ASP A 1 189 ? 8.222 4.695 -21.357 1.00 95.12 189 ASP A O 1
ATOM 1514 N N . HIS A 1 190 ? 8.558 4.985 -19.161 1.00 97.25 190 HIS A N 1
ATOM 1515 C CA . HIS A 1 190 ? 7.932 6.307 -19.092 1.00 97.25 190 HIS A CA 1
ATOM 1516 C C . HIS A 1 190 ? 8.434 7.257 -20.191 1.00 97.25 190 HIS A C 1
ATOM 1518 O O . HIS A 1 190 ? 9.634 7.304 -20.487 1.00 97.25 190 HIS A O 1
ATOM 1524 N N . LYS A 1 191 ? 7.525 8.074 -20.727 1.00 97.31 191 LYS A N 1
ATOM 1525 C CA . LYS A 1 191 ? 7.835 9.200 -21.621 1.00 97.31 191 LYS A CA 1
ATOM 1526 C C . LYS A 1 191 ? 7.392 10.458 -20.908 1.00 97.31 191 LYS A C 1
ATOM 1528 O O . LYS A 1 191 ? 6.225 10.571 -20.608 1.00 97.31 191 LYS A O 1
ATOM 1533 N N . GLY A 1 192 ? 8.343 11.268 -20.473 1.00 95.56 192 GLY A N 1
ATOM 1534 C CA . GLY A 1 192 ? 8.161 12.343 -19.496 1.00 95.56 192 GLY A CA 1
ATOM 1535 C C . GLY A 1 192 ? 9.508 12.710 -18.893 1.00 95.56 192 GLY A C 1
ATOM 1536 O O . GLY A 1 192 ? 10.453 11.925 -18.981 1.00 95.56 192 GLY A O 1
ATOM 1537 N N . THR A 1 193 ? 9.665 13.895 -18.321 1.00 95.62 193 THR A N 1
ATOM 1538 C CA . THR A 1 193 ? 10.965 14.320 -17.781 1.00 95.62 193 THR A CA 1
ATOM 1539 C C . THR A 1 193 ? 11.417 13.450 -16.594 1.00 95.62 193 THR A C 1
ATOM 1541 O O . THR A 1 193 ? 10.677 12.611 -16.085 1.00 95.62 193 THR A O 1
ATOM 1544 N N . LEU A 1 194 ? 12.681 13.580 -16.178 1.00 92.81 194 LEU A N 1
ATOM 1545 C CA . LEU A 1 194 ? 13.200 12.999 -14.930 1.00 92.81 194 LEU A CA 1
ATOM 1546 C C . LEU A 1 194 ? 13.203 14.067 -13.827 1.00 92.81 194 LEU A C 1
ATOM 1548 O O . LEU A 1 194 ? 14.229 14.319 -13.200 1.00 92.81 194 LEU A O 1
ATOM 1552 N N . ASP A 1 195 ? 12.054 14.711 -13.621 1.00 90.38 195 ASP A N 1
ATOM 1553 C CA . ASP A 1 195 ? 11.905 15.854 -12.715 1.00 90.38 195 ASP A CA 1
ATOM 1554 C C . ASP A 1 195 ? 10.750 15.663 -11.707 1.00 90.38 195 ASP A C 1
ATOM 1556 O O . ASP A 1 195 ? 10.045 14.643 -11.691 1.00 90.38 195 ASP A O 1
ATOM 1560 N N . GLY A 1 196 ? 10.579 16.621 -10.798 1.00 88.38 196 GLY A N 1
ATOM 1561 C CA . GLY A 1 196 ? 9.519 16.651 -9.796 1.00 88.38 196 GLY A CA 1
ATOM 1562 C C . GLY A 1 196 ? 8.132 16.386 -10.391 1.00 88.38 196 GLY A C 1
ATOM 1563 O O . GLY A 1 196 ? 7.757 16.953 -11.409 1.00 88.38 196 GLY A O 1
ATOM 1564 N N . GLY A 1 197 ? 7.354 15.514 -9.741 1.00 88.38 197 GLY A N 1
ATOM 1565 C CA . GLY A 1 197 ? 5.973 15.219 -10.145 1.00 88.38 197 GLY A CA 1
ATOM 1566 C C . GLY A 1 197 ? 5.799 14.261 -11.330 1.00 88.38 197 GLY A C 1
ATOM 1567 O O . GLY A 1 197 ? 4.663 14.052 -11.754 1.00 88.38 197 GLY A O 1
ATOM 1568 N N . THR A 1 198 ? 6.876 13.659 -11.839 1.00 94.56 198 THR A N 1
ATOM 1569 C CA . THR A 1 198 ? 6.845 12.753 -13.002 1.00 94.56 198 THR A CA 1
ATOM 1570 C C . THR A 1 198 ? 7.423 11.373 -12.674 1.00 94.56 198 THR A C 1
ATOM 1572 O O . THR A 1 198 ? 8.238 11.228 -11.755 1.00 94.56 198 THR A O 1
ATOM 1575 N N . ARG A 1 199 ? 7.011 10.360 -13.451 1.00 97.12 199 ARG A N 1
ATOM 1576 C CA . ARG A 1 199 ? 7.494 8.968 -13.394 1.00 97.12 199 ARG A CA 1
ATOM 1577 C C . ARG A 1 199 ? 7.303 8.238 -12.054 1.00 97.12 199 ARG A C 1
ATOM 1579 O O . ARG A 1 199 ? 8.260 7.708 -11.476 1.00 97.12 199 ARG A O 1
ATOM 1586 N N . TYR A 1 200 ? 6.072 8.265 -11.546 1.00 97.69 200 TYR A N 1
ATOM 1587 C CA . TYR A 1 200 ? 5.601 7.573 -10.343 1.00 97.69 200 TYR A CA 1
ATOM 1588 C C . TYR A 1 200 ? 4.810 6.324 -10.749 1.00 97.69 200 TYR A C 1
ATOM 1590 O O . TYR A 1 200 ? 3.592 6.384 -10.936 1.00 97.69 200 TYR A O 1
ATOM 1598 N N . SER A 1 201 ? 5.516 5.203 -10.918 1.00 98.50 201 SER A N 1
ATOM 1599 C CA . SER A 1 201 ? 4.990 3.962 -11.507 1.00 98.50 201 SER A CA 1
ATOM 1600 C C . SER A 1 201 ? 3.728 3.449 -10.812 1.00 98.50 201 SER A C 1
ATOM 1602 O O . SER A 1 201 ? 2.720 3.187 -11.475 1.00 98.50 201 SER A O 1
ATOM 1604 N N . PHE A 1 202 ? 3.784 3.353 -9.484 1.00 98.81 202 PHE A N 1
ATOM 1605 C CA . PHE A 1 202 ? 2.688 2.957 -8.610 1.00 98.81 202 PHE A CA 1
ATOM 1606 C C . PHE A 1 202 ? 2.584 3.971 -7.472 1.00 98.81 202 PHE A C 1
ATOM 1608 O O . PHE A 1 202 ? 3.349 3.939 -6.507 1.00 98.81 202 PHE A O 1
ATOM 1615 N N . ASN A 1 203 ? 1.638 4.897 -7.620 1.00 98.31 203 ASN A N 1
ATOM 1616 C CA . ASN A 1 203 ? 1.421 5.998 -6.690 1.00 98.31 203 ASN A CA 1
ATOM 1617 C C . ASN A 1 203 ? 0.179 5.763 -5.827 1.00 98.31 203 ASN A C 1
ATOM 1619 O O . ASN A 1 203 ? -0.900 5.464 -6.351 1.00 98.31 203 ASN A O 1
ATOM 1623 N N . MET A 1 204 ? 0.318 6.012 -4.527 1.00 97.00 204 MET A N 1
ATOM 1624 C CA . MET A 1 204 ? -0.795 6.129 -3.586 1.00 97.00 204 MET A CA 1
ATOM 1625 C C . MET A 1 204 ? -0.843 7.517 -2.938 1.00 97.00 204 MET A C 1
ATOM 1627 O O . MET A 1 204 ? 0.185 8.101 -2.625 1.00 97.00 204 MET A O 1
ATOM 1631 N N . ASP A 1 205 ? -2.036 8.070 -2.743 1.00 94.31 205 ASP A N 1
ATOM 1632 C CA . ASP A 1 205 ? -2.235 9.375 -2.101 1.00 94.31 205 ASP A CA 1
ATOM 1633 C C . ASP A 1 205 ? -3.657 9.469 -1.530 1.00 94.31 205 ASP A C 1
ATOM 1635 O O . ASP A 1 205 ? -4.589 8.893 -2.104 1.00 94.31 205 ASP A O 1
ATOM 1639 N N . ASP A 1 206 ? -3.858 10.199 -0.429 1.00 91.00 206 ASP A N 1
ATOM 1640 C CA . ASP A 1 206 ? -5.180 10.458 0.183 1.00 91.00 206 ASP A CA 1
ATOM 1641 C C . ASP A 1 206 ? -6.106 9.214 0.308 1.00 91.00 206 ASP A C 1
ATOM 1643 O O . ASP A 1 206 ? -7.337 9.311 0.252 1.00 91.00 206 ASP A O 1
ATOM 1647 N N . SER A 1 207 ? -5.528 8.014 0.412 1.00 95.25 207 SER A N 1
ATOM 1648 C CA . SER A 1 207 ? -6.201 6.711 0.299 1.00 95.25 207 SER A CA 1
ATOM 1649 C C . SER A 1 207 ? -5.507 5.693 1.207 1.00 95.25 207 SER A C 1
ATOM 1651 O O . SER A 1 207 ? -4.324 5.849 1.491 1.00 95.25 207 SER A O 1
ATOM 1653 N N . HIS A 1 208 ? -6.232 4.672 1.678 1.00 95.50 208 HIS A N 1
ATOM 1654 C CA . HIS A 1 208 ? -5.706 3.695 2.647 1.00 95.50 208 HIS A CA 1
ATOM 1655 C C . HIS A 1 208 ? -6.152 2.266 2.334 1.00 95.50 208 HIS A C 1
ATOM 1657 O O . HIS A 1 208 ? -7.060 2.053 1.529 1.00 95.50 208 HIS A O 1
ATOM 1663 N N . SER A 1 209 ? -5.581 1.284 3.038 1.00 96.94 209 SER A N 1
ATOM 1664 C CA . SER A 1 209 ? -5.889 -0.138 2.850 1.00 96.94 209 SER A CA 1
ATOM 1665 C C . SER A 1 209 ? -5.614 -0.579 1.413 1.00 96.94 209 SER A C 1
ATOM 1667 O O . SER A 1 209 ? -6.440 -1.239 0.782 1.00 96.94 209 SER A O 1
ATOM 1669 N N . LEU A 1 210 ? -4.464 -0.152 0.894 1.00 98.56 210 LEU A N 1
ATOM 1670 C CA . LEU A 1 210 ? -3.999 -0.456 -0.451 1.00 98.56 210 LEU A CA 1
ATOM 1671 C C . LEU A 1 210 ? -2.975 -1.592 -0.404 1.00 98.56 210 LEU A C 1
ATOM 1673 O O . LEU A 1 210 ? -2.056 -1.570 0.418 1.00 98.56 210 LEU A O 1
ATOM 1677 N N . LEU A 1 211 ? -3.135 -2.563 -1.297 1.00 98.69 211 LEU A N 1
ATOM 1678 C CA . LEU A 1 211 ? -2.206 -3.665 -1.506 1.00 98.69 211 LEU A CA 1
ATOM 1679 C C . LEU A 1 211 ? -1.641 -3.576 -2.919 1.00 98.69 211 LEU A C 1
ATOM 1681 O O . LEU A 1 211 ? -2.398 -3.608 -3.883 1.00 98.69 211 LEU A O 1
ATOM 1685 N N . PHE A 1 212 ? -0.322 -3.528 -3.036 1.00 98.88 212 PHE A N 1
ATOM 1686 C CA . PHE A 1 212 ? 0.408 -3.684 -4.285 1.00 98.88 212 PHE A CA 1
ATOM 1687 C C . PHE A 1 212 ? 1.235 -4.961 -4.187 1.00 98.88 212 PHE A C 1
ATOM 1689 O O . PHE A 1 212 ? 2.057 -5.089 -3.283 1.00 98.88 212 PHE A O 1
ATOM 1696 N N . GLN A 1 213 ? 1.011 -5.914 -5.084 1.00 97.81 213 GLN A N 1
ATOM 1697 C CA . GLN A 1 213 ? 1.590 -7.250 -4.994 1.00 97.81 213 GLN A CA 1
ATOM 1698 C C . GLN A 1 213 ? 2.104 -7.727 -6.351 1.00 97.81 213 GLN A C 1
ATOM 1700 O O . GLN A 1 213 ? 1.364 -7.669 -7.327 1.00 97.81 213 GLN A O 1
ATOM 1705 N N . ARG A 1 214 ? 3.329 -8.263 -6.427 1.00 97.75 214 ARG A N 1
ATOM 1706 C CA . ARG A 1 214 ? 3.901 -8.754 -7.703 1.00 97.75 214 ARG A CA 1
ATOM 1707 C C . ARG A 1 214 ? 3.877 -7.676 -8.790 1.00 97.75 214 ARG A C 1
ATOM 1709 O O . ARG A 1 214 ? 3.455 -7.909 -9.920 1.00 97.75 214 ARG A O 1
ATOM 1716 N N . VAL A 1 215 ? 4.280 -6.463 -8.415 1.00 98.75 215 VAL A N 1
ATOM 1717 C CA . VAL A 1 215 ? 4.337 -5.320 -9.331 1.00 98.75 215 VAL A CA 1
ATOM 1718 C C . VAL A 1 215 ? 5.763 -5.083 -9.819 1.00 98.75 215 VAL A C 1
ATOM 1720 O O . VAL A 1 215 ? 6.727 -5.198 -9.057 1.00 98.75 215 VAL A O 1
ATOM 1723 N N . TYR A 1 216 ? 5.891 -4.746 -11.100 1.00 98.81 216 TYR A N 1
ATOM 1724 C CA . TYR A 1 216 ? 7.169 -4.503 -11.767 1.00 98.81 216 TYR A CA 1
ATOM 1725 C C . TYR A 1 216 ? 7.213 -3.089 -12.343 1.00 98.81 216 TYR A C 1
ATOM 1727 O O . TYR A 1 216 ? 6.279 -2.644 -13.006 1.00 98.81 216 TYR A O 1
ATOM 1735 N N . ALA A 1 217 ? 8.303 -2.368 -12.128 1.00 98.56 217 ALA A N 1
ATOM 1736 C CA . ALA A 1 217 ? 8.509 -1.067 -12.743 1.00 98.56 217 ALA A CA 1
ATOM 1737 C C . ALA A 1 217 ? 9.889 -0.995 -13.384 1.00 98.56 217 ALA A C 1
ATOM 1739 O O . ALA A 1 217 ? 10.864 -1.440 -12.784 1.00 98.56 217 ALA A O 1
ATOM 1740 N N . ARG A 1 218 ? 9.984 -0.411 -14.582 1.00 97.56 218 ARG A N 1
ATOM 1741 C CA . ARG A 1 218 ? 11.258 -0.188 -15.273 1.00 97.56 218 ARG A CA 1
ATOM 1742 C C . ARG A 1 218 ? 11.506 1.291 -15.532 1.00 97.56 218 ARG A C 1
ATOM 1744 O O . ARG A 1 218 ? 10.671 1.988 -16.114 1.00 97.56 218 ARG A O 1
ATOM 1751 N N . SER A 1 219 ? 12.694 1.747 -15.139 1.00 94.50 219 SER A N 1
ATOM 1752 C CA . SER A 1 219 ? 13.215 3.089 -15.434 1.00 94.50 219 SER A CA 1
ATOM 1753 C C . SER A 1 219 ? 12.346 4.248 -14.918 1.00 94.50 219 SER A C 1
ATOM 1755 O O . SER A 1 219 ? 12.415 5.362 -15.453 1.00 94.50 219 SER A O 1
ATOM 1757 N N . GLY A 1 220 ? 11.535 4.020 -13.880 1.00 96.62 220 GLY A N 1
ATOM 1758 C CA . GLY A 1 220 ? 10.803 5.083 -13.197 1.00 96.62 220 GLY A CA 1
ATOM 1759 C C . GLY A 1 220 ? 11.705 5.929 -12.296 1.00 96.62 220 GLY A C 1
ATOM 1760 O O . GLY A 1 220 ? 12.927 5.740 -12.234 1.00 96.62 220 GLY A O 1
ATOM 1761 N N . ARG A 1 221 ? 11.106 6.932 -11.644 1.00 95.69 221 ARG A N 1
ATOM 1762 C CA . ARG A 1 221 ? 11.796 7.823 -10.700 1.00 95.69 221 ARG A CA 1
ATOM 1763 C C . ARG A 1 221 ? 11.435 7.458 -9.265 1.00 95.69 221 ARG A C 1
ATOM 1765 O O . ARG A 1 221 ? 12.327 7.132 -8.493 1.00 95.69 221 ARG A O 1
ATOM 1772 N N . HIS A 1 222 ? 10.147 7.480 -8.935 1.00 96.94 222 HIS A N 1
ATOM 1773 C CA . HIS A 1 222 ? 9.622 7.039 -7.641 1.00 96.94 222 HIS A CA 1
ATOM 1774 C C . HIS A 1 222 ? 8.641 5.890 -7.877 1.00 96.94 222 HIS A C 1
ATOM 1776 O O . HIS A 1 222 ? 7.441 6.104 -8.006 1.00 96.94 222 HIS A O 1
ATOM 1782 N N . ASP A 1 223 ? 9.170 4.678 -8.036 1.00 98.38 223 ASP A N 1
ATOM 1783 C CA . ASP A 1 223 ? 8.391 3.540 -8.532 1.00 98.38 223 ASP A CA 1
ATOM 1784 C C . ASP A 1 223 ? 7.306 3.074 -7.558 1.00 98.38 223 ASP A C 1
ATOM 1786 O O . ASP A 1 223 ? 6.169 2.864 -7.976 1.00 98.38 223 ASP A O 1
ATOM 1790 N N . PHE A 1 224 ? 7.644 2.954 -6.273 1.00 98.62 224 PHE A N 1
ATOM 1791 C CA . PHE A 1 224 ? 6.719 2.582 -5.201 1.00 98.62 224 PHE A CA 1
ATOM 1792 C C . PHE A 1 224 ? 6.646 3.738 -4.212 1.00 98.62 224 PHE A C 1
ATOM 1794 O O . PHE A 1 224 ? 7.569 3.924 -3.415 1.00 98.62 224 PHE A O 1
ATOM 1801 N N . VAL A 1 225 ? 5.613 4.573 -4.342 1.00 97.56 225 VAL A N 1
ATOM 1802 C CA . VAL A 1 225 ? 5.611 5.915 -3.751 1.00 97.56 225 VAL A CA 1
ATOM 1803 C C . VAL A 1 225 ? 4.261 6.308 -3.170 1.00 97.56 225 VAL A C 1
ATOM 1805 O O . VAL A 1 225 ? 3.208 5.988 -3.727 1.00 97.56 225 VAL A O 1
ATOM 1808 N N . SER A 1 226 ? 4.306 7.066 -2.076 1.00 97.06 226 SER A N 1
ATOM 1809 C CA . SER A 1 226 ? 3.137 7.704 -1.481 1.00 97.06 226 SER A CA 1
ATOM 1810 C C . SER A 1 226 ? 3.235 9.223 -1.419 1.00 97.06 226 SER A C 1
ATOM 1812 O O . SER A 1 226 ? 4.324 9.785 -1.317 1.00 97.06 226 SER A O 1
ATOM 1814 N N . GLY A 1 227 ? 2.088 9.895 -1.498 1.00 94.25 227 GLY A N 1
ATOM 1815 C CA . GLY A 1 227 ? 1.958 11.347 -1.426 1.00 94.25 227 GLY A CA 1
ATOM 1816 C C . GLY A 1 227 ? 1.922 11.916 -0.003 1.00 94.25 227 GLY A C 1
ATOM 1817 O O . GLY A 1 227 ? 2.250 11.248 0.978 1.00 94.25 227 GLY A O 1
ATOM 1818 N N . SER A 1 228 ? 1.515 13.184 0.089 1.00 92.38 228 SER A N 1
ATOM 1819 C CA . SER A 1 228 ? 1.464 13.952 1.341 1.00 92.38 228 SER A CA 1
ATOM 1820 C C . SER A 1 228 ? 0.400 13.396 2.277 1.00 92.38 228 SER A C 1
ATOM 1822 O O . SER A 1 228 ? -0.726 13.188 1.847 1.00 92.38 228 SER A O 1
ATOM 1824 N N . GLN A 1 229 ? 0.728 13.214 3.558 1.00 92.56 229 GLN A N 1
ATOM 1825 C CA . GLN A 1 229 ? -0.210 12.779 4.603 1.00 92.56 229 GLN A CA 1
ATOM 1826 C C . GLN A 1 229 ? -0.988 11.504 4.232 1.00 92.56 229 GLN A C 1
ATOM 1828 O O . GLN A 1 229 ? -2.106 11.294 4.707 1.00 92.56 229 GLN A O 1
ATOM 1833 N N . THR A 1 230 ? -0.405 10.643 3.385 1.00 95.31 230 THR A N 1
ATOM 1834 C CA . THR A 1 230 ? -1.071 9.420 2.926 1.00 95.31 230 THR A CA 1
ATOM 1835 C C . THR A 1 230 ? -1.406 8.541 4.137 1.00 95.31 230 THR A C 1
ATOM 1837 O O . THR A 1 230 ? -0.497 8.141 4.877 1.00 95.31 230 THR A O 1
ATOM 1840 N N . PRO A 1 231 ? -2.695 8.239 4.382 1.00 93.94 231 PRO A N 1
ATOM 1841 C CA . PRO A 1 231 ? -3.092 7.482 5.557 1.00 93.94 231 PRO A CA 1
ATOM 1842 C C . PRO A 1 231 ? -2.862 5.985 5.346 1.00 93.94 231 PRO A C 1
ATOM 1844 O O . PRO A 1 231 ? -3.320 5.400 4.365 1.00 93.94 231 PRO A O 1
ATOM 1847 N N . GLY A 1 232 ? -2.210 5.342 6.310 1.00 93.88 232 GLY A N 1
ATOM 1848 C CA . GLY A 1 232 ? -2.082 3.889 6.346 1.00 93.88 232 GLY A CA 1
ATOM 1849 C C . GLY A 1 232 ? -3.292 3.155 6.942 1.00 93.88 232 GLY A C 1
ATOM 1850 O O . GLY A 1 232 ? -4.245 3.773 7.447 1.00 93.88 232 GLY A O 1
ATOM 1851 N N . PRO A 1 233 ? -3.243 1.810 6.954 1.00 95.50 233 PRO A N 1
ATOM 1852 C CA . PRO A 1 233 ? -2.113 0.981 6.512 1.00 95.50 233 PRO A CA 1
ATOM 1853 C C . PRO A 1 233 ? -2.092 0.730 4.993 1.00 95.50 233 PRO A C 1
ATOM 1855 O O . PRO A 1 233 ? -3.151 0.505 4.408 1.00 95.50 233 PRO A O 1
ATOM 1858 N N . ASN A 1 234 ? -0.902 0.709 4.380 1.00 98.12 234 ASN A N 1
ATOM 1859 C CA . ASN A 1 234 ? -0.689 0.385 2.958 1.00 98.12 234 ASN A CA 1
ATOM 1860 C C . ASN A 1 234 ? 0.523 -0.540 2.767 1.00 98.12 234 ASN A C 1
ATOM 1862 O O . ASN A 1 234 ? 1.460 -0.505 3.565 1.00 98.12 234 ASN A O 1
ATOM 1866 N N . VAL A 1 235 ? 0.511 -1.373 1.722 1.00 98.69 235 VAL A N 1
ATOM 1867 C CA . VAL A 1 235 ? 1.523 -2.422 1.520 1.00 98.69 235 VAL A CA 1
ATOM 1868 C C . VAL A 1 235 ? 1.991 -2.488 0.068 1.00 98.69 235 VAL A C 1
ATOM 1870 O O . VAL A 1 235 ? 1.169 -2.600 -0.839 1.00 98.69 235 VAL A O 1
ATOM 1873 N N . PHE A 1 236 ? 3.308 -2.517 -0.130 1.00 98.88 236 PHE A N 1
ATOM 1874 C CA . PHE A 1 236 ? 3.957 -3.110 -1.298 1.00 98.88 236 PHE A CA 1
ATOM 1875 C C . PHE A 1 236 ? 4.577 -4.442 -0.872 1.00 98.88 236 PHE A C 1
ATOM 1877 O O . PHE A 1 236 ? 5.410 -4.457 0.031 1.00 98.88 236 PHE A O 1
ATOM 1884 N N . VAL A 1 237 ? 4.182 -5.549 -1.503 1.00 98.62 237 VAL A N 1
ATOM 1885 C CA . VAL A 1 237 ? 4.723 -6.886 -1.234 1.00 98.62 237 VAL A CA 1
ATOM 1886 C C . VAL A 1 237 ? 5.203 -7.556 -2.517 1.00 98.62 237 VAL A C 1
ATOM 1888 O O . VAL A 1 237 ? 4.496 -7.548 -3.522 1.00 98.62 237 VAL A O 1
ATOM 1891 N N . ASP A 1 238 ? 6.403 -8.138 -2.503 1.00 98.25 238 ASP A N 1
ATOM 1892 C CA . ASP A 1 238 ? 7.002 -8.773 -3.687 1.00 98.25 238 ASP A CA 1
ATOM 1893 C C . ASP A 1 238 ? 7.016 -7.844 -4.910 1.00 98.25 238 ASP A C 1
ATOM 1895 O O . ASP A 1 238 ? 6.383 -8.110 -5.931 1.00 98.25 238 ASP A O 1
ATOM 1899 N N . ALA A 1 239 ? 7.713 -6.717 -4.796 1.00 98.62 239 ALA A N 1
ATOM 1900 C CA . ALA A 1 239 ? 7.761 -5.699 -5.841 1.00 98.62 239 ALA A CA 1
ATOM 1901 C C . ALA A 1 239 ? 9.192 -5.483 -6.347 1.00 98.62 239 ALA A C 1
ATOM 1903 O O . ALA A 1 239 ? 10.144 -5.530 -5.562 1.00 98.62 239 ALA A O 1
ATOM 1904 N N . LEU A 1 240 ? 9.349 -5.220 -7.648 1.00 98.81 240 LEU A N 1
ATOM 1905 C CA . LEU A 1 240 ? 10.645 -4.941 -8.273 1.00 98.81 240 LEU A CA 1
ATOM 1906 C C . LEU A 1 240 ? 10.634 -3.605 -9.020 1.00 98.81 240 LEU A C 1
ATOM 1908 O O . LEU A 1 240 ? 9.951 -3.452 -10.030 1.00 98.81 240 LEU A O 1
ATOM 1912 N N . ALA A 1 241 ? 11.447 -2.665 -8.548 1.00 98.56 241 ALA A N 1
ATOM 1913 C CA . ALA A 1 241 ? 11.810 -1.457 -9.273 1.00 98.56 241 ALA A CA 1
ATOM 1914 C C . ALA A 1 241 ? 13.158 -1.689 -9.970 1.00 98.56 241 ALA A C 1
ATOM 1916 O O . ALA A 1 241 ? 14.227 -1.719 -9.348 1.00 98.56 241 ALA A O 1
ATOM 1917 N N . TYR A 1 242 ? 13.102 -1.915 -11.276 1.00 98.00 242 TYR A N 1
ATOM 1918 C CA . TYR A 1 242 ? 14.246 -2.205 -12.118 1.00 98.00 242 TYR A CA 1
ATOM 1919 C C . TYR A 1 242 ? 14.807 -0.932 -12.754 1.00 98.00 242 TYR A C 1
ATOM 1921 O O . TYR A 1 242 ? 14.074 -0.156 -13.369 1.00 98.00 242 TYR A O 1
ATOM 1929 N N . GLN A 1 243 ? 16.123 -0.725 -12.641 1.00 96.56 243 GLN A N 1
ATOM 1930 C CA . GLN A 1 243 ? 16.802 0.438 -13.227 1.00 96.56 243 GLN A CA 1
ATOM 1931 C C . GLN A 1 243 ? 16.203 1.786 -12.778 1.00 96.56 243 GLN A C 1
ATOM 1933 O O . GLN A 1 243 ? 16.077 2.719 -13.572 1.00 96.56 243 GLN A O 1
ATOM 1938 N N . ALA A 1 244 ? 15.827 1.888 -11.504 1.00 96.56 244 ALA A N 1
ATOM 1939 C CA . ALA A 1 244 ? 15.226 3.078 -10.919 1.00 96.56 244 ALA A CA 1
ATOM 1940 C C . ALA A 1 244 ? 16.176 4.285 -10.978 1.00 96.56 244 ALA A C 1
ATOM 1942 O O . ALA A 1 244 ? 17.388 4.166 -10.771 1.00 96.56 244 ALA A O 1
ATOM 1943 N N . ASN A 1 245 ? 15.607 5.466 -11.226 1.00 95.81 245 ASN A N 1
ATOM 1944 C CA . ASN A 1 245 ? 16.343 6.731 -11.329 1.00 95.81 245 ASN A CA 1
ATOM 1945 C C . ASN A 1 245 ? 16.299 7.567 -10.040 1.00 95.81 245 ASN A C 1
ATOM 1947 O O . ASN A 1 245 ? 16.972 8.593 -9.939 1.00 95.81 245 ASN A O 1
ATOM 1951 N N . SER A 1 246 ? 15.498 7.170 -9.051 1.00 95.00 246 SER A N 1
ATOM 1952 C CA . SER A 1 246 ? 15.453 7.806 -7.734 1.00 95.00 246 SER A CA 1
ATOM 1953 C C . SER A 1 246 ? 14.949 6.820 -6.680 1.00 95.00 246 SER A C 1
ATOM 1955 O O . SER A 1 246 ? 14.956 5.609 -6.900 1.00 95.00 246 SER A O 1
ATOM 1957 N N . ASP A 1 247 ? 14.609 7.322 -5.497 1.00 95.44 247 ASP A N 1
ATOM 1958 C CA . ASP A 1 247 ? 14.183 6.485 -4.385 1.00 95.44 247 ASP A CA 1
ATOM 1959 C C . ASP A 1 247 ? 12.718 6.057 -4.447 1.00 95.44 247 ASP A C 1
ATOM 1961 O O . ASP A 1 247 ? 11.844 6.856 -4.748 1.00 95.44 247 ASP A O 1
ATOM 1965 N N . SER A 1 248 ? 12.452 4.794 -4.123 1.00 98.25 248 SER A N 1
ATOM 1966 C CA . SER A 1 248 ? 11.133 4.348 -3.665 1.00 98.25 248 SER A CA 1
ATOM 1967 C C . SER A 1 248 ? 11.006 4.563 -2.153 1.00 98.25 248 SER A C 1
ATOM 1969 O O . SER A 1 248 ? 12.007 4.787 -1.460 1.00 98.25 248 SER A O 1
ATOM 1971 N N . GLY A 1 249 ? 9.785 4.475 -1.636 1.00 98.06 249 GLY A N 1
ATOM 1972 C CA . GLY A 1 249 ? 9.454 4.824 -0.259 1.00 98.06 249 GLY A CA 1
ATOM 1973 C C . GLY A 1 249 ? 8.466 5.991 -0.191 1.00 98.06 249 GLY A C 1
ATOM 1974 O O . GLY A 1 249 ? 8.077 6.546 -1.227 1.00 98.06 249 GLY A O 1
ATOM 1975 N N . PRO A 1 250 ? 8.084 6.413 1.024 1.00 97.62 250 PRO A N 1
ATOM 1976 C CA . PRO A 1 250 ? 7.225 7.575 1.189 1.00 97.62 250 PRO A CA 1
ATOM 1977 C C . PRO A 1 250 ? 7.880 8.833 0.605 1.00 97.62 250 PRO A C 1
ATOM 1979 O O . PRO A 1 250 ? 9.093 9.042 0.731 1.00 97.62 250 PRO A O 1
ATOM 1982 N N . HIS A 1 251 ? 7.095 9.690 -0.056 1.00 95.88 251 HIS A N 1
ATOM 1983 C CA . HIS A 1 251 ? 7.664 10.811 -0.809 1.00 95.88 251 HIS A CA 1
ATOM 1984 C C . HIS A 1 251 ? 7.865 12.074 0.023 1.00 95.88 251 HIS A C 1
ATOM 1986 O O . HIS A 1 251 ? 8.902 12.732 -0.105 1.00 95.88 251 HIS A O 1
ATOM 1992 N N . GLN A 1 252 ? 6.857 12.465 0.806 1.00 94.00 252 GLN A N 1
ATOM 1993 C CA . GLN A 1 252 ? 6.827 13.759 1.484 1.00 94.00 252 GLN A CA 1
ATOM 1994 C C . GLN A 1 252 ? 5.730 13.833 2.545 1.00 94.00 252 GLN A C 1
ATOM 1996 O O . GLN A 1 252 ? 4.704 13.173 2.421 1.00 94.00 252 GLN A O 1
ATOM 2001 N N . ARG A 1 253 ? 5.913 14.741 3.509 1.00 93.94 253 ARG A N 1
ATOM 2002 C CA . ARG A 1 253 ? 4.851 15.246 4.387 1.00 93.94 253 ARG A CA 1
ATOM 2003 C C . ARG A 1 253 ? 4.062 14.154 5.115 1.00 93.94 253 ARG A C 1
ATOM 2005 O O . ARG A 1 253 ? 2.841 14.197 5.146 1.00 93.94 253 ARG A O 1
ATOM 2012 N N . PHE A 1 254 ? 4.775 13.230 5.752 1.00 95.44 254 PHE A N 1
ATOM 2013 C CA . PHE A 1 254 ? 4.244 12.351 6.799 1.00 95.44 254 PHE A CA 1
ATOM 2014 C C . PHE A 1 254 ? 3.208 11.303 6.354 1.00 95.44 254 PHE A C 1
ATOM 2016 O O . PHE A 1 254 ? 2.125 11.192 6.928 1.00 95.44 254 PHE A O 1
ATOM 2023 N N . ALA A 1 255 ? 3.543 10.483 5.357 1.00 96.12 255 ALA A N 1
ATOM 2024 C CA . ALA A 1 255 ? 2.781 9.256 5.116 1.00 96.12 255 ALA A CA 1
ATOM 2025 C C . ALA A 1 255 ? 2.923 8.271 6.298 1.00 96.12 255 ALA A C 1
ATOM 2027 O O . ALA A 1 255 ? 3.994 8.177 6.901 1.00 96.12 255 ALA A O 1
ATOM 2028 N N . THR A 1 256 ? 1.859 7.544 6.652 1.00 96.00 256 THR A N 1
ATOM 2029 C CA . THR A 1 256 ? 1.823 6.702 7.869 1.00 96.00 256 THR A CA 1
ATOM 2030 C C . THR A 1 256 ? 1.584 5.225 7.569 1.00 96.00 256 THR A C 1
ATOM 2032 O O . THR A 1 256 ? 0.799 4.893 6.687 1.00 96.00 256 THR A O 1
ATOM 2035 N N . ALA A 1 257 ? 2.210 4.335 8.350 1.00 97.06 257 ALA A N 1
ATOM 2036 C CA . ALA A 1 257 ? 2.007 2.878 8.325 1.00 97.06 257 ALA A CA 1
ATOM 2037 C C . ALA A 1 257 ? 2.092 2.236 6.932 1.00 97.06 257 ALA A C 1
ATOM 2039 O O . ALA A 1 257 ? 1.153 1.593 6.449 1.00 97.06 257 ALA A O 1
ATOM 2040 N N . GLU A 1 258 ? 3.257 2.383 6.311 1.00 98.31 258 GLU A N 1
ATOM 2041 C CA . GLU A 1 258 ? 3.581 1.723 5.051 1.00 98.31 258 GLU A CA 1
ATOM 2042 C C . GLU A 1 258 ? 4.513 0.543 5.270 1.00 98.31 258 GLU A C 1
ATOM 2044 O O . GLU A 1 258 ? 5.540 0.652 5.942 1.00 98.31 258 GLU A O 1
ATOM 2049 N N . LEU A 1 259 ? 4.169 -0.581 4.658 1.00 98.88 259 LEU A N 1
ATOM 2050 C CA . LEU A 1 259 ? 4.987 -1.778 4.647 1.00 98.88 259 LEU A CA 1
ATOM 2051 C C . LEU A 1 259 ? 5.552 -1.994 3.239 1.00 98.88 259 LEU A C 1
ATOM 2053 O O . LEU A 1 259 ? 4.798 -2.176 2.286 1.00 98.88 259 LEU A O 1
ATOM 2057 N N . TYR A 1 260 ? 6.877 -2.010 3.132 1.00 98.88 260 TYR A N 1
ATOM 2058 C CA . TYR A 1 260 ? 7.616 -2.434 1.945 1.00 98.88 260 TYR A CA 1
ATOM 2059 C C . TYR A 1 260 ? 8.234 -3.796 2.260 1.00 98.88 260 TYR A C 1
ATOM 2061 O O . TYR A 1 260 ? 9.275 -3.893 2.911 1.00 98.88 260 TYR A O 1
ATOM 2069 N N . ASP A 1 261 ? 7.534 -4.845 1.850 1.00 98.81 261 ASP A N 1
ATOM 2070 C CA . ASP A 1 261 ? 7.781 -6.235 2.214 1.00 98.81 261 ASP A CA 1
ATOM 2071 C C . ASP A 1 261 ? 8.326 -7.013 1.016 1.00 98.81 261 ASP A C 1
ATOM 2073 O O . ASP A 1 261 ? 7.664 -7.153 -0.010 1.00 98.81 261 ASP A O 1
ATOM 2077 N N . ASN A 1 262 ? 9.557 -7.502 1.110 1.00 98.44 262 ASN A N 1
ATOM 2078 C CA . ASN A 1 262 ? 10.223 -8.181 0.004 1.00 98.44 262 ASN A CA 1
ATOM 2079 C C . ASN A 1 262 ? 10.255 -7.316 -1.279 1.00 98.44 262 ASN A C 1
ATOM 2081 O O . ASN A 1 262 ? 9.956 -7.761 -2.391 1.00 98.44 262 ASN A O 1
ATOM 2085 N N . VAL A 1 263 ? 10.598 -6.036 -1.117 1.00 98.75 263 VAL A N 1
ATOM 2086 C CA . VAL A 1 263 ? 10.755 -5.068 -2.213 1.00 98.75 263 VAL A CA 1
ATOM 2087 C C . VAL A 1 263 ? 12.218 -4.999 -2.642 1.00 98.75 263 VAL A C 1
ATOM 2089 O O . VAL A 1 263 ? 13.100 -4.832 -1.801 1.00 98.75 263 VAL A O 1
ATOM 2092 N N . LYS A 1 264 ? 12.484 -5.048 -3.950 1.00 98.75 264 LYS A N 1
ATOM 2093 C CA . LYS A 1 264 ? 13.819 -4.833 -4.520 1.00 98.75 264 LYS A CA 1
ATOM 2094 C C . LYS A 1 264 ? 13.857 -3.588 -5.388 1.00 98.75 264 LYS A C 1
ATOM 2096 O O . LYS A 1 264 ? 12.984 -3.377 -6.229 1.00 98.75 264 LYS A O 1
ATOM 2101 N N . VAL A 1 265 ? 14.900 -2.780 -5.208 1.00 98.62 265 VAL A N 1
ATOM 2102 C CA . VAL A 1 265 ? 15.158 -1.589 -6.025 1.00 98.62 265 VAL A CA 1
ATOM 2103 C C . VAL A 1 265 ? 16.572 -1.677 -6.590 1.00 98.62 265 VAL A C 1
ATOM 2105 O O . VAL A 1 265 ? 17.555 -1.733 -5.851 1.00 98.62 265 VAL A O 1
ATOM 2108 N N . THR A 1 266 ? 16.695 -1.654 -7.913 1.00 97.94 266 THR A N 1
ATOM 2109 C CA . THR A 1 266 ? 17.981 -1.658 -8.631 1.00 97.94 266 THR A CA 1
ATOM 2110 C C . THR A 1 266 ? 18.181 -0.338 -9.368 1.00 97.94 266 THR A C 1
ATOM 2112 O O . THR A 1 266 ? 17.232 0.406 -9.592 1.00 97.94 266 THR A O 1
ATOM 2115 N N . SER A 1 267 ? 19.419 -0.018 -9.732 1.00 94.19 267 SER A N 1
ATOM 2116 C CA . SER A 1 267 ? 19.771 1.212 -10.452 1.00 94.19 267 SER A CA 1
ATOM 2117 C C . SER A 1 267 ? 20.869 0.918 -11.466 1.00 94.19 267 SER A C 1
ATOM 2119 O O . SER A 1 267 ? 21.772 0.123 -11.198 1.00 94.19 267 SER A O 1
ATOM 2121 N N . VAL A 1 268 ? 20.824 1.595 -12.614 1.00 88.25 268 VAL A N 1
ATOM 2122 C CA . VAL A 1 268 ? 21.839 1.462 -13.675 1.00 88.25 268 VAL A CA 1
ATOM 2123 C C . VAL A 1 268 ? 23.211 2.000 -13.271 1.00 88.25 268 VAL A C 1
ATOM 2125 O O . VAL A 1 268 ? 24.216 1.587 -13.837 1.00 88.25 268 VAL A O 1
ATOM 2128 N N . SER A 1 269 ? 23.280 2.923 -12.306 1.00 82.44 269 SER A N 1
ATOM 2129 C CA . SER A 1 269 ? 24.540 3.596 -11.960 1.00 82.44 269 SER A CA 1
ATOM 2130 C C . SER A 1 269 ? 25.447 2.760 -11.055 1.00 82.44 269 SER A C 1
ATOM 2132 O O . SER A 1 269 ? 26.666 2.904 -11.094 1.00 82.44 269 SER A O 1
ATOM 2134 N N . ASN A 1 270 ? 24.866 1.900 -10.221 1.00 77.38 270 ASN A N 1
ATOM 2135 C CA . ASN A 1 270 ? 25.562 1.233 -9.118 1.00 77.38 270 ASN A CA 1
ATOM 2136 C C . ASN A 1 270 ? 24.988 -0.156 -8.773 1.00 77.38 270 ASN A C 1
ATOM 2138 O O . ASN A 1 270 ? 25.345 -0.712 -7.736 1.00 77.38 270 ASN A O 1
ATOM 2142 N N . GLY A 1 271 ? 24.060 -0.694 -9.571 1.00 83.38 271 GLY A N 1
ATOM 2143 C CA . GLY A 1 271 ? 23.382 -1.976 -9.333 1.00 83.38 271 GLY A CA 1
ATOM 2144 C C . GLY A 1 271 ? 22.333 -1.952 -8.211 1.00 83.38 271 GLY A C 1
ATOM 2145 O O . GLY A 1 271 ? 21.377 -2.718 -8.260 1.00 83.38 271 GLY A O 1
ATOM 2146 N N . GLN A 1 272 ? 22.449 -1.040 -7.240 1.00 88.44 272 GLN A N 1
ATOM 2147 C CA . GLN A 1 272 ? 21.534 -0.894 -6.102 1.00 88.44 272 GLN A CA 1
ATOM 2148 C C . GLN A 1 272 ? 20.761 0.423 -6.166 1.00 88.44 272 GLN A C 1
ATOM 2150 O O . GLN A 1 272 ? 21.330 1.504 -5.988 1.00 88.44 272 GLN A O 1
ATOM 2155 N N . GLY A 1 273 ? 19.450 0.325 -6.368 1.00 95.62 273 GLY A N 1
ATOM 2156 C CA . GLY A 1 273 ? 18.538 1.458 -6.291 1.00 95.62 273 GLY A CA 1
ATOM 2157 C C . GLY A 1 273 ? 18.264 1.868 -4.847 1.00 95.62 273 GLY A C 1
ATOM 2158 O O . GLY A 1 273 ? 18.834 1.311 -3.907 1.00 95.62 273 GLY A O 1
ATOM 2159 N N . LEU A 1 274 ? 17.426 2.888 -4.675 1.00 97.81 274 LEU A N 1
ATOM 2160 C CA . LEU A 1 274 ? 17.236 3.560 -3.394 1.00 97.81 274 LEU A CA 1
ATOM 2161 C C . LEU A 1 274 ? 15.863 3.232 -2.784 1.00 97.81 274 LEU A C 1
ATOM 2163 O O . LEU A 1 274 ? 14.847 3.380 -3.455 1.00 97.81 274 LEU A O 1
ATOM 2167 N N . LEU A 1 275 ? 15.831 2.854 -1.505 1.00 98.62 275 LEU A N 1
ATOM 2168 C CA . LEU A 1 275 ? 14.608 2.693 -0.706 1.00 98.62 275 LEU A CA 1
ATOM 2169 C C . LEU A 1 275 ? 14.736 3.512 0.583 1.00 98.62 275 LEU A C 1
ATOM 2171 O O . LEU A 1 275 ? 15.622 3.247 1.397 1.00 98.62 275 LEU A O 1
ATOM 2175 N N . ARG A 1 276 ? 13.940 4.571 0.755 1.00 98.56 276 ARG A N 1
ATOM 2176 C CA . ARG A 1 276 ? 14.225 5.579 1.790 1.00 98.56 276 ARG A CA 1
ATOM 2177 C C . ARG A 1 276 ? 12.986 6.052 2.532 1.00 98.56 276 ARG A C 1
ATOM 2179 O O . ARG A 1 276 ? 12.021 6.497 1.927 1.00 98.56 276 ARG A O 1
ATOM 2186 N N . VAL A 1 277 ? 13.089 6.067 3.858 1.00 98.62 277 VAL A N 1
ATOM 2187 C CA . VAL A 1 277 ? 12.239 6.858 4.751 1.00 98.62 277 VAL A CA 1
ATOM 2188 C C . VAL A 1 277 ? 13.143 7.783 5.559 1.00 98.62 277 VAL A C 1
ATOM 2190 O O . VAL A 1 277 ? 14.059 7.333 6.251 1.00 98.62 277 VAL A O 1
ATOM 2193 N N . ARG A 1 278 ? 12.957 9.092 5.369 1.00 98.00 278 ARG A N 1
ATOM 2194 C CA . ARG A 1 278 ? 13.876 10.123 5.865 1.00 98.00 278 ARG A CA 1
ATOM 2195 C C . ARG A 1 278 ? 13.233 11.494 5.994 1.00 98.00 278 ARG A C 1
ATOM 2197 O O . ARG A 1 278 ? 12.211 11.753 5.351 1.00 98.00 278 ARG A O 1
ATOM 2204 N N . ASN A 1 279 ? 13.895 12.389 6.713 1.00 97.69 279 ASN A N 1
ATOM 2205 C CA . ASN A 1 279 ? 13.684 13.817 6.558 1.00 97.69 279 ASN A CA 1
ATOM 2206 C C . ASN A 1 279 ? 14.347 14.292 5.253 1.00 97.69 279 ASN A C 1
ATOM 2208 O O . ASN A 1 279 ? 15.545 14.122 5.016 1.00 97.69 279 ASN A O 1
ATOM 2212 N N . ARG A 1 280 ? 13.542 14.853 4.350 1.00 96.12 280 ARG A N 1
ATOM 2213 C CA . ARG A 1 280 ? 13.973 15.354 3.037 1.00 96.12 280 ARG A CA 1
ATOM 2214 C C . ARG A 1 280 ? 14.251 16.859 3.038 1.00 96.12 280 ARG A C 1
ATOM 2216 O O . ARG A 1 280 ? 14.608 17.387 1.980 1.00 96.12 280 ARG A O 1
ATOM 2223 N N . GLY A 1 281 ? 14.081 17.537 4.176 1.00 96.00 281 GLY A N 1
ATOM 2224 C CA . GLY A 1 281 ? 14.272 18.978 4.334 1.00 96.00 281 GLY A CA 1
ATOM 2225 C C . GLY A 1 281 ? 13.529 19.787 3.270 1.00 96.00 281 GLY A C 1
ATOM 2226 O O . GLY A 1 281 ? 12.365 19.518 2.959 1.00 96.00 281 GLY A O 1
ATOM 2227 N N . SER A 1 282 ? 14.240 20.727 2.647 1.00 93.88 282 SER A N 1
ATOM 2228 C CA . SER A 1 282 ? 13.736 21.630 1.604 1.00 93.88 282 SER A CA 1
ATOM 2229 C C . SER A 1 282 ? 13.596 21.014 0.207 1.00 93.88 282 SER A C 1
ATOM 2231 O O . SER A 1 282 ? 13.404 21.752 -0.757 1.00 93.88 282 SER A O 1
ATOM 2233 N N . SER A 1 283 ? 13.684 19.685 0.055 1.00 93.12 283 SER A N 1
ATOM 2234 C CA . SER A 1 283 ? 13.417 19.045 -1.243 1.00 93.12 283 SER A CA 1
ATOM 2235 C C . SER A 1 283 ? 12.053 19.483 -1.793 1.00 93.12 283 SER A C 1
ATOM 2237 O O . SER A 1 283 ? 11.096 19.612 -1.026 1.00 93.12 283 SER A O 1
ATOM 2239 N N . GLY A 1 284 ? 11.968 19.694 -3.111 1.00 89.25 284 GLY A N 1
ATOM 2240 C CA . GLY A 1 284 ? 10.741 20.103 -3.799 1.00 89.25 284 GLY A CA 1
ATOM 2241 C C . GLY A 1 284 ? 10.116 21.363 -3.197 1.00 89.25 284 GLY A C 1
ATOM 2242 O O . GLY A 1 284 ? 10.768 22.398 -3.102 1.00 89.25 284 GLY A O 1
ATOM 2243 N N . SER A 1 285 ? 8.850 21.281 -2.786 1.00 88.56 285 SER A N 1
ATOM 2244 C CA . SER A 1 285 ? 8.109 22.399 -2.181 1.00 88.56 285 SER A CA 1
ATOM 2245 C C . SER A 1 285 ? 8.225 22.463 -0.653 1.00 88.56 285 SER A C 1
ATOM 2247 O O . SER A 1 285 ? 7.343 23.020 0.001 1.00 88.56 285 SER A O 1
ATOM 2249 N N . GLY A 1 286 ? 9.251 21.836 -0.071 1.00 90.69 286 GLY A N 1
ATOM 2250 C CA . GLY A 1 286 ? 9.325 21.605 1.368 1.00 90.69 286 GLY A CA 1
ATOM 2251 C C . GLY A 1 286 ? 8.676 20.275 1.743 1.00 90.69 286 GLY A C 1
ATOM 2252 O O . GLY A 1 286 ? 7.497 20.200 2.105 1.00 90.69 286 GLY A O 1
ATOM 2253 N N . HIS A 1 287 ? 9.442 19.197 1.565 1.00 94.25 287 HIS A N 1
ATOM 2254 C CA . HIS A 1 287 ? 8.968 17.831 1.791 1.00 94.25 287 HIS A CA 1
ATOM 2255 C C . HIS A 1 287 ? 9.062 17.414 3.264 1.00 94.25 287 HIS A C 1
ATOM 2257 O O . HIS A 1 287 ? 8.169 16.708 3.730 1.00 94.25 287 HIS A O 1
ATOM 2263 N N . GLY A 1 288 ? 10.104 17.841 3.993 1.00 96.38 288 GLY A N 1
ATOM 2264 C CA . GLY A 1 288 ? 10.355 17.453 5.391 1.00 96.38 288 GLY A CA 1
ATOM 2265 C C . GLY A 1 288 ? 10.357 15.934 5.615 1.00 96.38 288 GLY A C 1
ATOM 2266 O O . GLY A 1 288 ? 10.780 15.174 4.737 1.00 96.38 288 GLY A O 1
ATOM 2267 N N . TRP A 1 289 ? 9.874 15.477 6.774 1.00 97.44 289 TRP A N 1
ATOM 2268 C CA . TRP A 1 289 ? 9.662 14.055 7.073 1.00 97.44 289 TRP A CA 1
ATOM 2269 C C . TRP A 1 289 ? 8.786 13.350 6.034 1.00 97.44 289 TRP A C 1
ATOM 2271 O O . TRP A 1 289 ? 7.608 13.653 5.859 1.00 97.44 289 TRP A O 1
ATOM 2281 N N . ALA A 1 290 ? 9.352 12.359 5.351 1.00 97.19 290 ALA A N 1
ATOM 2282 C CA . ALA A 1 290 ? 8.631 11.640 4.313 1.00 97.19 290 ALA A CA 1
ATOM 2283 C C . ALA A 1 290 ? 7.547 10.710 4.879 1.00 97.19 290 ALA A C 1
ATOM 2285 O O . ALA A 1 290 ? 6.434 10.693 4.362 1.00 97.19 290 ALA A O 1
ATOM 2286 N N . GLY A 1 291 ? 7.848 9.978 5.954 1.00 97.00 291 GLY A N 1
ATOM 2287 C CA . GLY A 1 291 ? 6.892 9.059 6.560 1.00 97.00 291 GLY A CA 1
ATOM 2288 C C . GLY A 1 291 ? 7.246 8.605 7.973 1.00 97.00 291 GLY A C 1
ATOM 2289 O O . GLY A 1 291 ? 8.369 8.799 8.452 1.00 97.00 291 GLY A O 1
ATOM 2290 N N . ALA A 1 292 ? 6.255 7.998 8.617 1.00 96.62 292 ALA A N 1
ATOM 2291 C CA . ALA A 1 292 ? 6.271 7.511 9.988 1.00 96.62 292 ALA A CA 1
ATOM 2292 C C . ALA A 1 292 ? 5.602 6.126 10.081 1.00 96.62 292 ALA A C 1
ATOM 2294 O O . ALA A 1 292 ? 4.715 5.793 9.291 1.00 96.62 292 ALA A O 1
ATOM 2295 N N . GLN A 1 293 ? 6.040 5.292 11.032 1.00 97.38 293 GLN A N 1
ATOM 2296 C CA . GLN A 1 293 ? 5.589 3.896 11.150 1.00 97.38 293 GLN A CA 1
ATOM 2297 C C . GLN A 1 293 ? 5.837 3.075 9.873 1.00 97.38 293 GLN A C 1
ATOM 2299 O O . GLN A 1 293 ? 5.096 2.144 9.565 1.00 97.38 293 GLN A O 1
ATOM 2304 N N . VAL A 1 294 ? 6.884 3.419 9.123 1.00 98.62 294 VAL A N 1
ATOM 2305 C CA . VAL A 1 294 ? 7.274 2.732 7.889 1.00 98.62 294 VAL A CA 1
ATOM 2306 C C . VAL A 1 294 ? 8.140 1.525 8.224 1.00 98.62 294 VAL A C 1
ATOM 2308 O O . VAL A 1 294 ? 9.058 1.624 9.038 1.00 98.62 294 VAL A O 1
ATOM 2311 N N . MET A 1 295 ? 7.866 0.395 7.580 1.00 98.75 295 MET A N 1
ATOM 2312 C CA . MET A 1 295 ? 8.601 -0.856 7.740 1.00 98.75 295 MET A CA 1
ATOM 2313 C C . MET A 1 295 ? 9.186 -1.300 6.403 1.00 98.75 295 MET A C 1
ATOM 2315 O O . MET A 1 295 ? 8.451 -1.557 5.451 1.00 98.75 295 MET A O 1
ATOM 2319 N N . PHE A 1 296 ? 10.505 -1.455 6.354 1.00 98.88 296 PHE A N 1
ATOM 2320 C CA . PHE A 1 296 ? 11.199 -2.188 5.301 1.00 98.88 296 PHE A CA 1
ATOM 2321 C C . PHE A 1 296 ? 11.506 -3.592 5.819 1.00 98.88 296 PHE A C 1
ATOM 2323 O O . PHE A 1 296 ? 12.304 -3.751 6.743 1.00 98.88 296 PHE A O 1
ATOM 2330 N N . TRP A 1 297 ? 10.867 -4.604 5.241 1.00 98.88 297 TRP A N 1
ATOM 2331 C CA . TRP A 1 297 ? 11.014 -5.998 5.652 1.00 98.88 297 TRP A CA 1
ATOM 2332 C C . TRP A 1 297 ? 11.600 -6.823 4.512 1.00 98.88 297 TRP A C 1
ATOM 2334 O O . TRP A 1 297 ? 11.039 -6.821 3.420 1.00 98.88 297 TRP A O 1
ATOM 2344 N N . ASN A 1 298 ? 12.722 -7.513 4.748 1.00 98.56 298 ASN A N 1
ATOM 2345 C CA . ASN A 1 298 ? 13.389 -8.365 3.748 1.00 98.56 298 ASN A CA 1
ATOM 2346 C C . ASN A 1 298 ? 13.580 -7.695 2.372 1.00 98.56 298 ASN A C 1
ATOM 2348 O O . ASN A 1 298 ? 13.468 -8.332 1.330 1.00 98.56 298 ASN A O 1
ATOM 2352 N N . ALA A 1 299 ? 13.824 -6.386 2.358 1.00 98.69 299 ALA A N 1
ATOM 2353 C CA . ALA A 1 299 ? 14.015 -5.633 1.125 1.00 98.69 299 ALA A CA 1
ATOM 2354 C C . ALA A 1 299 ? 15.463 -5.740 0.614 1.00 98.69 299 ALA A C 1
ATOM 2356 O O . ALA A 1 299 ? 16.399 -5.857 1.407 1.00 98.69 299 ALA A O 1
ATOM 2357 N N . GLU A 1 300 ? 15.662 -5.597 -0.698 1.00 98.44 300 GLU A N 1
ATOM 2358 C CA . GLU A 1 300 ? 16.989 -5.477 -1.313 1.00 98.44 300 GLU A CA 1
ATOM 2359 C C . GLU A 1 300 ? 17.153 -4.109 -1.994 1.00 98.44 300 GLU A C 1
ATOM 2361 O O . GLU A 1 300 ? 16.640 -3.860 -3.088 1.00 98.44 300 GLU A O 1
ATOM 2366 N N . ALA A 1 301 ? 17.861 -3.193 -1.330 1.00 97.94 301 ALA A N 1
ATOM 2367 C CA . ALA A 1 301 ? 18.118 -1.842 -1.823 1.00 97.94 301 ALA A CA 1
ATOM 2368 C C . ALA A 1 301 ? 19.236 -1.157 -1.027 1.00 97.94 301 ALA A C 1
ATOM 2370 O O . ALA A 1 301 ? 19.520 -1.490 0.126 1.00 97.94 301 ALA A O 1
ATOM 2371 N N . ARG A 1 302 ? 19.829 -0.112 -1.608 1.00 97.44 302 ARG A N 1
ATOM 2372 C CA . ARG A 1 302 ? 20.548 0.896 -0.824 1.00 97.44 302 ARG A CA 1
ATOM 2373 C C . ARG A 1 302 ? 19.511 1.752 -0.089 1.00 97.44 302 ARG A C 1
ATOM 2375 O O . ARG A 1 302 ? 18.553 2.207 -0.709 1.00 97.44 302 ARG A O 1
ATOM 2382 N N . PHE A 1 303 ? 19.666 1.973 1.214 1.00 98.19 303 PHE A N 1
ATOM 2383 C CA . PHE A 1 303 ? 18.557 2.474 2.031 1.00 98.19 303 PHE A CA 1
ATOM 2384 C C . PHE A 1 303 ? 18.914 3.547 3.058 1.00 98.19 303 PHE A C 1
ATOM 2386 O O . PHE A 1 303 ? 20.048 3.649 3.524 1.00 98.19 303 PHE A O 1
ATOM 2393 N N . ILE A 1 304 ? 17.899 4.333 3.428 1.00 98.69 304 ILE A N 1
ATOM 2394 C CA . ILE A 1 304 ? 17.880 5.213 4.606 1.00 98.69 304 ILE A CA 1
ATOM 2395 C C . ILE A 1 304 ? 16.638 4.857 5.420 1.00 98.69 304 ILE A C 1
ATOM 2397 O O . ILE A 1 304 ? 15.549 4.756 4.860 1.00 98.69 304 ILE A O 1
ATOM 2401 N N . CYS A 1 305 ? 16.810 4.685 6.728 1.00 98.69 305 CYS A N 1
ATOM 2402 C CA . CYS A 1 305 ? 15.726 4.482 7.682 1.00 98.69 305 CYS A CA 1
ATOM 2403 C C . CYS A 1 305 ? 15.979 5.388 8.890 1.00 98.69 305 CYS A C 1
ATOM 2405 O O . CYS A 1 305 ? 16.685 5.000 9.820 1.00 98.69 305 CYS A O 1
ATOM 2407 N N . GLU A 1 306 ? 15.453 6.606 8.836 1.00 98.62 306 GLU A N 1
ATOM 2408 C CA . GLU A 1 306 ? 15.504 7.590 9.926 1.00 98.62 306 GLU A CA 1
ATOM 2409 C C . GLU A 1 306 ? 14.180 7.601 10.693 1.00 98.62 306 GLU A C 1
ATOM 2411 O O . GLU A 1 306 ? 13.158 7.158 10.162 1.00 98.62 306 GLU A O 1
ATOM 2416 N N . ARG A 1 307 ? 14.169 8.135 11.918 1.00 97.00 307 ARG A N 1
ATOM 2417 C CA . ARG A 1 307 ? 12.949 8.276 12.727 1.00 97.00 307 ARG A CA 1
ATOM 2418 C C . ARG A 1 307 ? 12.654 9.737 13.102 1.00 97.00 307 ARG A C 1
ATOM 2420 O O . ARG A 1 307 ? 13.555 10.406 13.604 1.00 97.00 307 ARG A O 1
ATOM 2427 N N . PRO A 1 308 ? 11.405 10.210 12.943 1.00 95.81 308 PRO A N 1
ATOM 2428 C CA . PRO A 1 308 ? 10.949 11.430 13.600 1.00 95.81 308 PRO A CA 1
ATOM 2429 C C . PRO A 1 308 ? 10.789 11.222 15.112 1.00 95.81 308 PRO A C 1
ATOM 2431 O O . PRO A 1 308 ? 10.579 10.101 15.581 1.00 95.81 308 PRO A O 1
ATOM 2434 N N . ASN A 1 309 ? 10.827 12.305 15.890 1.00 92.56 309 ASN A N 1
ATOM 2435 C CA . ASN A 1 309 ? 10.375 12.258 17.282 1.00 92.56 309 ASN A CA 1
ATOM 2436 C C . ASN A 1 309 ? 8.877 11.905 17.345 1.00 92.56 309 ASN A C 1
ATOM 2438 O O . ASN A 1 309 ? 8.102 12.283 16.472 1.00 92.56 309 ASN A O 1
ATOM 2442 N N . GLY A 1 310 ? 8.474 11.128 18.356 1.00 88.38 310 GLY A N 1
ATOM 2443 C CA . GLY A 1 310 ? 7.086 10.659 18.514 1.00 88.38 310 GLY A CA 1
ATOM 2444 C C . GLY A 1 310 ? 6.673 9.504 17.588 1.00 88.38 310 GLY A C 1
ATOM 2445 O O . GLY A 1 310 ? 5.556 8.998 17.690 1.00 88.38 310 GLY A O 1
ATOM 2446 N N . ALA A 1 311 ? 7.565 9.036 16.712 1.00 94.81 311 ALA A N 1
ATOM 2447 C CA . ALA A 1 311 ? 7.305 7.938 15.792 1.00 94.81 311 ALA A CA 1
ATOM 2448 C C . ALA A 1 311 ? 8.551 7.062 15.586 1.00 94.81 311 ALA A C 1
ATOM 2450 O O . ALA A 1 311 ? 9.653 7.371 16.037 1.00 94.81 311 ALA A O 1
ATOM 2451 N N . MET A 1 312 ? 8.369 5.915 14.935 1.00 97.38 312 MET A N 1
ATOM 2452 C CA . MET A 1 312 ? 9.457 4.980 14.670 1.00 97.38 312 MET A CA 1
ATOM 2453 C C . MET A 1 312 ? 9.306 4.387 13.281 1.00 97.38 312 MET A C 1
ATOM 2455 O O . MET A 1 312 ? 8.214 3.975 12.904 1.00 97.38 312 MET A O 1
ATOM 2459 N N . ASN A 1 313 ? 10.411 4.340 12.549 1.00 98.69 313 ASN A N 1
ATOM 2460 C CA . ASN A 1 313 ? 10.530 3.608 11.297 1.00 98.69 313 ASN A CA 1
ATOM 2461 C C . ASN A 1 313 ? 11.483 2.428 11.501 1.00 98.69 313 ASN A C 1
ATOM 2463 O O . ASN A 1 313 ? 12.320 2.442 12.410 1.00 98.69 313 ASN A O 1
ATOM 2467 N N . TYR A 1 314 ? 11.342 1.412 10.661 1.00 98.75 314 TYR A N 1
ATOM 2468 C CA . TYR A 1 314 ? 11.970 0.115 10.849 1.00 98.75 314 TYR A CA 1
ATOM 2469 C C . TYR A 1 314 ? 12.574 -0.395 9.542 1.00 98.75 314 TYR A C 1
ATOM 2471 O O . TYR A 1 314 ? 11.970 -0.277 8.476 1.00 98.75 314 TYR A O 1
ATOM 2479 N N . ALA A 1 315 ? 13.743 -1.019 9.635 1.00 98.81 315 ALA A N 1
ATOM 2480 C CA . ALA A 1 315 ? 14.363 -1.766 8.552 1.00 98.81 315 ALA A CA 1
ATOM 2481 C C . ALA A 1 315 ? 14.918 -3.082 9.101 1.00 98.81 315 ALA A C 1
ATOM 2483 O O . ALA A 1 315 ? 15.932 -3.093 9.799 1.00 98.81 315 ALA A O 1
ATOM 2484 N N . VAL A 1 316 ? 14.260 -4.194 8.789 1.00 98.88 316 VAL A N 1
ATOM 2485 C CA . VAL A 1 316 ? 14.617 -5.518 9.305 1.00 98.88 316 VAL A CA 1
ATOM 2486 C C . VAL A 1 316 ? 14.884 -6.466 8.147 1.00 98.88 316 VAL A C 1
ATOM 2488 O O . VAL A 1 316 ? 14.082 -6.594 7.223 1.00 98.88 316 VAL A O 1
ATOM 2491 N N . GLY A 1 317 ? 16.039 -7.125 8.193 1.00 98.56 317 GLY A N 1
ATOM 2492 C CA . GLY A 1 317 ? 16.430 -8.090 7.170 1.00 98.56 317 GLY A CA 1
ATOM 2493 C C . GLY A 1 317 ? 16.787 -7.457 5.822 1.00 98.56 317 GLY A C 1
ATOM 2494 O O . GLY A 1 317 ? 16.720 -8.118 4.796 1.00 98.56 317 GLY A O 1
ATOM 2495 N N . VAL A 1 318 ? 17.115 -6.161 5.788 1.00 98.56 318 VAL A N 1
ATOM 2496 C CA . VAL A 1 318 ? 17.395 -5.451 4.530 1.00 98.56 318 VAL A CA 1
ATOM 2497 C C . VAL A 1 318 ? 18.798 -5.787 4.020 1.00 98.56 318 VAL A C 1
ATOM 2499 O O . VAL A 1 318 ? 19.791 -5.622 4.742 1.00 98.56 318 VAL A O 1
ATOM 2502 N N . VAL A 1 319 ? 18.892 -6.212 2.760 1.00 98.25 319 VAL A N 1
ATOM 2503 C CA . VAL A 1 319 ? 20.151 -6.468 2.051 1.00 98.25 319 VAL A CA 1
ATOM 2504 C C . VAL A 1 319 ? 20.521 -5.253 1.205 1.00 98.25 319 VAL A C 1
ATOM 2506 O O . VAL A 1 319 ? 19.821 -4.881 0.268 1.00 98.25 319 VAL A O 1
ATOM 2509 N N . GLY A 1 320 ? 21.653 -4.627 1.523 1.00 96.25 320 GLY A N 1
ATOM 2510 C CA . GLY A 1 320 ? 22.173 -3.496 0.763 1.00 96.25 320 GLY A CA 1
ATOM 2511 C C . GLY A 1 320 ? 22.828 -2.426 1.628 1.00 96.25 320 GLY A C 1
ATOM 2512 O O . GLY A 1 320 ? 22.871 -2.489 2.861 1.00 96.25 320 GLY A O 1
ATOM 2513 N N . ASN A 1 321 ? 23.406 -1.432 0.959 1.00 96.00 321 ASN A N 1
ATOM 2514 C CA . ASN A 1 321 ? 24.160 -0.388 1.638 1.00 96.00 321 ASN A CA 1
ATOM 2515 C C . ASN A 1 321 ? 23.225 0.559 2.404 1.00 96.00 321 ASN A C 1
ATOM 2517 O O . ASN A 1 321 ? 22.308 1.134 1.827 1.00 96.00 321 ASN A O 1
ATOM 2521 N N . LYS A 1 322 ? 23.488 0.766 3.697 1.00 97.19 322 LYS A N 1
ATOM 2522 C CA . LYS A 1 322 ? 22.839 1.828 4.475 1.00 97.19 322 LYS A CA 1
ATOM 2523 C C . LYS A 1 322 ? 23.571 3.141 4.214 1.00 97.19 322 LYS A C 1
ATOM 2525 O O . LYS A 1 322 ? 24.780 3.214 4.430 1.00 97.19 322 LYS A O 1
ATOM 2530 N N . ASP A 1 323 ? 22.829 4.167 3.834 1.00 96.94 323 ASP A N 1
ATOM 2531 C CA . ASP A 1 323 ? 23.328 5.531 3.711 1.00 96.94 323 ASP A CA 1
ATOM 2532 C C . ASP A 1 323 ? 23.296 6.288 5.040 1.00 96.94 323 ASP A C 1
ATOM 2534 O O . ASP A 1 323 ? 22.471 6.024 5.919 1.00 96.94 323 ASP A O 1
ATOM 2538 N N . ALA A 1 324 ? 24.207 7.252 5.172 1.00 97.00 324 ALA A N 1
ATOM 2539 C CA . ALA A 1 324 ? 24.186 8.211 6.266 1.00 97.00 324 ALA A CA 1
ATOM 2540 C C . ALA A 1 324 ? 22.997 9.172 6.121 1.00 97.00 324 ALA A C 1
ATOM 2542 O O . ALA A 1 324 ? 22.601 9.508 5.000 1.00 97.00 324 ALA A O 1
ATOM 2543 N N . SER A 1 325 ? 22.472 9.638 7.257 1.00 96.38 325 SER A N 1
ATOM 2544 C CA . SER A 1 325 ? 21.453 10.684 7.265 1.00 96.38 325 SER A CA 1
ATOM 2545 C C . SER A 1 325 ? 22.018 11.986 6.680 1.00 96.38 325 SER A C 1
ATOM 2547 O O . SER A 1 325 ? 23.024 12.487 7.191 1.00 96.38 325 SER A O 1
ATOM 2549 N N . PRO A 1 326 ? 21.395 12.572 5.642 1.00 94.94 326 PRO A N 1
ATOM 2550 C CA . PRO A 1 326 ? 21.855 13.834 5.062 1.00 94.94 326 PRO A CA 1
ATOM 2551 C C . PRO A 1 326 ? 21.677 15.043 5.984 1.00 94.94 326 PRO A C 1
ATOM 2553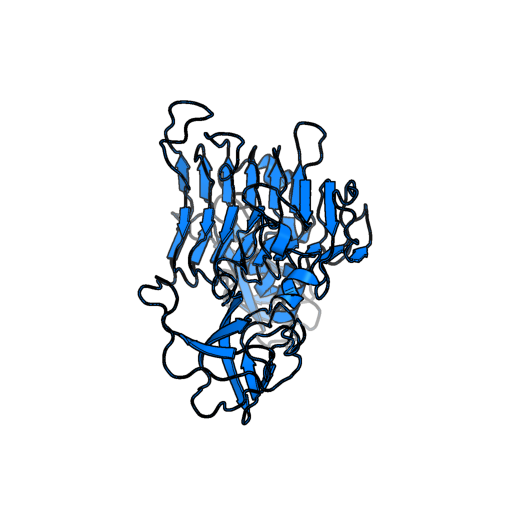 O O . PRO A 1 326 ? 22.397 16.024 5.826 1.00 94.94 326 PRO A O 1
ATOM 2556 N N . LEU A 1 327 ? 20.721 14.979 6.916 1.00 96.62 327 LEU A N 1
ATOM 2557 C CA . LEU A 1 327 ? 20.414 16.052 7.869 1.00 96.62 327 LEU A CA 1
ATOM 2558 C C . LEU A 1 327 ? 20.846 15.711 9.304 1.00 96.62 327 LEU A C 1
ATOM 2560 O O . LEU A 1 327 ? 20.623 16.501 10.212 1.00 96.62 327 LEU A O 1
ATOM 2564 N N . GLY A 1 328 ? 21.495 14.560 9.510 1.00 96.19 328 GLY A N 1
ATOM 2565 C CA . GLY A 1 328 ? 21.932 14.114 10.834 1.00 96.19 328 GLY A CA 1
ATOM 2566 C C . GLY A 1 328 ? 20.794 13.626 11.736 1.00 96.19 328 GLY A C 1
ATOM 2567 O O . GLY A 1 328 ? 20.965 13.591 12.952 1.00 96.19 328 GLY A O 1
ATOM 2568 N N . GLU A 1 329 ? 19.657 13.243 11.153 1.00 97.69 329 GLU A N 1
ATOM 2569 C CA . GLU A 1 329 ? 18.533 12.652 11.880 1.00 97.69 329 GLU A CA 1
ATOM 2570 C C . GLU A 1 329 ? 18.917 11.296 12.489 1.00 97.69 329 GLU A C 1
ATOM 2572 O O . GLU A 1 329 ? 19.733 10.558 11.916 1.00 97.69 329 GLU A O 1
ATOM 2577 N N . PRO A 1 330 ? 18.326 10.925 13.638 1.00 97.75 330 PRO A N 1
ATOM 2578 C CA . PRO A 1 330 ? 18.575 9.629 14.239 1.00 97.75 330 PRO A CA 1
ATOM 2579 C C . PRO A 1 330 ? 18.017 8.501 13.368 1.00 97.75 330 PRO A C 1
ATOM 2581 O O . PRO A 1 330 ? 16.940 8.596 12.772 1.00 97.75 330 PRO A O 1
ATOM 2584 N N . ASP A 1 331 ? 18.730 7.380 13.372 1.00 98.50 331 ASP A N 1
ATOM 2585 C CA . ASP A 1 331 ? 18.248 6.154 12.752 1.00 98.50 331 ASP A CA 1
ATOM 2586 C C . ASP A 1 331 ? 16.976 5.645 13.443 1.00 98.50 331 ASP A C 1
ATOM 2588 O O . ASP A 1 331 ? 16.804 5.760 14.664 1.00 98.50 331 ASP A O 1
ATOM 2592 N N . GLY A 1 332 ? 16.100 5.043 12.637 1.00 98.44 332 GLY A N 1
ATOM 2593 C CA . GLY A 1 332 ? 15.058 4.147 13.122 1.00 98.44 332 GLY A CA 1
ATOM 2594 C C . GLY A 1 332 ? 15.638 2.838 13.663 1.00 98.44 332 GLY A C 1
ATOM 2595 O O . GLY A 1 332 ? 16.850 2.684 13.829 1.00 98.44 332 GLY A O 1
ATOM 2596 N N . ILE A 1 333 ? 14.776 1.857 13.916 1.00 98.69 333 ILE A N 1
ATOM 2597 C CA . ILE A 1 333 ? 15.236 0.522 14.307 1.00 98.69 333 ILE A CA 1
ATOM 2598 C C . ILE A 1 333 ? 15.730 -0.205 13.060 1.00 98.69 333 ILE A C 1
ATOM 2600 O O . ILE A 1 333 ? 14.972 -0.437 12.120 1.00 98.69 333 ILE A O 1
ATOM 2604 N N . ILE A 1 334 ? 17.012 -0.562 13.051 1.00 98.62 334 ILE A N 1
ATOM 2605 C CA . ILE A 1 334 ? 17.638 -1.286 11.948 1.00 98.62 334 ILE A CA 1
ATOM 2606 C C . ILE A 1 334 ? 18.218 -2.590 12.489 1.00 98.62 334 ILE A C 1
ATOM 2608 O O . ILE A 1 334 ? 19.156 -2.568 13.284 1.00 98.62 334 ILE A O 1
ATOM 2612 N N . GLU A 1 335 ? 17.700 -3.723 12.023 1.00 98.38 335 GLU A N 1
ATOM 2613 C CA . GLU A 1 335 ? 18.076 -5.052 12.510 1.00 98.38 335 GLU A CA 1
ATOM 2614 C C . GLU A 1 335 ? 18.402 -6.015 11.367 1.00 98.38 335 GLU A C 1
ATOM 2616 O O . GLU A 1 335 ? 17.907 -5.889 10.246 1.00 98.38 335 GLU A O 1
ATOM 2621 N N . SER A 1 336 ? 19.254 -7.002 11.658 1.00 97.81 336 SER A N 1
ATOM 2622 C CA . SER A 1 336 ? 19.583 -8.097 10.735 1.00 97.81 336 SER A CA 1
ATOM 2623 C C . SER A 1 336 ? 20.023 -7.634 9.339 1.00 97.81 336 SER A C 1
ATOM 2625 O O . SER A 1 336 ? 19.627 -8.200 8.329 1.00 97.81 336 SER A O 1
ATOM 2627 N N . ARG A 1 337 ? 20.851 -6.585 9.264 1.00 96.19 337 ARG A N 1
ATOM 2628 C CA . ARG A 1 337 ? 21.354 -6.052 7.987 1.00 96.19 337 ARG A CA 1
ATOM 2629 C C . ARG A 1 337 ? 22.123 -7.102 7.184 1.00 96.19 337 ARG A C 1
ATOM 2631 O O . ARG A 1 337 ? 22.866 -7.896 7.756 1.00 96.19 337 ARG A O 1
ATOM 2638 N N . ASN A 1 338 ? 22.041 -6.991 5.858 1.00 96.50 338 ASN A N 1
ATOM 2639 C CA . ASN A 1 338 ? 22.741 -7.835 4.882 1.00 96.50 338 ASN A CA 1
ATOM 2640 C C . ASN A 1 338 ? 22.363 -9.323 4.938 1.00 96.50 338 ASN A C 1
ATOM 2642 O O . ASN A 1 338 ? 23.127 -10.164 4.470 1.00 96.50 338 ASN A O 1
ATOM 2646 N N . GLN A 1 339 ? 21.190 -9.644 5.478 1.00 96.81 339 GLN A N 1
ATOM 2647 C CA . GLN A 1 339 ? 20.618 -10.985 5.451 1.00 96.81 339 GLN A CA 1
ATOM 2648 C C . GLN A 1 339 ? 19.094 -10.898 5.525 1.00 96.81 339 GLN A C 1
ATOM 2650 O O . GLN A 1 339 ? 18.572 -10.122 6.315 1.00 96.81 339 GLN A O 1
ATOM 2655 N N . HIS A 1 340 ? 18.380 -11.707 4.745 1.00 97.94 340 HIS A N 1
ATOM 2656 C CA . HIS A 1 340 ? 16.936 -11.861 4.928 1.00 97.94 340 HIS A CA 1
ATOM 2657 C C . HIS A 1 340 ? 16.641 -12.678 6.194 1.00 97.94 340 HIS A C 1
ATOM 2659 O O . HIS A 1 340 ? 17.426 -13.540 6.595 1.00 97.94 340 HIS A O 1
ATOM 2665 N N . VAL A 1 341 ? 15.492 -12.423 6.814 1.00 97.81 341 VAL A N 1
ATOM 2666 C CA . VAL A 1 341 ? 15.011 -13.100 8.023 1.00 97.81 341 VAL A CA 1
ATOM 2667 C C . VAL A 1 341 ? 13.689 -13.827 7.771 1.00 97.81 341 VAL A C 1
ATOM 2669 O O . VAL A 1 341 ? 13.015 -13.616 6.764 1.00 97.81 341 VAL A O 1
ATOM 2672 N N . THR A 1 342 ? 13.297 -14.697 8.702 1.00 96.31 342 THR A N 1
ATOM 2673 C CA . THR A 1 342 ? 11.981 -15.350 8.698 1.00 96.31 342 THR A CA 1
ATOM 2674 C C . THR A 1 342 ? 10.994 -14.616 9.615 1.00 96.31 342 THR A C 1
ATOM 2676 O O . THR A 1 342 ? 11.401 -14.232 10.713 1.00 96.31 342 THR A O 1
ATOM 2679 N N . PRO A 1 343 ? 9.702 -14.497 9.248 1.00 96.56 343 PRO A N 1
ATOM 2680 C CA . PRO A 1 343 ? 9.084 -14.989 8.011 1.00 96.56 343 PRO A CA 1
ATOM 2681 C C . PRO A 1 343 ? 9.546 -14.207 6.774 1.00 96.56 343 PRO A C 1
ATOM 2683 O O . PRO A 1 343 ? 9.955 -13.056 6.887 1.00 96.56 343 PRO A O 1
ATOM 2686 N N . ARG A 1 344 ? 9.446 -14.815 5.580 1.00 95.19 344 ARG A N 1
ATOM 2687 C CA . ARG A 1 344 ? 9.841 -14.135 4.331 1.00 95.19 344 ARG A CA 1
ATOM 2688 C C . ARG A 1 344 ? 9.061 -12.843 4.082 1.00 95.19 344 ARG A C 1
ATOM 2690 O O . ARG A 1 344 ? 9.618 -11.911 3.522 1.00 95.19 344 ARG A O 1
ATOM 2697 N N . SER A 1 345 ? 7.814 -12.797 4.546 1.00 97.94 345 SER A N 1
ATOM 2698 C CA . SER A 1 345 ? 6.935 -11.639 4.464 1.00 97.94 345 SER A CA 1
ATOM 2699 C C . SER A 1 345 ? 6.093 -11.518 5.725 1.00 97.94 345 SER A C 1
ATOM 2701 O O . SER A 1 345 ? 5.519 -12.508 6.193 1.00 97.94 345 SER A O 1
ATOM 2703 N N . LEU A 1 346 ? 6.009 -10.299 6.259 1.00 97.19 346 LEU A N 1
ATOM 2704 C CA . LEU A 1 346 ? 5.111 -9.963 7.360 1.00 97.19 346 LEU A CA 1
ATOM 2705 C C . LEU A 1 346 ? 3.659 -9.968 6.900 1.00 97.19 346 LEU A C 1
ATOM 2707 O O . LEU A 1 346 ? 2.812 -10.515 7.605 1.00 97.19 346 LEU A O 1
ATOM 2711 N N . TYR A 1 347 ? 3.372 -9.413 5.719 1.00 97.56 347 TYR A N 1
ATOM 2712 C CA . TYR A 1 347 ? 2.009 -9.346 5.197 1.00 97.56 347 TYR A CA 1
ATOM 2713 C C . TYR A 1 347 ? 1.390 -10.743 5.071 1.00 97.56 347 TYR A C 1
ATOM 2715 O O . TYR A 1 347 ? 0.291 -10.993 5.572 1.00 97.56 347 TYR A O 1
ATOM 2723 N N . TYR A 1 348 ? 2.117 -11.688 4.471 1.00 97.19 348 TYR A N 1
ATOM 2724 C CA . TYR A 1 348 ? 1.630 -13.056 4.305 1.00 97.19 348 TYR A CA 1
ATOM 2725 C C . TYR A 1 348 ? 1.582 -13.846 5.606 1.00 97.19 348 TYR A C 1
ATOM 2727 O O . TYR A 1 348 ? 0.641 -14.615 5.802 1.00 97.19 348 TYR A O 1
ATOM 2735 N N . ALA A 1 349 ? 2.551 -13.653 6.506 1.00 96.81 349 ALA A N 1
ATOM 2736 C CA . ALA A 1 349 ? 2.503 -14.275 7.826 1.00 96.81 349 ALA A CA 1
ATOM 2737 C C . ALA A 1 349 ? 1.250 -13.830 8.595 1.00 96.81 349 ALA A C 1
ATOM 2739 O O . ALA A 1 349 ? 0.509 -14.673 9.093 1.00 96.81 349 ALA A O 1
ATOM 2740 N N . GLN A 1 350 ? 0.957 -12.527 8.597 1.00 96.00 350 GLN A N 1
ATOM 2741 C CA . GLN A 1 350 ? -0.234 -11.964 9.236 1.00 96.00 350 GLN A CA 1
ATOM 2742 C C . GLN A 1 350 ? -1.534 -12.398 8.550 1.00 96.00 350 GLN A C 1
ATOM 2744 O O . GLN A 1 350 ? -2.536 -12.637 9.223 1.00 96.00 350 GLN A O 1
ATOM 2749 N N . LEU A 1 351 ? -1.546 -12.515 7.217 1.00 95.69 351 LEU A N 1
ATOM 2750 C CA . LEU A 1 351 ? -2.700 -13.039 6.487 1.00 95.69 351 LEU A CA 1
ATOM 2751 C C . LEU A 1 351 ? -2.989 -14.491 6.883 1.00 95.69 351 LEU A C 1
ATOM 2753 O O . LEU A 1 351 ? -4.133 -14.812 7.208 1.00 95.69 351 LEU A O 1
ATOM 2757 N N . LYS A 1 352 ? -1.954 -15.340 6.900 1.00 94.62 352 LYS A N 1
ATOM 2758 C CA . LYS A 1 352 ? -2.063 -16.747 7.298 1.00 94.62 352 LYS A CA 1
ATOM 2759 C C . LYS A 1 352 ? -2.482 -16.895 8.758 1.00 94.62 352 LYS A C 1
ATOM 2761 O O . LYS A 1 352 ? -3.323 -17.734 9.053 1.00 94.62 352 LYS A O 1
ATOM 2766 N N . GLU A 1 353 ? -1.930 -16.092 9.661 1.00 95.81 353 GLU A N 1
ATOM 2767 C CA . GLU A 1 353 ? -2.309 -16.105 11.078 1.00 95.81 353 GLU A CA 1
ATOM 2768 C C . GLU A 1 353 ? -3.780 -15.715 11.270 1.00 95.81 353 GLU A C 1
ATOM 2770 O O . GLU A 1 353 ? -4.500 -16.359 12.029 1.00 95.81 353 GLU A O 1
ATOM 2775 N N . ARG A 1 354 ? -4.246 -14.689 10.549 1.00 94.44 354 ARG A N 1
ATOM 2776 C CA . ARG A 1 354 ? -5.607 -14.164 10.700 1.00 94.44 354 ARG A CA 1
ATOM 2777 C C . ARG A 1 354 ? -6.673 -15.046 10.054 1.00 94.44 354 ARG A C 1
ATOM 2779 O O . ARG A 1 354 ? -7.756 -15.171 10.615 1.00 94.44 354 ARG A O 1
ATOM 2786 N N . LEU A 1 355 ? -6.409 -15.565 8.854 1.00 93.81 355 LEU A N 1
ATOM 2787 C CA . LEU A 1 355 ? -7.422 -16.196 7.994 1.00 93.81 355 LEU A CA 1
ATOM 2788 C C . LEU A 1 355 ? -7.069 -17.631 7.567 1.00 93.81 355 LEU A C 1
ATOM 2790 O O . LEU A 1 355 ? -7.823 -18.252 6.823 1.00 93.81 355 LEU A O 1
ATOM 2794 N N . GLY A 1 356 ? -5.942 -18.169 8.032 1.00 89.75 356 GLY A N 1
ATOM 2795 C CA . GLY A 1 356 ? -5.491 -19.521 7.716 1.00 89.75 356 GLY A CA 1
ATOM 2796 C C . GLY A 1 356 ? -4.724 -19.644 6.388 1.00 89.75 356 GLY A C 1
ATOM 2797 O O . GLY A 1 356 ? -4.628 -18.695 5.604 1.00 89.75 356 GLY A O 1
ATOM 2798 N N . PRO A 1 357 ? -4.141 -20.829 6.122 1.00 86.44 357 PRO A N 1
ATOM 2799 C CA . PRO A 1 357 ? -3.353 -21.098 4.915 1.00 86.44 357 PRO A CA 1
ATOM 2800 C C . PRO A 1 357 ? -4.161 -20.986 3.618 1.00 86.44 357 PRO A C 1
ATOM 2802 O O . PRO A 1 357 ? -3.643 -20.463 2.638 1.00 86.44 357 PRO A O 1
ATOM 2805 N N . ASN A 1 358 ? -5.435 -21.385 3.615 1.00 82.75 358 ASN A N 1
ATOM 2806 C CA . ASN A 1 358 ? -6.283 -21.294 2.422 1.00 82.75 358 ASN A CA 1
ATOM 2807 C C . ASN A 1 358 ? -6.445 -19.832 1.968 1.00 82.75 358 ASN A C 1
ATOM 2809 O O . ASN A 1 358 ? -6.275 -19.519 0.793 1.00 82.75 358 ASN A O 1
ATOM 2813 N N . ALA A 1 359 ? -6.653 -18.893 2.898 1.00 88.31 359 ALA A N 1
ATOM 2814 C CA . ALA A 1 359 ? -6.688 -17.472 2.555 1.00 88.31 359 ALA A CA 1
ATOM 2815 C C . ALA A 1 359 ? -5.358 -16.986 1.956 1.00 88.31 359 ALA A C 1
ATOM 2817 O O . ALA A 1 359 ? -5.364 -16.222 0.992 1.00 88.31 359 ALA A O 1
ATOM 2818 N N . LEU A 1 360 ? -4.217 -17.464 2.465 1.00 90.19 360 LEU A N 1
ATOM 2819 C CA . LEU A 1 360 ? -2.911 -17.160 1.878 1.00 90.19 360 LEU A CA 1
ATOM 2820 C C . LEU A 1 360 ? -2.789 -17.708 0.446 1.00 90.19 360 LEU A C 1
ATOM 2822 O O . LEU A 1 360 ? -2.402 -16.970 -0.457 1.00 90.19 360 LEU A O 1
ATOM 2826 N N . HIS A 1 361 ? -3.163 -18.965 0.216 1.00 85.31 361 HIS A N 1
ATOM 2827 C CA . HIS A 1 361 ? -3.108 -19.610 -1.101 1.00 85.31 361 HIS A CA 1
ATOM 2828 C C . HIS A 1 361 ? -3.985 -18.923 -2.154 1.00 85.31 361 HIS A C 1
ATOM 2830 O O . HIS A 1 361 ? -3.730 -19.053 -3.348 1.00 85.31 361 HIS A O 1
ATOM 2836 N N . SER A 1 362 ? -4.990 -18.152 -1.726 1.00 82.44 362 SER A N 1
ATOM 2837 C CA . SER A 1 362 ? -5.865 -17.411 -2.641 1.00 82.44 362 SER A CA 1
ATOM 2838 C C . SER A 1 362 ? -5.192 -16.168 -3.222 1.00 82.44 362 SER A C 1
ATOM 2840 O O . SER A 1 362 ? -5.615 -15.674 -4.265 1.00 82.44 362 SER A O 1
ATOM 2842 N N . VAL A 1 363 ? -4.130 -15.678 -2.570 1.00 86.94 363 VAL A N 1
ATOM 2843 C CA . VAL A 1 363 ? -3.441 -14.441 -2.956 1.00 86.94 363 VAL A CA 1
ATOM 2844 C C . VAL A 1 363 ? -2.009 -14.656 -3.433 1.00 86.94 363 VAL A C 1
ATOM 2846 O O . VAL A 1 363 ? -1.485 -13.779 -4.119 1.00 86.94 363 VAL A O 1
ATOM 2849 N N . VAL A 1 364 ? -1.364 -15.783 -3.103 1.00 89.69 364 VAL A N 1
ATOM 2850 C CA . VAL A 1 364 ? 0.026 -16.069 -3.502 1.00 89.69 364 VAL A CA 1
ATOM 2851 C C . VAL A 1 364 ? 0.131 -17.061 -4.657 1.00 89.69 364 VAL A C 1
ATOM 2853 O O . VAL A 1 364 ? -0.761 -17.866 -4.905 1.00 89.69 364 VAL A O 1
ATOM 2856 N N . VAL A 1 365 ? 1.269 -17.024 -5.349 1.00 87.00 365 VAL A N 1
ATOM 2857 C CA . VAL A 1 365 ? 1.686 -18.054 -6.311 1.00 87.00 365 VAL A CA 1
ATOM 2858 C C . VAL A 1 365 ? 2.743 -18.976 -5.681 1.00 87.00 365 VAL A C 1
ATOM 2860 O O . VAL A 1 365 ? 3.448 -18.536 -4.768 1.00 87.00 365 VAL A O 1
ATOM 2863 N N . PRO A 1 366 ? 2.930 -20.225 -6.157 1.00 83.94 366 PRO A N 1
ATOM 2864 C CA . PRO A 1 366 ? 3.886 -21.169 -5.564 1.00 83.94 366 PRO A CA 1
ATOM 2865 C C . PRO A 1 366 ? 5.309 -20.614 -5.414 1.00 83.94 366 PRO A C 1
ATOM 2867 O O . PRO A 1 366 ? 5.958 -20.842 -4.394 1.00 83.94 366 PRO A O 1
ATOM 2870 N N . ALA A 1 367 ? 5.776 -19.817 -6.382 1.00 87.31 367 ALA A N 1
ATOM 2871 C CA . ALA A 1 367 ? 7.090 -19.177 -6.320 1.00 87.31 367 ALA A CA 1
ATOM 2872 C C . ALA A 1 367 ? 7.254 -18.270 -5.084 1.00 87.31 367 ALA A C 1
ATOM 2874 O O . ALA A 1 367 ? 8.294 -18.314 -4.432 1.00 87.31 367 ALA A O 1
ATOM 2875 N N . GLN A 1 368 ? 6.208 -17.534 -4.686 1.00 92.38 368 GLN A N 1
ATOM 2876 C CA . GLN A 1 368 ? 6.227 -16.699 -3.477 1.00 92.38 368 GLN A CA 1
ATOM 2877 C C . GLN A 1 368 ? 6.289 -17.534 -2.194 1.00 92.38 368 GLN A C 1
ATOM 2879 O O . GLN A 1 368 ? 6.698 -17.035 -1.151 1.00 92.38 368 GLN A O 1
ATOM 2884 N N . MET A 1 369 ? 5.873 -18.800 -2.216 1.00 85.94 369 MET A N 1
ATOM 2885 C CA . MET A 1 369 ? 6.026 -19.684 -1.055 1.00 85.94 369 MET A CA 1
ATOM 2886 C C . MET A 1 369 ? 7.431 -20.283 -0.962 1.00 85.94 369 MET A C 1
ATOM 2888 O O . MET A 1 369 ? 7.865 -20.634 0.134 1.00 85.94 369 MET A O 1
ATOM 2892 N N . ALA A 1 370 ? 8.147 -20.365 -2.085 1.00 86.38 370 ALA A N 1
ATOM 2893 C CA . ALA A 1 370 ? 9.502 -20.899 -2.150 1.00 86.38 370 ALA A CA 1
ATOM 2894 C C . ALA A 1 370 ? 10.591 -19.859 -1.828 1.00 86.38 370 ALA A C 1
ATOM 2896 O O . ALA A 1 370 ? 11.671 -20.241 -1.380 1.00 86.38 370 ALA A O 1
ATOM 2897 N N . GLY A 1 371 ? 10.330 -18.564 -2.030 1.00 89.44 371 GLY A N 1
ATOM 2898 C CA . GLY A 1 371 ? 11.310 -17.511 -1.768 1.00 89.44 371 GLY A CA 1
ATOM 2899 C C . GLY A 1 371 ? 10.901 -16.148 -2.313 1.00 89.44 371 GLY A C 1
ATOM 2900 O O . GLY A 1 371 ? 9.716 -15.870 -2.505 1.00 89.44 371 GLY A O 1
ATOM 2901 N N . ASP A 1 372 ? 11.895 -15.285 -2.529 1.00 92.88 372 ASP A N 1
ATOM 2902 C CA . ASP A 1 372 ? 11.706 -14.078 -3.324 1.00 92.88 372 ASP A CA 1
ATOM 2903 C C . ASP A 1 372 ? 11.476 -14.411 -4.803 1.00 92.88 372 ASP A C 1
ATOM 2905 O O . ASP A 1 372 ? 11.765 -15.510 -5.279 1.00 92.88 372 ASP A O 1
ATOM 2909 N N . ILE A 1 373 ? 10.905 -13.448 -5.521 1.00 96.12 373 ILE A N 1
ATOM 2910 C CA . ILE A 1 373 ? 10.4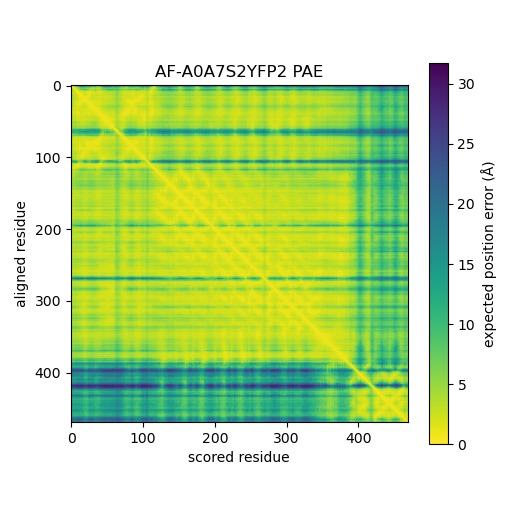37 -13.653 -6.891 1.00 96.12 373 ILE A CA 1
ATOM 2911 C C . ILE A 1 373 ? 10.993 -12.622 -7.879 1.00 96.12 373 ILE A C 1
ATOM 2913 O O . ILE A 1 373 ? 10.521 -12.531 -9.014 1.00 96.12 373 ILE A O 1
ATOM 2917 N N . TRP A 1 374 ? 11.983 -11.823 -7.471 1.00 97.38 374 TRP A N 1
ATOM 2918 C CA . TRP A 1 374 ? 12.439 -10.674 -8.258 1.00 97.38 374 TRP A CA 1
ATOM 2919 C C . TRP A 1 374 ? 13.039 -11.081 -9.601 1.00 97.38 374 TRP A C 1
ATOM 2921 O O . TRP A 1 374 ? 12.737 -10.442 -10.599 1.00 97.38 374 TRP A O 1
ATOM 2931 N N . ASN A 1 375 ? 13.796 -12.182 -9.661 1.00 96.06 375 ASN A N 1
ATOM 2932 C CA . ASN A 1 375 ? 14.300 -12.709 -10.937 1.00 96.06 375 ASN A CA 1
ATOM 2933 C C . ASN A 1 375 ? 13.153 -13.114 -11.875 1.00 96.06 375 ASN A C 1
ATOM 2935 O O . ASN A 1 375 ? 13.246 -12.933 -13.084 1.00 96.06 375 ASN A O 1
ATOM 2939 N N . GLY A 1 376 ? 12.059 -13.640 -11.314 1.00 95.75 376 GLY A N 1
ATOM 2940 C CA . GLY A 1 376 ? 10.847 -13.924 -12.075 1.00 95.75 376 GLY A CA 1
ATOM 2941 C C . GLY A 1 376 ? 10.186 -12.642 -12.578 1.00 95.75 376 GLY A C 1
ATOM 2942 O O . GLY A 1 376 ? 9.796 -12.583 -13.737 1.00 95.75 376 GLY A O 1
ATOM 2943 N N . LEU A 1 377 ? 10.072 -11.607 -11.733 1.00 97.06 377 LEU A N 1
ATOM 2944 C CA . LEU A 1 377 ? 9.496 -10.310 -12.126 1.00 97.06 377 LEU A CA 1
ATOM 2945 C C . LEU A 1 377 ? 10.336 -9.624 -13.210 1.00 97.06 377 LEU A C 1
ATOM 2947 O O . LEU A 1 377 ? 9.777 -9.064 -14.147 1.00 97.06 377 LEU A O 1
ATOM 2951 N N . GLU A 1 378 ? 11.664 -9.704 -13.104 1.00 96.12 378 GLU A N 1
ATOM 2952 C CA . GLU A 1 378 ? 12.588 -9.204 -14.123 1.00 96.12 378 GLU A CA 1
ATOM 2953 C C . GLU A 1 378 ? 12.421 -9.963 -15.441 1.00 96.12 378 GLU A C 1
ATOM 2955 O O . GLU A 1 378 ? 12.313 -9.328 -16.480 1.00 96.12 378 GLU A O 1
ATOM 2960 N N . ALA A 1 379 ? 12.336 -11.297 -15.406 1.00 95.88 379 ALA A N 1
ATOM 2961 C CA . ALA A 1 379 ? 12.152 -12.115 -16.606 1.00 95.88 379 ALA A CA 1
ATOM 2962 C C . ALA A 1 379 ? 10.762 -11.964 -17.251 1.00 95.88 379 ALA A C 1
ATOM 2964 O O . ALA A 1 379 ? 10.627 -12.154 -18.457 1.00 95.88 379 ALA A O 1
ATOM 2965 N N . TRP A 1 380 ? 9.732 -11.646 -16.462 1.00 94.50 380 TRP A N 1
ATOM 2966 C CA . TRP A 1 380 ? 8.374 -11.408 -16.957 1.00 94.50 380 TRP A CA 1
ATOM 2967 C C . TRP A 1 380 ? 8.268 -10.115 -17.772 1.00 94.50 380 TRP A C 1
ATOM 2969 O O . TRP A 1 380 ? 7.480 -10.049 -18.713 1.00 94.50 380 TRP A O 1
ATOM 2979 N N . GLU A 1 381 ? 9.032 -9.079 -17.409 1.00 90.88 381 GLU A N 1
ATOM 2980 C CA . GLU A 1 381 ? 9.062 -7.768 -18.081 1.00 90.88 381 GLU A CA 1
ATOM 2981 C C . GLU A 1 381 ? 7.682 -7.106 -18.279 1.00 90.88 381 GLU A C 1
ATOM 2983 O O . GLU A 1 381 ? 7.518 -6.230 -19.130 1.00 90.88 381 GLU A O 1
ATOM 2988 N N . GLY A 1 382 ? 6.662 -7.513 -17.519 1.00 90.62 382 GLY A N 1
ATOM 2989 C CA . GLY A 1 382 ? 5.294 -7.048 -17.732 1.00 90.62 382 GLY A CA 1
ATOM 2990 C C . GLY A 1 382 ? 4.639 -7.581 -19.012 1.00 90.62 382 GLY A C 1
ATOM 2991 O O . GLY A 1 382 ? 3.732 -6.935 -19.534 1.00 90.62 382 GLY A O 1
ATOM 2992 N N . ILE A 1 383 ? 5.096 -8.693 -19.592 1.00 86.50 383 ILE A N 1
ATOM 2993 C CA . ILE A 1 383 ? 4.548 -9.237 -20.842 1.00 86.50 383 ILE A CA 1
ATOM 2994 C C . ILE A 1 383 ? 3.774 -10.525 -20.556 1.00 86.50 383 ILE A C 1
ATOM 2996 O O . ILE A 1 383 ? 4.342 -11.538 -20.163 1.00 86.50 383 ILE A O 1
ATOM 3000 N N . GLY A 1 384 ? 2.463 -10.501 -20.814 1.00 85.06 384 GLY A N 1
ATOM 3001 C CA . GLY A 1 384 ? 1.589 -11.653 -20.584 1.00 85.06 384 GLY A CA 1
ATOM 3002 C C . GLY A 1 384 ? 1.350 -11.921 -19.096 1.00 85.06 384 GLY A C 1
ATOM 3003 O O . GLY A 1 384 ? 1.429 -11.011 -18.272 1.00 85.06 384 GLY A O 1
ATOM 3004 N N . LEU A 1 385 ? 1.047 -13.172 -18.751 1.00 84.56 385 LEU A N 1
ATOM 3005 C CA . LEU A 1 385 ? 0.823 -13.588 -17.366 1.00 84.56 385 LEU A CA 1
ATOM 3006 C C . LEU A 1 385 ? 2.154 -13.739 -16.619 1.00 84.56 385 LEU A C 1
ATOM 3008 O O . LEU A 1 385 ? 3.105 -14.304 -17.152 1.00 84.56 385 LEU A O 1
ATOM 3012 N N . TYR A 1 386 ? 2.204 -13.254 -15.376 1.00 83.88 386 TYR A N 1
ATOM 3013 C CA . TYR A 1 386 ? 3.384 -13.379 -14.516 1.00 83.88 386 TYR A CA 1
ATOM 3014 C C . TYR A 1 386 ? 3.645 -14.825 -14.060 1.00 83.88 386 TYR A C 1
ATOM 3016 O O . TYR A 1 386 ? 4.789 -15.261 -13.941 1.00 83.88 386 TYR A O 1
ATOM 3024 N N . SER A 1 387 ? 2.577 -15.569 -13.783 1.00 78.50 387 SER A N 1
ATOM 3025 C CA . SER A 1 387 ? 2.619 -16.949 -13.303 1.00 78.50 387 SER A CA 1
ATOM 3026 C C . SER A 1 387 ? 1.787 -17.861 -14.192 1.00 78.50 387 SER A C 1
ATOM 3028 O O . SER A 1 387 ? 1.072 -17.384 -15.076 1.00 78.50 387 SER A O 1
ATOM 3030 N N . ASP A 1 388 ? 1.829 -19.163 -13.893 1.00 68.81 388 ASP A N 1
ATOM 3031 C CA . ASP A 1 388 ? 0.920 -20.148 -14.471 1.00 68.81 388 ASP A CA 1
ATOM 3032 C C . ASP A 1 388 ? -0.513 -19.629 -14.481 1.00 68.81 388 ASP A C 1
ATOM 3034 O O . ASP A 1 388 ? -0.994 -19.015 -13.518 1.00 68.81 388 ASP A O 1
ATOM 3038 N N . ALA A 1 389 ? -1.179 -19.883 -15.601 1.00 64.69 389 ALA A N 1
ATOM 3039 C CA . ALA A 1 389 ? -2.524 -19.402 -15.811 1.00 64.69 389 ALA A CA 1
ATOM 3040 C C . ALA A 1 389 ? -3.526 -20.128 -14.910 1.00 64.69 389 ALA A C 1
ATOM 3042 O O . ALA A 1 389 ? -4.536 -19.544 -14.545 1.00 64.69 389 ALA A O 1
ATOM 3043 N N . VAL A 1 390 ? -3.226 -21.360 -14.494 1.00 67.19 390 VAL A N 1
ATOM 3044 C CA . VAL A 1 390 ? -4.026 -22.106 -13.529 1.00 67.19 390 VAL A CA 1
ATOM 3045 C C . VAL A 1 390 ? -3.157 -22.535 -12.356 1.00 67.19 390 VAL A C 1
ATOM 3047 O O . VAL A 1 390 ? -2.116 -23.157 -12.525 1.00 67.19 390 VAL A O 1
ATOM 3050 N N . LEU A 1 391 ? -3.604 -22.221 -11.144 1.00 73.12 391 LEU A N 1
ATOM 3051 C CA . LEU A 1 391 ? -2.989 -22.673 -9.900 1.00 73.12 391 LEU A CA 1
ATOM 3052 C C . LEU A 1 391 ? -4.043 -23.373 -9.055 1.00 73.12 391 LEU A C 1
ATOM 3054 O O . LEU A 1 391 ? -5.085 -22.784 -8.763 1.00 73.12 391 LEU A O 1
ATOM 3058 N N . ALA A 1 392 ? -3.762 -24.607 -8.647 1.00 73.38 392 ALA A N 1
ATOM 3059 C CA . ALA A 1 392 ? -4.643 -25.383 -7.790 1.00 73.38 392 ALA A CA 1
ATOM 3060 C C . ALA A 1 392 ? -3.996 -25.669 -6.437 1.00 73.38 392 ALA A C 1
ATOM 3062 O O . ALA A 1 392 ? -2.840 -26.081 -6.356 1.00 73.38 392 ALA A O 1
ATOM 3063 N N . TRP A 1 393 ? -4.778 -25.492 -5.378 1.00 76.38 393 TRP A N 1
ATOM 3064 C CA . TRP A 1 393 ? -4.406 -25.849 -4.015 1.00 76.38 393 TRP A CA 1
ATOM 3065 C C . TRP A 1 393 ? -5.438 -26.820 -3.468 1.00 76.38 393 TRP A C 1
ATOM 3067 O O . TRP A 1 393 ? -6.634 -26.612 -3.645 1.00 76.38 393 TRP A O 1
ATOM 3077 N N . ALA A 1 394 ? -4.991 -27.876 -2.799 1.00 75.25 394 ALA A N 1
ATOM 3078 C CA . ALA A 1 394 ? -5.866 -28.611 -1.896 1.00 75.25 394 ALA A CA 1
ATOM 3079 C C . ALA A 1 394 ? -5.934 -27.848 -0.567 1.00 75.25 394 ALA A C 1
ATOM 3081 O O . ALA A 1 394 ? -4.921 -27.282 -0.147 1.00 75.25 394 ALA A O 1
ATOM 3082 N N . ASP A 1 395 ? -7.093 -27.852 0.090 1.00 72.25 395 ASP A N 1
ATOM 3083 C CA . ASP A 1 395 ? -7.222 -27.277 1.427 1.00 72.25 395 ASP A CA 1
ATOM 3084 C C . ASP A 1 395 ? -6.189 -27.897 2.378 1.00 72.25 395 ASP A C 1
ATOM 3086 O O . ASP A 1 395 ? -6.055 -29.120 2.472 1.00 72.25 395 ASP A O 1
ATOM 3090 N N . GLU A 1 396 ? -5.465 -27.049 3.114 1.00 65.75 396 GLU A N 1
ATOM 3091 C CA . GLU A 1 396 ? -4.477 -27.498 4.107 1.00 65.75 396 GLU A CA 1
ATOM 3092 C C . GLU A 1 396 ? -5.117 -27.939 5.436 1.00 65.75 396 GLU A C 1
ATOM 3094 O O . GLU A 1 396 ? -4.404 -28.260 6.390 1.00 65.75 396 GLU A O 1
ATOM 3099 N N . GLU A 1 397 ? -6.451 -27.980 5.538 1.00 59.72 397 GLU A N 1
ATOM 3100 C CA . GLU A 1 397 ? -7.117 -28.438 6.755 1.00 59.72 397 GLU A CA 1
ATOM 3101 C C . GLU A 1 397 ? -6.842 -29.929 7.002 1.00 59.72 397 GLU A C 1
ATOM 3103 O O . GLU A 1 397 ? -7.411 -30.832 6.386 1.00 59.72 397 GLU A O 1
ATOM 3108 N N . SER A 1 398 ? -5.956 -30.206 7.960 1.00 58.38 398 SER A N 1
ATOM 3109 C CA . SER A 1 398 ? -5.752 -31.545 8.499 1.00 58.38 398 SER A CA 1
ATOM 3110 C C . SER A 1 398 ? -7.026 -32.009 9.216 1.00 58.38 398 SER A C 1
ATOM 3112 O O . SER A 1 398 ? -7.254 -31.670 10.377 1.00 58.38 398 SER A O 1
ATOM 3114 N N . GLY A 1 399 ? -7.863 -32.788 8.533 1.00 63.78 399 GLY A N 1
ATOM 3115 C CA . GLY A 1 399 ? -9.047 -33.416 9.116 1.00 63.78 399 GLY A CA 1
ATOM 3116 C C . GLY A 1 399 ? -8.751 -34.806 9.681 1.00 63.78 399 GLY A C 1
ATOM 3117 O O . GLY A 1 399 ? -8.038 -35.603 9.073 1.00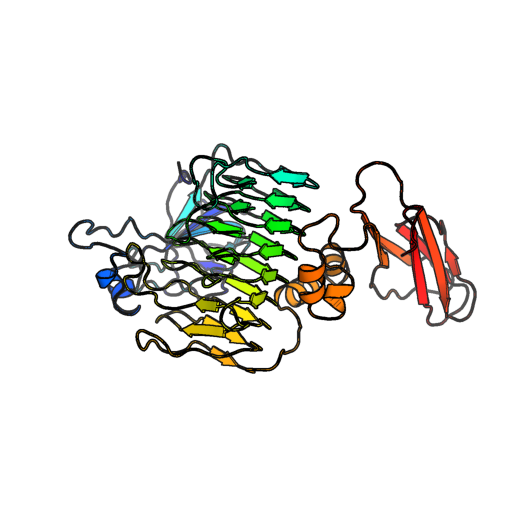 63.78 399 GLY A O 1
ATOM 3118 N N . THR A 1 400 ? -9.337 -35.138 10.832 1.00 71.00 400 THR A N 1
ATOM 3119 C CA . THR A 1 400 ? -9.449 -36.533 11.286 1.00 71.00 400 THR A CA 1
ATOM 3120 C C . THR A 1 400 ? -10.882 -36.997 11.066 1.00 71.00 400 THR A C 1
ATOM 3122 O O . THR A 1 400 ? -11.829 -36.279 11.375 1.00 71.00 400 THR A O 1
ATOM 3125 N N . THR A 1 401 ? -11.057 -38.189 10.502 1.00 80.75 401 THR A N 1
ATOM 3126 C CA . THR A 1 401 ? -12.379 -38.792 10.312 1.00 80.75 401 THR A CA 1
ATOM 3127 C C . THR A 1 401 ? -12.347 -40.256 10.727 1.00 80.75 401 THR A C 1
ATOM 3129 O O . THR A 1 401 ? -11.295 -40.901 10.696 1.00 80.75 401 THR A O 1
ATOM 3132 N N . ALA A 1 402 ? -13.492 -40.789 11.149 1.00 86.94 402 ALA A N 1
ATOM 3133 C CA . ALA A 1 402 ? -13.617 -42.207 11.458 1.00 86.94 402 ALA A CA 1
ATOM 3134 C C . ALA A 1 402 ? -13.540 -43.049 10.172 1.00 86.94 402 ALA A C 1
ATOM 3136 O O . ALA A 1 402 ? -13.918 -42.601 9.090 1.00 86.94 402 ALA A O 1
ATOM 3137 N N . VAL A 1 403 ? -13.092 -44.301 10.287 1.00 89.06 403 VAL A N 1
ATOM 3138 C CA . VAL A 1 403 ? -13.116 -45.246 9.159 1.00 89.06 403 VAL A CA 1
ATOM 3139 C C . VAL A 1 403 ? -14.549 -45.373 8.628 1.00 89.06 403 VAL A C 1
ATOM 3141 O O . VAL A 1 403 ? -15.483 -45.586 9.396 1.00 89.06 403 VAL A O 1
ATOM 3144 N N . GLY A 1 404 ? -14.716 -45.225 7.314 1.00 86.81 404 GLY A N 1
ATOM 3145 C CA . GLY A 1 404 ? -16.009 -45.238 6.628 1.00 86.81 404 GLY A CA 1
ATOM 3146 C C . GLY A 1 404 ? -16.810 -43.933 6.706 1.00 86.81 404 GLY A C 1
ATOM 3147 O O . GLY A 1 404 ? -17.790 -43.799 5.977 1.00 86.81 404 GLY A O 1
ATOM 3148 N N . ALA A 1 405 ? -16.405 -42.960 7.529 1.00 89.50 405 ALA A N 1
ATOM 3149 C CA . ALA A 1 405 ? -17.019 -41.638 7.541 1.00 89.50 405 ALA A CA 1
ATOM 3150 C C . ALA A 1 405 ? -16.489 -40.771 6.387 1.00 89.50 405 ALA A C 1
ATOM 3152 O O . ALA A 1 405 ? -15.388 -40.973 5.870 1.00 89.50 405 ALA A O 1
ATOM 3153 N N . SER A 1 406 ? -17.311 -39.808 5.974 1.00 87.56 406 SER A N 1
ATOM 3154 C CA . SER A 1 406 ? -16.982 -38.861 4.912 1.00 87.56 406 SER A CA 1
ATOM 3155 C C . SER A 1 406 ? -16.195 -37.682 5.484 1.00 87.56 406 SER A C 1
ATOM 3157 O O . SER A 1 406 ? -16.586 -37.116 6.503 1.00 87.56 406 SER A O 1
ATOM 3159 N N . LEU A 1 407 ? -15.112 -37.298 4.817 1.00 88.56 407 LEU A N 1
ATOM 3160 C CA . LEU A 1 407 ? -14.336 -36.084 5.062 1.00 88.56 407 LEU A CA 1
ATOM 3161 C C . LEU A 1 407 ? -14.535 -35.135 3.879 1.00 88.56 407 LEU A C 1
ATOM 3163 O O . LEU A 1 407 ? -14.356 -35.554 2.736 1.00 88.56 407 LEU A O 1
ATOM 3167 N N . ALA A 1 408 ? -14.924 -33.889 4.144 1.00 88.62 408 ALA A N 1
ATOM 3168 C CA . ALA A 1 408 ? -14.992 -32.862 3.110 1.00 88.62 408 ALA A CA 1
ATOM 3169 C C . ALA A 1 408 ? -13.579 -32.517 2.625 1.00 88.62 408 ALA A C 1
ATOM 3171 O O . ALA A 1 408 ? -12.656 -32.414 3.429 1.00 88.62 408 ALA A O 1
ATOM 3172 N N . LEU A 1 409 ? -13.424 -32.373 1.314 1.00 87.19 409 LEU A N 1
ATOM 3173 C CA . LEU A 1 409 ? -12.199 -31.931 0.664 1.00 87.19 409 LEU A CA 1
ATOM 3174 C C . LEU A 1 409 ? -12.549 -30.719 -0.189 1.00 87.19 409 LEU A C 1
ATOM 3176 O O . LEU A 1 409 ? -13.358 -30.838 -1.111 1.00 87.19 409 LEU A O 1
ATOM 3180 N N . GLY A 1 410 ? -11.946 -29.577 0.112 1.00 82.94 410 GLY A N 1
ATOM 3181 C CA . GLY A 1 410 ? -11.995 -28.416 -0.757 1.00 82.94 410 GLY A CA 1
ATOM 3182 C C . GLY A 1 410 ? -10.706 -28.283 -1.552 1.00 82.94 410 GLY A C 1
ATOM 3183 O O . GLY A 1 410 ? -9.615 -28.688 -1.135 1.00 82.94 410 GLY A O 1
ATOM 3184 N N . GLY A 1 411 ? -10.875 -27.765 -2.756 1.00 78.38 411 GLY A N 1
ATOM 3185 C CA . GLY A 1 411 ? -9.806 -27.295 -3.603 1.00 78.38 411 GLY A CA 1
ATOM 3186 C C . GLY A 1 411 ? -10.015 -25.820 -3.882 1.00 78.38 411 GLY A C 1
ATOM 3187 O O . GLY A 1 411 ? -11.144 -25.339 -3.949 1.00 78.38 411 GLY A O 1
ATOM 3188 N N . MET A 1 412 ? -8.929 -25.108 -4.113 1.00 75.50 412 MET A N 1
ATOM 3189 C CA . MET A 1 412 ? -8.964 -23.743 -4.599 1.00 75.50 412 MET A CA 1
ATOM 3190 C C . MET A 1 412 ? -8.321 -23.681 -5.967 1.00 75.50 412 MET A C 1
ATOM 3192 O O . MET A 1 412 ? -7.267 -24.274 -6.184 1.00 75.50 412 MET A O 1
ATOM 3196 N N . LEU A 1 413 ? -8.942 -22.923 -6.864 1.00 75.31 413 LEU A N 1
ATOM 3197 C CA . LEU A 1 413 ? -8.398 -22.642 -8.177 1.00 75.31 413 LEU A CA 1
ATOM 3198 C C . LEU A 1 413 ? -8.225 -21.138 -8.357 1.00 75.31 413 LEU A C 1
ATOM 3200 O O . LEU A 1 413 ? -9.183 -20.377 -8.220 1.00 75.31 413 LEU A O 1
ATOM 3204 N N . ARG A 1 414 ? -7.020 -20.720 -8.731 1.00 73.00 414 ARG A N 1
ATOM 3205 C CA . ARG A 1 414 ? -6.780 -19.411 -9.330 1.00 73.00 414 ARG A CA 1
ATOM 3206 C C . ARG A 1 414 ? -6.592 -19.624 -10.826 1.00 73.00 414 ARG A C 1
ATOM 3208 O O . ARG A 1 414 ? -5.554 -20.125 -11.239 1.00 73.00 414 ARG A O 1
ATOM 3215 N N . ASP A 1 415 ? -7.615 -19.281 -11.604 1.00 68.19 415 ASP A N 1
ATOM 3216 C CA . ASP A 1 415 ? -7.592 -19.325 -13.067 1.00 68.19 415 ASP A CA 1
ATOM 3217 C C . ASP A 1 415 ? -7.530 -17.899 -13.627 1.00 68.19 415 ASP A C 1
ATOM 3219 O O . ASP A 1 415 ? -8.430 -17.080 -13.434 1.00 68.19 415 ASP A O 1
ATOM 3223 N N . LEU A 1 416 ? -6.417 -17.601 -14.278 1.00 65.06 416 LEU A N 1
ATOM 3224 C CA . LEU A 1 416 ? -6.076 -16.335 -14.902 1.00 65.06 416 LEU A CA 1
ATOM 3225 C C . LEU A 1 416 ? -6.341 -16.359 -16.418 1.00 65.06 416 LEU A C 1
ATOM 3227 O O . LEU A 1 416 ? -6.109 -15.350 -17.077 1.00 65.06 416 LEU A O 1
ATOM 3231 N N . THR A 1 417 ? -6.831 -17.472 -16.982 1.00 61.31 417 THR A N 1
ATOM 3232 C CA . THR A 1 417 ? -7.056 -17.644 -18.431 1.00 61.31 417 THR A CA 1
ATOM 3233 C C . THR A 1 417 ? -8.327 -16.989 -18.963 1.00 61.31 417 THR A C 1
ATOM 3235 O O . THR A 1 417 ? -8.589 -17.154 -20.152 1.00 61.31 417 THR A O 1
ATOM 3238 N N . LEU A 1 418 ? -9.113 -16.281 -18.130 1.00 53.09 418 LEU A N 1
ATOM 3239 C CA . LEU A 1 418 ? -10.455 -15.750 -18.437 1.00 53.09 418 LEU A CA 1
ATOM 3240 C C . LEU A 1 418 ? -10.658 -15.468 -19.938 1.00 53.09 418 LEU A C 1
ATOM 3242 O O . LEU A 1 418 ? -10.271 -14.404 -20.417 1.00 53.09 418 LEU A O 1
ATOM 3246 N N . LEU A 1 419 ? -11.242 -16.478 -20.615 1.00 45.78 419 LEU A N 1
ATOM 3247 C CA . LEU A 1 419 ? -11.843 -16.577 -21.959 1.00 45.78 419 LEU A CA 1
ATOM 3248 C C . LEU A 1 419 ? -11.489 -17.927 -22.640 1.00 45.78 419 LEU A C 1
ATOM 3250 O O . LEU A 1 419 ? -10.696 -17.977 -23.576 1.00 45.78 419 LEU A O 1
ATOM 3254 N N . GLY A 1 420 ? -12.156 -19.023 -22.246 1.00 53.19 420 GLY A N 1
ATOM 3255 C CA . GLY A 1 420 ? -12.447 -20.109 -23.203 1.00 53.19 420 GLY A CA 1
ATOM 3256 C C . GLY A 1 420 ? -12.418 -21.553 -22.704 1.00 53.19 420 GLY A C 1
ATOM 3257 O O . GLY A 1 420 ? -13.209 -22.351 -23.205 1.00 53.19 420 GLY A O 1
ATOM 3258 N N . ASN A 1 421 ? -11.586 -21.900 -21.720 1.00 58.34 421 ASN A N 1
ATOM 3259 C CA . ASN A 1 421 ? -11.478 -23.280 -21.239 1.00 58.34 421 ASN A CA 1
ATOM 3260 C C . ASN A 1 421 ? -11.992 -23.400 -19.807 1.00 58.34 421 ASN A C 1
ATOM 3262 O O . ASN A 1 421 ? -11.631 -22.616 -18.939 1.00 58.34 421 ASN A O 1
ATOM 3266 N N . SER A 1 422 ? -12.851 -24.390 -19.557 1.00 69.69 422 SER A N 1
ATOM 3267 C CA . SER A 1 422 ? -13.183 -24.784 -18.190 1.00 69.69 422 SER A CA 1
ATOM 3268 C C . SER A 1 422 ? -12.092 -25.727 -17.680 1.00 69.69 422 SER A C 1
ATOM 3270 O O . SER A 1 422 ? -11.887 -26.776 -18.299 1.00 69.69 422 SER A O 1
ATOM 3272 N N . PRO A 1 423 ? -11.403 -25.392 -16.580 1.00 77.31 423 PRO A N 1
ATOM 3273 C CA . PRO A 1 423 ? -10.402 -26.271 -16.004 1.00 77.31 423 PRO A CA 1
ATOM 3274 C C . PRO A 1 423 ? -11.042 -27.587 -15.550 1.00 77.31 423 PRO A C 1
ATOM 3276 O O . PRO A 1 423 ? -12.181 -27.629 -15.079 1.00 77.31 423 PRO A O 1
ATOM 3279 N N . SER A 1 424 ? -10.301 -28.677 -15.723 1.00 85.06 424 SER A N 1
ATOM 3280 C CA . SER A 1 424 ? -10.670 -30.011 -15.244 1.00 85.06 424 SER A CA 1
ATOM 3281 C C . SER A 1 424 ? -9.932 -30.334 -13.953 1.00 85.06 424 SER A C 1
ATOM 3283 O O . SER A 1 424 ? -8.824 -29.847 -13.737 1.00 85.06 424 SER A O 1
ATOM 3285 N N . TYR A 1 425 ? -10.542 -31.161 -13.105 1.00 88.12 425 TYR A N 1
ATOM 3286 C CA . TYR A 1 425 ? -10.020 -31.504 -11.785 1.00 88.12 425 TYR A CA 1
ATOM 3287 C C . TYR A 1 425 ? -9.943 -33.009 -11.617 1.00 88.12 425 TYR A C 1
ATOM 3289 O O . TYR A 1 425 ? -10.776 -33.744 -12.149 1.00 88.12 425 TYR A O 1
ATOM 3297 N N . THR A 1 426 ? -8.978 -33.483 -10.840 1.00 92.88 426 THR A N 1
ATOM 3298 C CA . THR A 1 426 ? -8.941 -34.878 -10.410 1.00 92.88 426 THR A CA 1
ATOM 3299 C C . THR A 1 426 ? -8.340 -34.996 -9.019 1.00 92.88 426 THR A C 1
ATOM 3301 O O . THR A 1 426 ? -7.175 -34.670 -8.795 1.00 92.88 426 THR A O 1
ATOM 3304 N N . TRP A 1 427 ? -9.130 -35.524 -8.092 1.00 93.62 427 TRP A N 1
ATOM 3305 C CA . TRP A 1 427 ? -8.679 -35.980 -6.790 1.00 93.62 427 TRP A CA 1
ATOM 3306 C C . TRP A 1 427 ? -8.147 -37.406 -6.880 1.00 93.62 427 TRP A C 1
ATOM 3308 O O . TRP A 1 427 ? -8.781 -38.304 -7.437 1.00 93.62 427 TRP A O 1
ATOM 3318 N N . SER A 1 428 ? -6.976 -37.630 -6.294 1.00 94.62 428 SER A N 1
ATOM 3319 C CA . SER A 1 428 ? -6.337 -38.940 -6.247 1.00 94.62 428 SER A CA 1
ATOM 3320 C C . SER A 1 428 ? -5.683 -39.200 -4.896 1.00 94.62 428 SER A C 1
ATOM 3322 O O . SER A 1 428 ? -5.318 -38.286 -4.155 1.00 94.62 428 SER A O 1
ATOM 3324 N N . LYS A 1 429 ? -5.534 -40.481 -4.562 1.00 94.06 429 LYS A N 1
ATOM 3325 C CA . LYS A 1 429 ? -4.747 -40.919 -3.413 1.00 94.06 429 LYS A CA 1
ATOM 3326 C C . LYS A 1 429 ? -3.280 -41.034 -3.830 1.00 94.06 429 LYS A C 1
ATOM 3328 O O . LYS A 1 429 ? -2.959 -41.822 -4.714 1.00 94.06 429 LYS A O 1
ATOM 3333 N N . VAL A 1 430 ? -2.399 -40.319 -3.137 1.00 94.31 430 VAL A N 1
ATOM 3334 C CA . VAL A 1 430 ? -0.940 -40.419 -3.292 1.00 94.31 430 VAL A CA 1
ATOM 3335 C C . VAL A 1 430 ? -0.381 -41.533 -2.405 1.00 94.31 430 VAL A C 1
ATOM 3337 O O . VAL A 1 430 ? 0.397 -42.364 -2.866 1.00 94.31 430 VAL A O 1
ATOM 3340 N N . SER A 1 431 ? -0.787 -41.581 -1.131 1.00 93.88 431 SER A N 1
ATOM 3341 C CA . SER A 1 431 ? -0.312 -42.577 -0.157 1.00 93.88 431 SER A CA 1
ATOM 3342 C C . SER A 1 431 ? -1.348 -42.879 0.939 1.00 93.88 431 SER A C 1
ATOM 3344 O O . SER A 1 431 ? -2.417 -42.268 0.986 1.00 93.88 431 SER A O 1
ATOM 3346 N N . GLY A 1 432 ? -1.066 -43.877 1.783 1.00 91.12 432 GLY A N 1
ATOM 3347 C CA . GLY A 1 432 ? -1.923 -44.341 2.887 1.00 91.12 432 GLY A CA 1
ATOM 3348 C C . GLY A 1 432 ? -2.320 -45.814 2.762 1.00 91.12 432 GLY A C 1
ATOM 3349 O O . GLY A 1 432 ? -2.290 -46.382 1.670 1.00 91.12 432 GLY A O 1
ATOM 3350 N N . ASN A 1 433 ? -2.669 -46.466 3.868 1.00 89.44 433 ASN A N 1
ATOM 3351 C CA . ASN A 1 433 ? -3.128 -47.861 3.853 1.00 89.44 433 ASN A CA 1
ATOM 3352 C C . ASN A 1 433 ? -4.617 -47.923 3.483 1.00 89.44 433 ASN A C 1
ATOM 3354 O O . ASN A 1 433 ? -5.352 -47.100 3.980 1.00 89.44 433 ASN A O 1
ATOM 3358 N N . GLY A 1 434 ? -5.085 -48.874 2.670 1.00 91.75 434 GLY A N 1
ATOM 3359 C CA . GLY A 1 434 ? -6.512 -48.981 2.306 1.00 91.75 434 GLY A CA 1
ATOM 3360 C C . GLY A 1 434 ? -6.930 -48.184 1.062 1.00 91.75 434 GLY A C 1
ATOM 3361 O O . GLY A 1 434 ? -6.095 -47.692 0.306 1.00 91.75 434 GLY A O 1
ATOM 3362 N N . VAL A 1 435 ? -8.231 -48.095 0.801 1.00 94.25 435 VAL A N 1
ATOM 3363 C CA . VAL A 1 435 ? -8.839 -47.461 -0.379 1.00 94.25 435 VAL A CA 1
ATOM 3364 C C . VAL A 1 435 ? -9.519 -46.159 0.031 1.00 94.25 435 VAL A C 1
ATOM 3366 O O . VAL A 1 435 ? -10.219 -46.114 1.044 1.00 94.25 435 VAL A O 1
ATOM 3369 N N . VAL A 1 436 ? -9.323 -45.123 -0.787 1.00 95.44 436 VAL A N 1
ATOM 3370 C CA . VAL A 1 436 ? -10.023 -43.838 -0.681 1.00 95.44 436 VAL A CA 1
ATOM 3371 C C . VAL A 1 436 ? -11.115 -43.816 -1.740 1.00 95.44 436 VAL A C 1
ATOM 3373 O O . VAL A 1 436 ? -10.824 -44.035 -2.916 1.00 95.44 436 VAL A O 1
ATOM 3376 N N . SER A 1 437 ? -12.356 -43.574 -1.329 1.00 95.88 437 SER A N 1
ATOM 3377 C CA . SER A 1 437 ? -13.487 -43.407 -2.246 1.00 95.88 437 SER A CA 1
ATOM 3378 C C . SER A 1 437 ? -13.937 -41.956 -2.235 1.00 95.88 437 SER A C 1
ATOM 3380 O O . SER A 1 437 ? -14.326 -41.452 -1.183 1.00 95.88 437 SER A O 1
ATOM 3382 N N . PHE A 1 438 ? -13.892 -41.308 -3.396 1.00 95.44 438 PHE A N 1
ATOM 3383 C CA . PHE A 1 438 ? -14.371 -39.941 -3.589 1.00 95.44 438 PHE A CA 1
ATOM 3384 C C . PHE A 1 438 ? -15.812 -39.964 -4.096 1.00 95.44 438 PHE A C 1
ATOM 3386 O O . PHE A 1 438 ? -16.117 -40.736 -5.005 1.00 95.44 438 PHE A O 1
ATOM 3393 N N . VAL A 1 439 ? -16.681 -39.108 -3.555 1.00 96.00 439 VAL A N 1
ATOM 3394 C CA . VAL A 1 439 ? -18.058 -38.950 -4.063 1.00 96.00 439 VAL A CA 1
ATOM 3395 C C . VAL A 1 439 ? -18.041 -38.470 -5.515 1.00 96.00 439 VAL A C 1
ATOM 3397 O O . VAL A 1 439 ? -18.706 -39.053 -6.368 1.00 96.00 439 VAL A O 1
ATOM 3400 N N . ASN A 1 440 ? -17.236 -37.449 -5.810 1.00 95.00 440 ASN A N 1
ATOM 3401 C CA . ASN A 1 440 ? -16.918 -37.039 -7.173 1.00 95.00 440 ASN A CA 1
ATOM 3402 C C . ASN A 1 440 ? -15.447 -36.623 -7.239 1.00 95.00 440 ASN A C 1
ATOM 3404 O O . ASN A 1 440 ? -15.087 -35.541 -6.781 1.00 95.00 440 ASN A O 1
ATOM 3408 N N . ALA A 1 441 ? -14.591 -37.478 -7.796 1.00 94.50 441 ALA A N 1
ATOM 3409 C CA . ALA A 1 441 ? -13.167 -37.175 -7.924 1.00 94.50 441 ALA A CA 1
ATOM 3410 C C . ALA A 1 441 ? -12.881 -35.993 -8.870 1.00 94.50 441 ALA A C 1
ATOM 3412 O O . ALA A 1 441 ? -11.800 -35.428 -8.796 1.00 94.50 441 ALA A O 1
ATOM 3413 N N . ASN A 1 442 ? -13.828 -35.597 -9.727 1.00 93.69 442 ASN A N 1
ATOM 3414 C CA . ASN A 1 442 ? -13.627 -34.550 -10.732 1.00 93.69 442 ASN A CA 1
ATOM 3415 C C . ASN A 1 442 ? -14.291 -33.212 -10.364 1.00 93.69 442 ASN A C 1
ATOM 3417 O O . ASN A 1 442 ? -14.531 -32.379 -11.236 1.00 93.69 442 ASN A O 1
ATOM 3421 N N . ALA A 1 443 ? -14.630 -33.016 -9.089 1.00 89.19 443 ALA A N 1
ATOM 3422 C CA . ALA A 1 443 ? -15.138 -31.752 -8.567 1.00 89.19 443 ALA A CA 1
ATOM 3423 C C . ALA A 1 443 ? -14.071 -31.051 -7.720 1.00 89.19 443 ALA A C 1
ATOM 3425 O O . ALA A 1 443 ? -13.316 -31.711 -7.004 1.00 89.19 443 ALA A O 1
ATOM 3426 N N . LEU A 1 444 ? -14.029 -29.717 -7.801 1.00 85.50 444 LEU A N 1
ATOM 3427 C CA . LEU A 1 444 ? -13.114 -28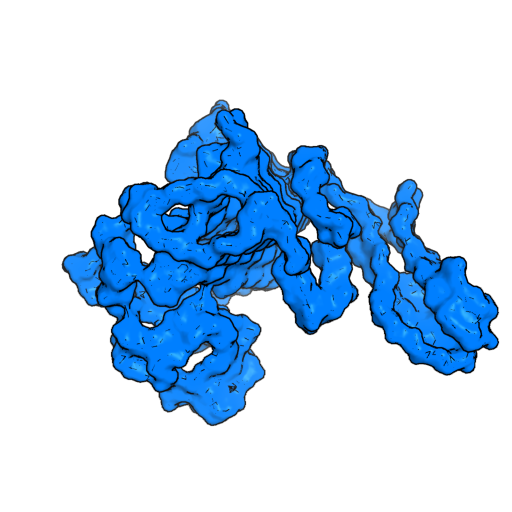.894 -7.009 1.00 85.50 444 LEU A CA 1
ATOM 3428 C C . LEU A 1 444 ? -13.376 -29.076 -5.504 1.00 85.50 444 LEU A C 1
ATOM 3430 O O . LEU A 1 444 ? -12.444 -29.316 -4.745 1.00 85.50 444 LEU A O 1
ATOM 3434 N N . GLU A 1 445 ? -14.650 -29.082 -5.110 1.00 89.75 445 GLU A N 1
ATOM 3435 C CA . GLU A 1 445 ? -15.114 -29.483 -3.780 1.00 89.75 445 GLU A CA 1
ATOM 3436 C C . GLU A 1 445 ? -15.743 -30.881 -3.843 1.00 89.75 445 GLU A C 1
ATOM 3438 O O . GLU A 1 445 ? -16.569 -31.176 -4.712 1.00 89.75 445 GLU A O 1
ATOM 3443 N N . THR A 1 446 ? -15.355 -31.768 -2.930 1.00 92.00 446 THR A N 1
ATOM 3444 C CA . THR A 1 446 ? -15.843 -33.150 -2.887 1.00 92.00 446 THR A CA 1
ATOM 3445 C C . THR A 1 446 ? -15.801 -33.703 -1.469 1.00 92.00 446 THR A C 1
ATOM 3447 O O . THR A 1 446 ? -15.508 -33.001 -0.503 1.00 92.00 446 THR A O 1
ATOM 3450 N N . SER A 1 447 ? -16.090 -34.990 -1.315 1.00 91.31 447 SER A N 1
ATOM 3451 C CA . SER A 1 447 ? -15.798 -35.687 -0.074 1.00 91.31 447 SER A CA 1
ATOM 3452 C C . SER A 1 447 ? -15.165 -37.047 -0.326 1.00 91.31 447 SER A C 1
ATOM 3454 O O . SER A 1 447 ? -15.424 -37.702 -1.340 1.00 91.31 447 SER A O 1
ATOM 3456 N N . ALA A 1 448 ? -14.303 -37.455 0.600 1.00 92.75 448 ALA A N 1
ATOM 3457 C CA . ALA A 1 448 ? -13.599 -38.726 0.574 1.00 92.75 448 ALA A CA 1
ATOM 3458 C C . ALA A 1 448 ? -13.951 -39.576 1.795 1.00 92.75 448 ALA A C 1
ATOM 3460 O O . ALA A 1 448 ? -14.122 -39.066 2.898 1.00 92.75 448 ALA A O 1
ATOM 3461 N N . SER A 1 449 ? -14.017 -40.890 1.606 1.00 93.38 449 SER A N 1
ATOM 3462 C CA . SER A 1 449 ? -14.144 -41.870 2.686 1.00 93.38 449 SER A CA 1
ATOM 3463 C C . SER A 1 449 ? -13.011 -42.889 2.621 1.00 93.38 449 SER A C 1
ATOM 3465 O O . SER A 1 449 ? -12.482 -43.193 1.549 1.00 93.38 449 SER A O 1
ATOM 3467 N N . PHE A 1 450 ? -12.636 -43.410 3.786 1.00 93.75 450 PHE A N 1
ATOM 3468 C CA . PHE A 1 450 ? -11.442 -44.231 3.975 1.00 93.75 450 PHE A CA 1
ATOM 3469 C C . PHE A 1 450 ? -11.839 -45.573 4.578 1.00 93.75 450 PHE A C 1
ATOM 3471 O O . PHE A 1 450 ? -12.487 -45.606 5.623 1.00 93.75 450 PHE A O 1
ATOM 3478 N N . ASN A 1 451 ? -11.461 -46.687 3.949 1.00 95.44 451 ASN A N 1
ATOM 3479 C CA . ASN A 1 451 ? -11.868 -48.016 4.427 1.00 95.44 451 ASN A CA 1
ATOM 3480 C C . ASN A 1 451 ? -10.932 -48.627 5.486 1.00 95.44 451 ASN A C 1
ATOM 3482 O O . ASN A 1 451 ? -11.228 -49.693 6.022 1.00 95.44 451 ASN A O 1
ATOM 3486 N N . ALA A 1 452 ? -9.808 -47.975 5.777 1.00 94.25 452 ALA A N 1
ATOM 3487 C CA . ALA A 1 452 ? -8.843 -48.413 6.773 1.00 94.25 452 ALA A CA 1
ATOM 3488 C C . ALA A 1 452 ? -8.330 -47.221 7.582 1.00 94.25 452 ALA A C 1
ATOM 3490 O O . ALA A 1 452 ? -8.259 -46.096 7.084 1.00 94.25 452 ALA A O 1
ATOM 3491 N N . ALA A 1 453 ? -7.946 -47.474 8.831 1.00 90.12 453 ALA A N 1
ATOM 3492 C CA . ALA A 1 453 ? -7.285 -46.471 9.653 1.00 90.12 453 ALA A CA 1
ATOM 3493 C C . ALA A 1 453 ? -5.850 -46.227 9.155 1.00 90.12 453 ALA A C 1
ATOM 3495 O O . ALA A 1 453 ? -5.148 -47.165 8.767 1.00 90.12 453 ALA A O 1
ATOM 3496 N N . GLY A 1 454 ? -5.409 -44.972 9.200 1.00 89.56 454 GLY A N 1
ATOM 3497 C CA . GLY A 1 454 ? -4.048 -44.578 8.851 1.00 89.56 454 GLY A CA 1
ATOM 3498 C C . GLY A 1 454 ? -3.963 -43.133 8.374 1.00 89.56 454 GLY A C 1
ATOM 3499 O O . GLY A 1 454 ? -4.977 -42.457 8.217 1.00 89.56 454 GLY A O 1
ATOM 3500 N N . THR A 1 455 ? -2.739 -42.679 8.130 1.00 89.44 455 THR A N 1
ATOM 3501 C CA . THR A 1 455 ? -2.472 -41.381 7.504 1.00 89.44 455 THR A CA 1
ATOM 3502 C C . THR A 1 455 ? -2.512 -41.534 5.988 1.00 89.44 455 THR A C 1
ATOM 3504 O O . THR A 1 455 ? -1.869 -42.432 5.442 1.00 89.44 455 THR A O 1
ATOM 3507 N N . TYR A 1 456 ? -3.248 -40.655 5.312 1.00 88.62 456 TYR A N 1
ATOM 3508 C CA . TYR A 1 456 ? -3.358 -40.620 3.856 1.00 88.62 456 TYR A CA 1
ATOM 3509 C C . TYR A 1 456 ? -2.817 -39.297 3.326 1.00 88.62 456 TYR A C 1
ATOM 3511 O O . TYR A 1 456 ? -2.957 -38.264 3.974 1.00 88.62 456 TYR A O 1
ATOM 3519 N N . GLN A 1 457 ? -2.242 -39.331 2.127 1.00 90.25 457 GLN A N 1
ATOM 3520 C CA . GLN A 1 457 ? -1.983 -38.125 1.345 1.00 90.25 457 GLN A CA 1
ATOM 3521 C C . GLN A 1 457 ? -2.857 -38.169 0.104 1.00 90.25 457 GLN A C 1
ATOM 3523 O O . GLN A 1 457 ? -2.843 -39.159 -0.635 1.00 90.25 457 GLN A O 1
ATOM 3528 N N . LEU A 1 458 ? -3.611 -37.098 -0.109 1.00 90.38 458 LEU A N 1
ATOM 3529 C CA . LEU A 1 458 ? -4.455 -36.901 -1.279 1.00 90.38 458 LEU A CA 1
ATOM 3530 C C . LEU A 1 458 ? -3.873 -35.771 -2.128 1.00 90.38 458 LEU A C 1
ATOM 3532 O O . LEU A 1 458 ? -3.128 -34.931 -1.627 1.00 90.38 458 LEU A O 1
ATOM 3536 N N . ARG A 1 459 ? -4.194 -35.770 -3.417 1.00 90.62 459 ARG A N 1
ATOM 3537 C CA . ARG A 1 459 ? -3.782 -34.740 -4.369 1.00 90.62 459 ARG A CA 1
ATOM 3538 C C . ARG A 1 459 ? -4.983 -34.304 -5.182 1.00 90.62 459 ARG A C 1
ATOM 3540 O O . ARG A 1 459 ? -5.659 -35.162 -5.744 1.00 90.62 459 ARG A O 1
ATOM 3547 N N . LEU A 1 460 ? -5.179 -32.996 -5.271 1.00 89.31 460 LEU A N 1
ATOM 3548 C CA . LEU A 1 460 ? -5.952 -32.363 -6.327 1.00 89.31 460 LEU A CA 1
ATOM 3549 C C . LEU A 1 460 ? -4.999 -32.026 -7.473 1.00 89.31 460 LEU A C 1
ATOM 3551 O O . LEU A 1 460 ? -3.933 -31.466 -7.240 1.00 89.31 460 LEU A O 1
ATOM 3555 N N . THR A 1 461 ? -5.387 -32.383 -8.688 1.00 87.94 461 THR A N 1
ATOM 3556 C CA . THR A 1 461 ? -4.717 -31.977 -9.922 1.00 87.94 461 THR A CA 1
ATOM 3557 C C . THR A 1 461 ? -5.696 -31.164 -10.750 1.00 87.94 461 THR A C 1
ATOM 3559 O O . THR A 1 461 ? -6.846 -31.583 -10.891 1.00 87.94 461 THR A O 1
ATOM 3562 N N . ALA A 1 462 ? -5.254 -30.030 -11.291 1.00 84.50 462 ALA A N 1
ATOM 3563 C CA . ALA A 1 462 ? -6.046 -29.215 -12.206 1.00 84.50 462 ALA A CA 1
ATOM 3564 C C . ALA A 1 462 ? -5.404 -29.169 -13.594 1.00 84.50 462 ALA A C 1
ATOM 3566 O O . ALA A 1 462 ? -4.187 -29.220 -13.727 1.00 84.50 462 ALA A O 1
ATOM 3567 N N . SER A 1 463 ? -6.204 -29.065 -14.651 1.00 80.44 463 SER A N 1
ATOM 3568 C CA . SER A 1 463 ? -5.680 -28.862 -16.003 1.00 80.44 463 SER A CA 1
ATOM 3569 C C . SER A 1 463 ? -6.538 -27.895 -16.796 1.00 80.44 463 SER A C 1
ATOM 3571 O O . SER A 1 463 ? -7.759 -28.041 -16.837 1.00 80.44 463 SER A O 1
ATOM 3573 N N . ASP A 1 464 ? -5.883 -26.958 -17.476 1.00 74.44 464 ASP A N 1
ATOM 3574 C CA . ASP A 1 464 ? -6.494 -25.990 -18.395 1.00 74.44 464 ASP A CA 1
ATOM 3575 C C . ASP A 1 464 ? -6.655 -26.533 -19.835 1.00 74.44 464 ASP A C 1
ATOM 3577 O O . ASP A 1 464 ? -7.017 -25.801 -20.759 1.00 74.44 464 ASP A O 1
ATOM 3581 N N . GLY A 1 465 ? -6.372 -27.828 -20.035 1.00 72.75 465 GLY A N 1
ATOM 3582 C CA . GLY A 1 465 ? -6.362 -28.502 -21.336 1.00 72.75 465 GLY A CA 1
ATOM 3583 C C . GLY A 1 465 ? -5.031 -28.416 -22.092 1.00 72.75 465 GLY A C 1
ATOM 3584 O O . GLY A 1 465 ? -4.853 -29.137 -23.073 1.00 72.75 465 GLY A O 1
ATOM 3585 N N . SER A 1 466 ? -4.090 -27.587 -21.633 1.00 68.44 466 SER A N 1
ATOM 3586 C CA . SER A 1 466 ? -2.739 -27.438 -22.190 1.00 68.44 466 SER A CA 1
ATOM 3587 C C . SER A 1 466 ? -1.649 -27.904 -21.219 1.00 68.44 466 SER A C 1
ATOM 3589 O O . SER A 1 466 ? -0.692 -28.562 -21.626 1.00 68.44 466 SER A O 1
ATOM 3591 N N . THR A 1 467 ? -1.841 -27.622 -19.932 1.00 67.00 467 THR A N 1
ATOM 3592 C CA . THR A 1 467 ? -0.907 -27.867 -18.838 1.00 67.00 467 THR A CA 1
ATOM 3593 C C . THR A 1 467 ? -1.655 -28.518 -17.675 1.00 67.00 467 THR A C 1
ATOM 3595 O O . THR A 1 467 ? -2.880 -28.424 -17.554 1.00 67.00 467 THR A O 1
ATOM 3598 N N . THR A 1 468 ? -0.936 -29.272 -16.850 1.00 74.56 468 THR A N 1
ATOM 3599 C CA . THR A 1 468 ? -1.465 -29.945 -15.660 1.00 74.56 468 THR A CA 1
ATOM 3600 C C . THR A 1 468 ? -0.700 -29.441 -14.441 1.00 74.56 468 THR A C 1
ATOM 3602 O O . THR A 1 468 ? 0.530 -29.489 -14.447 1.00 74.56 468 THR A O 1
ATOM 3605 N N . HIS A 1 469 ? -1.431 -28.971 -13.431 1.00 70.06 469 HIS A N 1
ATOM 3606 C CA . HIS A 1 469 ? -0.941 -28.339 -12.206 1.00 70.06 469 HIS A CA 1
ATOM 3607 C C . HIS A 1 469 ? -1.267 -29.192 -10.976 1.00 70.06 469 HIS A C 1
ATOM 3609 O O . HIS A 1 469 ? -2.377 -29.787 -10.926 1.00 70.06 469 HIS A O 1
#

Secondary structure (DSSP, 8-state):
---EEEEEEEEB--SEE-TT--EEEBS--TT--TT-EEEEEE-B-HHHHHHTT-GGGGTS--TTT-TT-GGG-EEEEEEEEEEETTEEEESS---S-EEGGGBSSTTSS-EEEEEE-TT-EES-EEEEEEEE---SSTT--SS--EEEEE-SEEEEEEEEEEEES-SSEEEEE-SS-EEEEEES-EEE---S-SSTT---SEEE-S-EEEEEES-EEES-SSSEEE-TT--S-EEEEEEEEES-SSEEEE-SS-EESEEEEEEEE--TTTS--EEEESB-TTSTTT--B-EES-EEES-BSEEEEB--TT---EEES-BSPBPPPTT-PPB-EEESTTS--SSS-HHHHHHHHHHHHHHHHTT--HHHHHS--HHHHHHHTT-S-SS-SEEEEE--------TT-EEEE-EEEEE---SS-PPEEEEEEEE-SS-EEES-TTSSSEEEEESS-S--EEEEEEE-SS-B-

InterPro domains:
  IPR000601 PKD domain [PS50093] (420-469)
  IPR011050 Pectin lyase fold/virulence factor [SSF51126] (84-229)
  IPR013783 Immunoglobulin-like fold [G3DSA:2.60.40.10] (404-469)

pLDDT: mean 92.02, std 8.96, range [45.78, 98.88]

Radius of gyration: 24.55 Å; Cα contacts (8 Å, |Δi|>4): 1305; chains: 1; bounding box: 51×83×56 Å

Sequence (469 aa):
GGFVRIGSTYNIADDFVPVGSKTFNLADASSFNVGDKIVVEFRPILDWFVDMSDMVQWNWVDPIVDESLDNYDIKWRRQITAINGNEITIDAPIVQALDSAYSRDTSAGARVWTYDLSNEIENVGIENIVLESSYASDTDENHGKSAVFMQRVKNGWVRQVTARYFWFGAVNIRYFCSFITVEDSAMLDHKGTLDGGTRYSFNMDDSHSLLFQRVYARSGRHDFVSGSQTPGPNVFVDALAYQANSDSGPHQRFATAELYDNVKVTSVSNGQGLLRVRNRGSSGSGHGWAGAQVMFWNAEARFICERPNGAMNYAVGVVGNKDASPLGEPDGIIESRNQHVTPRSLYYAQLKERLGPNALHSVVVPAQMAGDIWNGLEAWEGIGLYSDAVLAWADEESGTTAVGASLALGGMLRDLTLLGNSPSYTWSKVSGNGVVSFVNANALETSASFNAAGTYQLRLTASDGSTTH

Foldseek 3Di:
DAWDFDDDKWFFQDQKDDAFDQKTFTPFCPPDDQFFKKKWKFAFDLVQCVQQVNLVLLPLDPCVVCVRSVVQMFIDIWGFHDDDGRMTGTDGTDFAMQHLVGGPVNSHSTMMTTTDDPPQEEDEEDEDDEEEKDADALAGQPIAAELEEDENYEHYEYYLYEYEAHFAEHYAYEHEYAQYEYEQYETDRYRHDLDPRTFAHHEEENYEHYEYELYEYEAGAADAEYDASG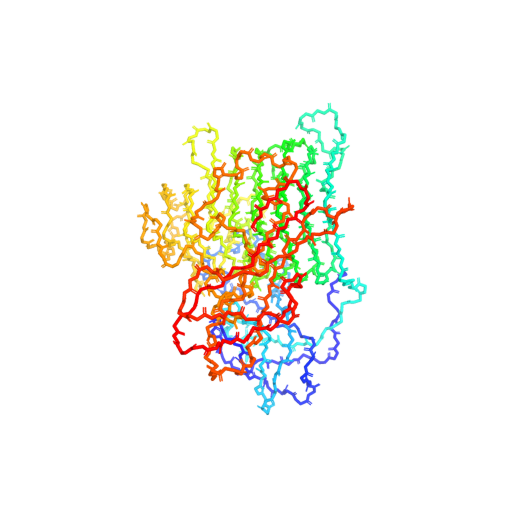EYDYEYALYEAHQYPYEYDQDAHAYTNYEYAQYAYAHPPPRFHEYEFAQPANPDSRRGGRYFNYEYALYEHAYAAAHTPSGAYEYEQYADHHDDHPVNGHGGHYYNYNGHDPPSGPVLVVQCVVPNPVSSQVPDDVVVVVHRCRVLSVVCNSPDGSDDQKDKDKDPDPDDDDAFDKDKIAMDIRHNPPPDFDKWKAKDWPDDPADKDWPDRTDNITIIHGNDDTDTDMDMWIDRPPDID

Nearest PDB structures (foldseek):
  7b8b-assembly2_B  TM=6.258E-01  e=3.095E-01  Arabidopsis thaliana
  6jcs-assembly1_R  TM=7.199E-01  e=2.127E+00  Homo sapiens
  8kad-assembly1_A-2  TM=5.843E-01  e=5.791E-01  Homo sapiens
  5lw3-assembly1_A  TM=5.067E-01  e=4.776E-01  Azotobacter vinelandii
  7znq-assembly1_D  TM=2.277E-01  e=2.706E+00  Stutzerimonas stutzeri ATCC 14405 = CCUG 16156